Protein AF-0000000086522527 (afdb_homodimer)

pLDDT: mean 91.66, std 10.61, range [48.19, 98.75]

Secondary structure (DSSP, 8-state):
-EEEEEEES-S----SS-BTTTB--SEEEEEEEEE-GGGTHHHHHHHHHHHHHTT--TTSPPPGGG--HHHHHHHHHHHHHHHHHTTTTEEEEEEEEEGGGS-HHHHT-HHHHHHHHHHHHHHHHHTTSSEEEEEE-TTTS-GGGHHHHHHHHHHIIIIIS---PEEEE----STT-HHHHHHHHHHHHHHIIIII---HHHHHHGGGEEEEEE--/-EEEEEEES-S----SS-BTTTB--SEEEEEEEEE-GGGTHHHHHHHHHHHHHTT--TTSPPPGGG--HHHHHHHHHHHHHHHHHTTTTEEEEEEEEEGGGS-HHHHT-HHHHHHHHHHHHHHHHHTTSSEEEEEE-TTTS-GGGHHHHHHHHHHIIIIIS---PEEEE----STT-HHHHHHHHHHHHHHIIIII---HHHHHHGGGEEEEEE--

Solvent-accessible surface area (backbone atoms only — not comparable to full-atom values): 22700 Å² total; per-residue (Å²): 72,34,34,24,28,22,67,29,67,47,86,52,85,41,74,90,34,53,59,91,60,87,17,23,39,60,36,34,18,41,12,29,39,36,27,31,74,92,52,50,62,54,60,29,48,51,48,52,48,50,33,60,76,69,65,49,63,86,90,48,88,81,48,55,91,75,52,52,71,68,56,44,34,48,49,24,42,51,52,31,52,51,32,69,75,34,58,90,43,35,47,37,37,29,35,37,32,34,50,85,59,51,54,70,77,54,66,78,43,49,64,40,54,50,45,49,52,48,45,74,57,40,46,72,63,52,61,76,35,65,42,36,42,38,32,46,40,59,86,75,38,55,72,90,41,46,61,28,45,51,49,44,50,46,33,41,35,44,68,73,68,62,36,80,43,43,73,42,77,41,73,61,74,61,94,71,45,46,50,45,51,48,9,37,40,51,8,38,34,56,33,30,34,74,70,69,63,47,43,66,28,27,71,53,25,51,90,60,38,55,69,48,77,42,54,121,71,34,35,23,30,25,68,28,66,47,87,51,83,42,73,91,34,54,60,92,58,88,18,23,40,60,36,33,20,40,12,30,39,35,27,30,75,92,50,50,63,53,60,29,47,53,48,50,47,51,33,63,75,70,67,48,64,87,91,49,86,80,51,58,91,76,51,52,69,68,56,46,34,49,50,23,44,53,50,31,50,50,33,68,75,34,60,92,44,36,46,39,37,30,34,34,31,36,50,84,58,52,55,70,77,54,65,77,43,51,64,41,53,52,44,47,50,48,45,74,58,39,47,73,64,52,62,75,34,64,43,36,42,37,33,45,39,60,85,74,39,54,72,91,40,47,61,29,45,51,48,43,49,46,32,41,36,43,67,72,69,61,37,79,42,45,75,43,77,41,73,58,76,58,95,71,45,44,50,45,52,48,9,37,40,51,7,37,34,55,35,31,34,74,69,67,63,48,42,66,28,27,71,52,24,51,89,58,38,54,69,47,76,42,55,120

Radius of gyration: 25.82 Å; Cα contacts (8 Å, |Δi|>4): 781; chains: 2; bounding box: 53×78×56 Å

Structure (mmCIF, N/CA/C/O backbone):
data_AF-0000000086522527-model_v1
#
loop_
_entity.id
_entity.type
_entity.pdbx_description
1 polymer 'DUF3800 domain-containing protein'
#
loop_
_atom_site.group_PDB
_atom_site.id
_atom_site.type_symbol
_atom_site.label_atom_id
_atom_site.label_alt_id
_atom_site.label_comp_id
_atom_site.label_asym_id
_atom_site.label_entity_id
_atom_site.label_seq_id
_atom_site.pdbx_PDB_ins_code
_atom_site.Cartn_x
_atom_site.Cartn_y
_atom_site.Cartn_z
_atom_site.occupancy
_atom_site.B_iso_or_equiv
_atom_site.auth_seq_id
_atom_site.auth_comp_id
_atom_site.auth_asym_id
_atom_site.auth_atom_id
_atom_site.pdbx_PDB_model_num
ATOM 1 N N . MET A 1 1 ? -15.734 12.125 8.219 1 96.75 1 MET A N 1
ATOM 2 C CA . MET A 1 1 ? -14.578 12.898 8.664 1 96.75 1 MET A CA 1
ATOM 3 C C . MET A 1 1 ? -13.734 13.352 7.473 1 96.75 1 MET A C 1
ATOM 5 O O . MET A 1 1 ? -13.57 12.602 6.504 1 96.75 1 MET A O 1
ATOM 9 N N . ILE A 1 2 ? -13.289 14.594 7.508 1 96.75 2 ILE A N 1
ATOM 10 C CA . ILE A 1 2 ? -12.398 15.125 6.48 1 96.75 2 ILE A CA 1
ATOM 11 C C . ILE A 1 2 ? -10.992 15.289 7.055 1 96.75 2 ILE A C 1
ATOM 13 O O . ILE A 1 2 ? -10.82 15.789 8.172 1 96.75 2 ILE A O 1
ATOM 17 N N . ILE A 1 3 ? -10.008 14.867 6.285 1 96.88 3 ILE A N 1
ATOM 18 C CA . ILE A 1 3 ? -8.625 15 6.727 1 96.88 3 ILE A CA 1
ATOM 19 C C . ILE A 1 3 ? -7.824 15.766 5.676 1 96.88 3 ILE A C 1
ATOM 21 O O . ILE A 1 3 ? -7.727 15.336 4.523 1 96.88 3 ILE A O 1
ATOM 25 N N . TYR A 1 4 ? -7.297 16.875 6.113 1 94.88 4 TYR A N 1
ATOM 26 C CA . TYR A 1 4 ? -6.371 17.656 5.309 1 94.88 4 TYR A CA 1
ATOM 27 C C . TYR A 1 4 ? -4.926 17.391 5.715 1 94.88 4 TYR A C 1
ATOM 29 O O . TYR A 1 4 ? -4.613 17.312 6.906 1 94.88 4 TYR A O 1
ATOM 37 N N . LEU A 1 5 ? -4.094 17.203 4.738 1 93.88 5 LEU A N 1
ATOM 38 C CA . LEU A 1 5 ? -2.711 16.859 5.039 1 93.88 5 LEU A CA 1
ATOM 39 C C . LEU A 1 5 ? -1.738 17.75 4.289 1 93.88 5 LEU A C 1
ATOM 41 O O . LEU A 1 5 ? -1.948 18.062 3.111 1 93.88 5 LEU A O 1
ATOM 45 N N . ASP A 1 6 ? -0.679 18.125 4.953 1 91.94 6 ASP A N 1
ATOM 46 C CA . ASP A 1 6 ? 0.436 18.844 4.332 1 91.94 6 ASP A CA 1
ATOM 47 C C . ASP A 1 6 ? 1.768 18.422 4.949 1 91.94 6 ASP A C 1
ATOM 49 O O . ASP A 1 6 ? 1.793 17.75 5.988 1 91.94 6 ASP A O 1
ATOM 53 N N . GLU A 1 7 ? 2.783 18.781 4.246 1 92.5 7 GLU A N 1
ATOM 54 C CA . GLU A 1 7 ? 4.102 18.391 4.738 1 92.5 7 GLU A CA 1
ATOM 55 C C . GLU A 1 7 ? 5.039 19.594 4.816 1 92.5 7 GLU A C 1
ATOM 57 O O . GLU A 1 7 ? 4.836 20.594 4.129 1 92.5 7 GLU A O 1
ATOM 62 N N . SER A 1 8 ? 5.941 19.578 5.707 1 92.69 8 SER A N 1
ATOM 63 C CA . SER A 1 8 ? 7.055 20.516 5.828 1 92.69 8 SER A CA 1
ATOM 64 C C . SER A 1 8 ? 8.391 19.781 5.805 1 92.69 8 SER A C 1
ATOM 66 O O . SER A 1 8 ? 8.523 18.703 6.371 1 92.69 8 SER A O 1
ATOM 68 N N . GLY A 1 9 ? 9.352 20.406 5.211 1 90.94 9 GLY A N 1
ATOM 69 C CA . GLY A 1 9 ? 10.594 19.719 4.891 1 90.94 9 GLY A CA 1
ATOM 70 C C . GLY A 1 9 ? 10.609 19.125 3.494 1 90.94 9 GLY A C 1
ATOM 71 O O . GLY A 1 9 ? 9.758 19.453 2.664 1 90.94 9 GLY A O 1
ATOM 72 N N . ASP A 1 10 ? 11.664 18.438 3.186 1 84.81 10 ASP A N 1
ATOM 73 C CA . ASP A 1 10 ? 11.742 17.859 1.848 1 84.81 10 ASP A CA 1
ATOM 74 C C . ASP A 1 10 ? 12.164 16.406 1.906 1 84.81 10 ASP A C 1
ATOM 76 O O . ASP A 1 10 ? 12.531 15.898 2.971 1 84.81 10 ASP A O 1
ATOM 80 N N . LEU A 1 11 ? 11.984 15.773 0.799 1 80.5 11 LEU A N 1
ATOM 81 C CA . LEU A 1 11 ? 12.305 14.352 0.726 1 80.5 11 LEU A CA 1
ATOM 82 C C . LEU A 1 11 ? 13.664 14.125 0.079 1 80.5 11 LEU A C 1
ATOM 84 O O . LEU A 1 11 ? 13.914 13.078 -0.511 1 80.5 11 LEU A O 1
ATOM 88 N N . GLY A 1 12 ? 14.453 15.195 0.16 1 86.88 12 GLY A N 1
ATOM 89 C CA . GLY A 1 12 ? 15.82 15.055 -0.311 1 86.88 12 GLY A CA 1
ATOM 90 C C . GLY A 1 12 ? 16.766 14.547 0.757 1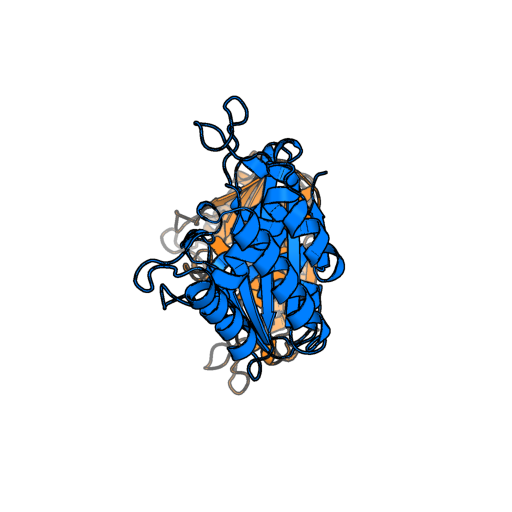 86.88 12 GLY A C 1
ATOM 91 O O . GLY A 1 12 ? 16.438 14.531 1.942 1 86.88 12 GLY A O 1
ATOM 92 N N . TRP A 1 13 ? 18.047 14.188 0.319 1 91.31 13 TRP A N 1
ATOM 93 C CA . TRP A 1 13 ? 18.969 13.539 1.251 1 91.31 13 TRP A CA 1
ATOM 94 C C . TRP A 1 13 ? 20.328 14.211 1.225 1 91.31 13 TRP A C 1
ATOM 96 O O . TRP A 1 13 ? 21.344 13.578 1.551 1 91.31 13 TRP A O 1
ATOM 106 N N . LYS A 1 14 ? 20.359 15.422 0.751 1 90.69 14 LYS A N 1
ATOM 107 C CA . LYS A 1 14 ? 21.625 16.172 0.751 1 90.69 14 LYS A CA 1
ATOM 108 C C . LYS A 1 14 ? 21.859 16.844 2.1 1 90.69 14 LYS A C 1
ATOM 110 O O . LYS A 1 14 ? 21.406 17.953 2.334 1 90.69 14 LYS A O 1
ATOM 115 N N . PHE A 1 15 ? 22.781 16.266 2.885 1 90.75 15 PHE A N 1
ATOM 116 C CA . PHE A 1 15 ? 22.969 16.766 4.242 1 90.75 15 PHE A CA 1
ATOM 117 C C . PHE A 1 15 ? 24.297 17.516 4.359 1 90.75 15 PHE A C 1
ATOM 119 O O . PHE A 1 15 ? 24.609 18.062 5.418 1 90.75 15 PHE A O 1
ATOM 126 N N . THR A 1 16 ? 24.984 17.578 3.316 1 87.75 16 THR A N 1
ATOM 127 C CA . THR A 1 16 ? 26.297 18.203 3.318 1 87.75 16 THR A CA 1
ATOM 128 C C . THR A 1 16 ? 26.188 19.719 3.184 1 87.75 16 THR A C 1
ATOM 130 O O . THR A 1 16 ? 27.172 20.438 3.322 1 87.75 16 THR A O 1
ATOM 133 N N . ALA A 1 17 ? 25.078 20.266 2.818 1 84.88 17 ALA A N 1
ATOM 134 C CA . ALA A 1 17 ? 24.797 21.688 2.711 1 84.88 17 ALA A CA 1
ATOM 135 C C . ALA A 1 17 ? 23.641 22.094 3.619 1 84.88 17 ALA A C 1
ATOM 137 O O . ALA A 1 17 ? 22.812 21.266 3.988 1 84.88 17 ALA A O 1
ATOM 138 N N . PRO A 1 18 ? 23.688 23.422 4.066 1 82.81 18 PRO A N 1
ATOM 139 C CA . PRO A 1 18 ? 22.609 23.859 4.969 1 82.81 18 PRO A CA 1
ATOM 140 C C . PRO A 1 18 ? 21.234 23.781 4.328 1 82.81 18 PRO A C 1
ATOM 142 O O . PRO A 1 18 ? 21.094 23.984 3.119 1 82.81 18 PRO A O 1
ATOM 145 N N . TYR A 1 19 ? 20.234 23.5 5.188 1 81.25 19 TYR A N 1
ATOM 146 C CA . TYR A 1 19 ? 18.828 23.516 4.773 1 81.25 19 TYR A CA 1
ATOM 147 C C . TYR A 1 19 ? 18.438 24.875 4.219 1 81.25 19 TYR A C 1
ATOM 149 O O . TYR A 1 19 ? 18.797 25.906 4.785 1 81.25 19 TYR A O 1
ATOM 157 N N . ARG A 1 20 ? 17.719 24.938 3.051 1 76.5 20 ARG A N 1
ATOM 158 C CA . ARG A 1 20 ? 17.25 26.141 2.379 1 76.5 20 ARG A CA 1
ATOM 159 C C . ARG A 1 20 ? 18.406 26.891 1.716 1 76.5 20 ARG A C 1
ATOM 161 O O . ARG A 1 20 ? 18.25 28.047 1.325 1 76.5 20 ARG A O 1
ATOM 168 N N . ASP A 1 21 ? 19.562 26.297 1.718 1 84.12 21 ASP A N 1
ATOM 169 C CA . ASP A 1 21 ? 20.75 26.812 1.054 1 84.12 21 ASP A CA 1
ATOM 170 C C . ASP A 1 21 ? 21.516 25.688 0.351 1 84.12 21 ASP A C 1
ATOM 172 O O . ASP A 1 21 ? 22.703 25.484 0.61 1 84.12 21 ASP A O 1
ATOM 176 N N . GLY A 1 22 ? 20.828 24.938 -0.434 1 82.25 22 GLY A N 1
ATOM 177 C CA . GLY A 1 22 ? 21.391 23.906 -1.27 1 82.25 22 GLY A CA 1
ATOM 178 C C . GLY A 1 22 ? 21.328 22.516 -0.638 1 82.25 22 GLY A C 1
ATOM 179 O O . GLY A 1 22 ? 21.641 21.516 -1.287 1 82.25 22 GLY A O 1
ATOM 180 N N . GLY A 1 23 ? 20.984 22.531 0.584 1 88.56 23 GLY A N 1
ATOM 181 C CA . GLY A 1 23 ? 20.891 21.25 1.272 1 88.56 23 GLY A CA 1
ATOM 182 C C . GLY A 1 23 ? 19.469 20.828 1.555 1 88.56 23 GLY A C 1
ATOM 183 O O . GLY A 1 23 ? 18.547 21.625 1.409 1 88.56 23 GLY A O 1
ATOM 184 N N . SER A 1 24 ? 19.344 19.547 1.986 1 91.81 24 SER A N 1
ATOM 185 C CA . SER A 1 24 ? 18.031 18.984 2.357 1 91.81 24 SER A CA 1
ATOM 186 C C . SER A 1 24 ? 17.734 19.234 3.832 1 91.81 24 SER A C 1
ATOM 188 O O . SER A 1 24 ? 18.641 19.453 4.629 1 91.81 24 SER A O 1
ATOM 190 N N . SER A 1 25 ? 16.422 19.391 4.082 1 93.69 25 SER A N 1
ATOM 191 C CA . SER A 1 25 ? 16.031 19.453 5.484 1 93.69 25 SER A CA 1
ATOM 192 C C . SER A 1 25 ? 16.5 18.234 6.254 1 93.69 25 SER A C 1
ATOM 194 O O . SER A 1 25 ? 16.688 17.156 5.672 1 93.69 25 SER A O 1
ATOM 196 N N . ARG A 1 26 ? 16.703 18.344 7.57 1 95.44 26 ARG A N 1
ATOM 197 C CA . ARG A 1 26 ? 17.109 17.234 8.422 1 95.44 26 ARG A CA 1
ATOM 198 C C . ARG A 1 26 ? 15.906 16.453 8.922 1 95.44 26 ARG A C 1
ATOM 200 O O . ARG A 1 26 ? 16.031 15.289 9.312 1 95.44 26 ARG A O 1
ATOM 207 N N . TYR A 1 27 ? 14.781 17.125 8.961 1 96.44 27 TYR A N 1
ATOM 208 C CA . TYR A 1 27 ? 13.523 16.516 9.383 1 96.44 27 TYR A CA 1
ATOM 209 C C . TYR A 1 27 ? 12.461 16.656 8.305 1 96.44 27 TYR A C 1
ATOM 211 O O . TYR A 1 27 ? 12.508 17.594 7.496 1 96.44 27 TYR A O 1
ATOM 219 N N . ILE A 1 28 ? 11.562 15.789 8.242 1 95.5 28 ILE A N 1
ATOM 220 C CA . ILE A 1 28 ? 10.328 15.93 7.477 1 95.5 28 ILE A CA 1
ATOM 221 C C . ILE A 1 28 ? 9.133 15.688 8.391 1 95.5 28 ILE A C 1
ATOM 223 O O . ILE A 1 28 ? 9.102 14.703 9.133 1 95.5 28 ILE A O 1
ATOM 227 N N . THR A 1 29 ? 8.203 16.609 8.344 1 96.56 29 THR A N 1
ATOM 228 C CA . THR A 1 29 ? 7.004 16.547 9.172 1 96.56 29 THR A CA 1
ATOM 229 C C . THR A 1 29 ? 5.75 16.5 8.305 1 96.56 29 THR A C 1
ATOM 231 O O . THR A 1 29 ? 5.602 17.281 7.371 1 96.56 29 THR A O 1
ATOM 234 N N . ILE A 1 30 ? 4.953 15.523 8.57 1 96.06 30 ILE A N 1
ATOM 235 C CA . ILE A 1 30 ? 3.607 15.484 8.008 1 96.06 30 ILE A CA 1
ATOM 236 C C . ILE A 1 30 ? 2.584 15.82 9.086 1 96.06 30 ILE A C 1
ATOM 238 O O . ILE A 1 30 ? 2.623 15.258 10.188 1 96.06 30 ILE A O 1
ATOM 242 N N . ALA A 1 31 ? 1.747 16.766 8.82 1 97.12 31 ALA A N 1
ATOM 243 C CA . ALA A 1 31 ? 0.7 17.141 9.766 1 97.12 31 ALA A CA 1
ATOM 244 C C . ALA A 1 31 ? -0.672 17.125 9.094 1 97.12 31 ALA A C 1
ATOM 246 O O . ALA A 1 31 ? -0.787 17.391 7.895 1 97.12 31 ALA A O 1
ATOM 247 N N . SER A 1 32 ? -1.646 16.828 9.891 1 97.19 32 SER A N 1
ATOM 248 C CA . SER A 1 32 ? -2.996 16.688 9.359 1 97.19 32 SER A CA 1
ATOM 249 C C . SER A 1 32 ? -4.023 17.344 10.266 1 97.19 32 SER A C 1
ATOM 251 O O . SER A 1 32 ? -3.908 17.281 11.492 1 97.19 32 SER A O 1
ATOM 253 N N . LEU A 1 33 ? -4.957 17.984 9.648 1 97.69 33 LEU A N 1
ATOM 254 C CA . LEU A 1 33 ? -6.18 18.484 10.281 1 97.69 33 LEU A CA 1
ATOM 255 C C . LEU A 1 33 ? -7.348 17.547 10 1 97.69 33 LEU A C 1
ATOM 257 O O . LEU A 1 33 ? -7.762 17.391 8.852 1 97.69 33 LEU A O 1
ATOM 261 N N . ALA A 1 34 ? -7.809 16.797 11.031 1 98.12 34 ALA A N 1
ATOM 262 C CA . ALA A 1 34 ? -9.031 16.016 10.938 1 98.12 34 ALA A CA 1
ATOM 263 C C . ALA A 1 34 ? -10.227 16.797 11.484 1 98.12 34 ALA A C 1
ATOM 265 O O . ALA A 1 34 ? -10.195 17.281 12.617 1 98.12 34 ALA A O 1
ATOM 266 N N . VAL A 1 35 ? -11.258 16.922 10.695 1 97.88 35 VAL A N 1
ATOM 267 C CA . VAL A 1 35 ? -12.375 17.766 11.117 1 97.88 35 VAL A CA 1
ATOM 268 C C . VAL A 1 35 ? -13.688 17.141 10.641 1 97.88 35 VAL A C 1
ATOM 270 O O . VAL A 1 35 ? -13.766 16.625 9.523 1 97.88 35 VAL A O 1
ATOM 273 N N . SER A 1 36 ? -14.648 17.172 11.484 1 97.56 36 SER A N 1
ATOM 274 C CA . SER A 1 36 ? -15.984 16.75 11.07 1 97.56 36 SER A CA 1
ATOM 275 C C . SER A 1 36 ? -16.531 17.656 9.969 1 97.56 36 SER A C 1
ATOM 277 O O . SER A 1 36 ? -16.297 18.875 9.984 1 97.56 36 SER A O 1
ATOM 279 N N . PRO A 1 37 ? -17.297 17.094 9.102 1 95.5 37 PRO A N 1
ATOM 280 C CA . PRO A 1 37 ? -17.812 17.891 7.988 1 95.5 37 PRO A CA 1
ATOM 281 C C . PRO A 1 37 ? -18.609 19.094 8.445 1 95.5 37 PRO A C 1
ATOM 283 O O . PRO A 1 37 ? -18.531 20.172 7.836 1 95.5 37 PRO A O 1
ATOM 286 N N . ASP A 1 38 ? -19.312 19 9.516 1 96.25 38 ASP A N 1
ATOM 287 C CA . ASP A 1 38 ? -20.188 20.078 9.969 1 96.25 38 ASP A CA 1
ATOM 288 C C . ASP A 1 38 ? -19.391 21.188 10.648 1 96.25 38 ASP A C 1
ATOM 290 O O . ASP A 1 38 ? -19.906 22.281 10.859 1 96.25 38 ASP A O 1
ATOM 294 N N . LYS A 1 39 ? -18.109 20.906 10.969 1 97.44 39 LYS A N 1
ATOM 295 C CA . LYS A 1 39 ? -17.297 21.891 11.672 1 97.44 39 LYS A CA 1
ATOM 296 C C . LYS A 1 39 ? -16.125 22.359 10.82 1 97.44 39 LYS A C 1
ATOM 298 O O . LYS A 1 39 ? -15.25 23.078 11.297 1 97.44 39 LYS A O 1
ATOM 303 N N . LYS A 1 40 ? -16.094 22 9.57 1 95.94 40 LYS A N 1
ATOM 304 C CA . LYS A 1 40 ? -14.961 22.312 8.703 1 95.94 40 LYS A CA 1
ATOM 305 C C . LYS A 1 40 ? -14.82 23.812 8.492 1 95.94 40 LYS A C 1
ATOM 307 O O . LYS A 1 40 ? -13.758 24.281 8.062 1 95.94 40 LYS A O 1
ATOM 312 N N . HIS A 1 41 ? -15.875 24.562 8.75 1 96.19 41 HIS A N 1
ATOM 313 C CA . HIS A 1 41 ? -15.836 26.016 8.586 1 96.19 41 HIS A CA 1
ATOM 314 C C . HIS A 1 41 ? -15.016 26.672 9.688 1 96.19 41 HIS A C 1
ATOM 316 O O . HIS A 1 41 ? -14.562 27.812 9.539 1 96.19 41 HIS A O 1
ATOM 322 N N . LEU A 1 42 ? -14.789 26.031 10.797 1 97.5 42 LEU A N 1
ATOM 323 C CA . LEU A 1 42 ? -14.148 26.641 11.961 1 97.5 42 LEU A CA 1
ATOM 324 C C . LEU A 1 42 ? -12.664 26.875 11.695 1 97.5 42 LEU A C 1
ATOM 326 O O . LEU A 1 42 ? -12.164 27.984 11.852 1 97.5 42 LEU A O 1
ATOM 330 N N . PRO A 1 43 ? -11.906 25.844 11.266 1 97.56 43 PRO A N 1
ATOM 331 C CA . PRO A 1 43 ? -10.516 26.141 10.914 1 97.56 43 PRO A CA 1
ATOM 332 C C . PRO A 1 43 ? -10.398 27.156 9.781 1 97.56 43 PRO A C 1
ATOM 334 O O . PRO A 1 43 ? -9.477 27.969 9.781 1 97.56 43 PRO A O 1
ATOM 337 N N . LYS A 1 44 ? -11.273 27.094 8.875 1 95.12 44 LYS A N 1
ATOM 338 C CA . LYS A 1 44 ? -11.297 28.078 7.797 1 95.12 44 LYS A CA 1
ATOM 339 C C . LYS A 1 44 ? -11.422 29.5 8.344 1 95.12 44 LYS A C 1
ATOM 341 O O . LYS A 1 44 ? -10.711 30.406 7.906 1 95.12 44 LYS A O 1
ATOM 346 N N . ARG A 1 45 ? -12.289 29.672 9.219 1 96.75 45 ARG A N 1
ATOM 347 C CA . ARG A 1 45 ? -12.523 30.984 9.828 1 96.75 45 ARG A CA 1
ATOM 348 C C . ARG A 1 45 ? -11.281 31.469 10.57 1 96.75 45 ARG A C 1
ATOM 350 O O . ARG A 1 45 ? -10.992 32.656 10.578 1 96.75 45 ARG A O 1
ATOM 357 N N . LEU A 1 46 ? -10.641 30.516 11.195 1 97.38 46 LEU A N 1
ATOM 358 C CA . LEU A 1 46 ? -9.422 30.906 11.898 1 97.38 46 LEU A CA 1
ATOM 359 C C . LEU A 1 46 ? -8.383 31.453 10.93 1 97.38 46 LEU A C 1
ATOM 361 O O . LEU A 1 46 ? -7.742 32.469 11.211 1 97.38 46 LEU A O 1
ATOM 365 N N . ILE A 1 47 ? -8.25 30.844 9.75 1 96.25 47 ILE A N 1
ATOM 366 C CA . ILE A 1 47 ? -7.312 31.328 8.742 1 96.25 47 ILE A CA 1
ATOM 367 C C . ILE A 1 47 ? -7.75 32.719 8.25 1 96.25 47 ILE A C 1
ATOM 369 O O . ILE A 1 47 ? -6.926 33.625 8.117 1 96.25 47 ILE A O 1
ATOM 373 N N . LYS A 1 48 ? -9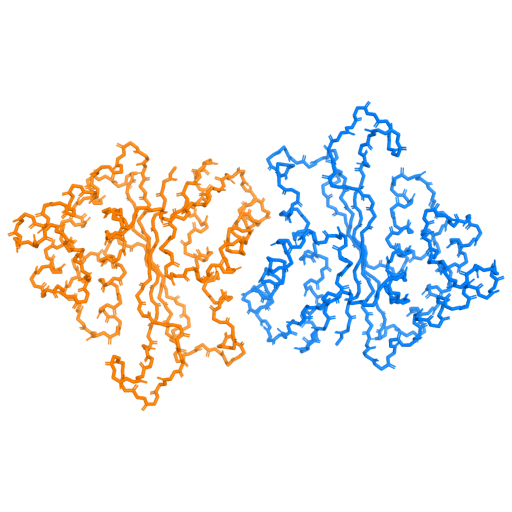.008 32.875 8.062 1 95.38 48 LYS A N 1
ATOM 374 C CA . LYS A 1 48 ? -9.516 34.188 7.641 1 95.38 48 LYS A CA 1
ATOM 375 C C . LYS A 1 48 ? -9.219 35.25 8.688 1 95.38 48 LYS A C 1
ATOM 377 O O . LYS A 1 48 ? -8.875 36.375 8.352 1 95.38 48 LYS A O 1
ATOM 382 N N . LYS A 1 49 ? -9.367 34.906 9.914 1 96.56 49 LYS A N 1
ATOM 383 C CA . LYS A 1 49 ? -9.055 35.812 11 1 96.56 49 LYS A CA 1
ATOM 384 C C . LYS A 1 49 ? -7.59 36.219 10.977 1 96.56 49 LYS A C 1
ATOM 386 O O . LYS A 1 49 ? -7.254 37.375 11.266 1 96.56 49 LYS A O 1
ATOM 391 N N . LEU A 1 50 ? -6.742 35.281 10.688 1 95.81 50 LEU A N 1
ATOM 392 C CA . LEU A 1 50 ? -5.316 35.562 10.57 1 95.81 50 LEU A CA 1
ATOM 393 C C . LEU A 1 50 ? -5.055 36.594 9.477 1 95.81 50 LEU A C 1
ATOM 395 O O . LEU A 1 50 ? -4.293 37.531 9.68 1 95.81 50 LEU A O 1
ATOM 399 N N . TYR A 1 51 ? -5.684 36.406 8.312 1 95.38 51 TYR A N 1
ATOM 400 C CA . TYR A 1 51 ? -5.539 37.344 7.203 1 95.38 51 TYR A CA 1
ATOM 401 C C . TYR A 1 51 ? -5.973 38.75 7.613 1 95.38 51 TYR A C 1
ATOM 403 O O . TYR A 1 51 ? -5.297 39.719 7.305 1 95.38 51 TYR A O 1
ATOM 411 N N . LYS A 1 52 ? -7.062 38.844 8.305 1 96.38 52 LYS A N 1
ATOM 412 C CA . LYS A 1 52 ? -7.602 40.125 8.727 1 96.38 52 LYS A CA 1
ATOM 413 C C . LYS A 1 52 ? -6.73 40.75 9.805 1 96.38 52 LYS A C 1
ATOM 415 O O . LYS A 1 52 ? -6.34 41.938 9.688 1 96.38 52 LYS A O 1
ATOM 420 N N . LYS A 1 53 ? -6.422 40 10.773 1 96.62 53 LYS A N 1
ATOM 421 C CA . LYS A 1 53 ? -5.684 40.5 11.922 1 96.62 53 LYS A CA 1
ATOM 422 C C . LYS A 1 53 ? -4.336 41.094 11.5 1 96.62 53 LYS A C 1
ATOM 424 O O . LYS A 1 53 ? -3.928 42.156 11.977 1 96.62 53 LYS A O 1
ATOM 429 N N . PHE A 1 54 ? -3.648 40.406 10.625 1 96.69 54 PHE A N 1
ATOM 430 C CA . PHE A 1 54 ? -2.277 40.781 10.305 1 96.69 54 PHE A CA 1
ATOM 431 C C . PHE A 1 54 ? -2.211 41.469 8.945 1 96.69 54 PHE A C 1
ATOM 433 O O . PHE A 1 54 ? -1.123 41.688 8.406 1 96.69 54 PHE A O 1
ATOM 440 N N . ASN A 1 55 ? -3.35 41.75 8.328 1 94.56 55 ASN A N 1
ATOM 441 C CA . ASN A 1 55 ? -3.477 42.5 7.074 1 94.56 55 ASN A CA 1
ATOM 442 C C . ASN A 1 55 ? -2.691 41.812 5.949 1 94.56 55 ASN A C 1
ATOM 444 O O . ASN A 1 55 ? -1.903 42.469 5.262 1 94.56 55 ASN A O 1
ATOM 448 N N . TRP A 1 56 ? -2.902 40.469 5.898 1 93.06 56 TRP A N 1
ATOM 449 C CA . TRP A 1 56 ? -2.289 39.719 4.797 1 93.06 56 TRP A CA 1
ATOM 450 C C . TRP A 1 56 ? -2.998 40.031 3.48 1 93.06 56 TRP A C 1
ATOM 452 O O . TRP A 1 56 ? -4.219 40.188 3.449 1 93.06 56 TRP A O 1
ATOM 462 N N . PRO A 1 57 ? -2.23 40.125 2.365 1 90.56 57 PRO A N 1
ATOM 463 C CA . PRO A 1 57 ? -2.91 40.25 1.073 1 90.56 57 PRO A CA 1
ATOM 464 C C . PRO A 1 57 ? -3.811 39.062 0.771 1 90.56 57 PRO A C 1
ATOM 466 O O . PRO A 1 57 ? -3.385 37.906 0.917 1 90.56 57 PRO A O 1
ATOM 469 N N . ILE A 1 58 ? -4.977 39.312 0.316 1 84.44 58 ILE A N 1
ATOM 470 C CA . ILE A 1 58 ? -5.977 38.281 0.137 1 84.44 58 ILE A CA 1
ATOM 471 C C . ILE A 1 58 ? -5.691 37.5 -1.149 1 84.44 58 ILE A C 1
ATOM 473 O O . ILE A 1 58 ? -6.094 36.344 -1.287 1 84.44 58 ILE A O 1
ATOM 477 N N . ASP A 1 59 ? -4.977 38.062 -2.057 1 85.31 59 ASP A N 1
ATOM 478 C CA . ASP A 1 59 ? -4.758 37.469 -3.377 1 85.31 59 ASP A CA 1
ATOM 479 C C . ASP A 1 59 ? -3.539 36.562 -3.375 1 85.31 59 ASP A C 1
ATOM 481 O O . ASP A 1 59 ? -3.281 35.875 -4.355 1 85.31 59 ASP A O 1
ATOM 485 N N . ILE A 1 60 ? -2.852 36.625 -2.248 1 85.31 60 ILE A N 1
ATOM 486 C CA . ILE A 1 60 ? -1.651 35.812 -2.15 1 85.31 60 ILE A CA 1
ATOM 487 C C . ILE A 1 60 ? -1.769 34.844 -0.955 1 85.31 60 ILE A C 1
ATOM 489 O O . ILE A 1 60 ? -2.021 35.312 0.169 1 85.31 60 ILE A O 1
ATOM 493 N N . GLU A 1 61 ? -1.66 33.625 -1.209 1 85.88 61 GLU A N 1
ATOM 494 C CA . GLU A 1 61 ? -1.688 32.656 -0.113 1 85.88 61 GLU A CA 1
ATOM 495 C C . GLU A 1 61 ? -0.489 32.844 0.813 1 85.88 61 GLU A C 1
ATOM 497 O O . GLU A 1 61 ? 0.653 32.875 0.353 1 85.88 61 GLU A O 1
ATOM 502 N N . LYS A 1 62 ? -0.725 32.938 2.033 1 89.88 62 LYS A N 1
ATOM 503 C CA . LYS A 1 62 ? 0.337 33.094 3.023 1 89.88 62 LYS A CA 1
ATOM 504 C C . LYS A 1 62 ? 0.91 31.734 3.422 1 89.88 62 LYS A C 1
ATOM 506 O O . LYS A 1 62 ? 0.191 30.891 3.943 1 89.88 62 LYS A O 1
ATOM 511 N N . LYS A 1 63 ? 2.176 31.609 3.213 1 89.19 63 LYS A N 1
ATOM 512 C CA . LYS A 1 63 ? 2.867 30.391 3.602 1 89.19 63 LYS A CA 1
ATOM 513 C C . LYS A 1 63 ? 3.496 30.531 4.984 1 89.19 63 LYS A C 1
ATOM 515 O O . LYS A 1 63 ? 3.932 31.609 5.367 1 89.19 63 LYS A O 1
ATOM 520 N N . TRP A 1 64 ? 3.557 29.438 5.598 1 91.62 64 TRP A N 1
ATOM 521 C CA . TRP A 1 64 ? 4.168 29.391 6.922 1 91.62 64 TRP A CA 1
ATOM 522 C C . TRP A 1 64 ? 5.555 30.016 6.902 1 91.62 64 TRP A C 1
ATOM 524 O O . TRP A 1 64 ? 5.91 30.797 7.801 1 91.62 64 TRP A O 1
ATOM 534 N N . SER A 1 65 ? 6.336 29.703 5.863 1 89 65 SER A N 1
ATOM 535 C CA . SER A 1 65 ? 7.715 30.156 5.762 1 89 65 SER A CA 1
ATOM 536 C C . SER A 1 65 ? 7.793 31.688 5.742 1 89 65 SER A C 1
ATOM 538 O O . SER A 1 65 ? 8.82 32.25 6.105 1 89 65 SER A O 1
ATOM 540 N N . ASN A 1 66 ? 6.73 32.344 5.406 1 92.12 66 ASN A N 1
ATOM 541 C CA . ASN A 1 66 ? 6.707 33.781 5.266 1 92.12 66 ASN A CA 1
ATOM 542 C C . ASN A 1 66 ? 6.059 34.469 6.473 1 92.12 66 ASN A C 1
ATOM 544 O O . ASN A 1 66 ? 5.867 35.656 6.484 1 92.12 66 ASN A O 1
ATOM 548 N N . MET A 1 67 ? 5.715 33.719 7.449 1 95.19 67 MET A N 1
ATOM 549 C CA . MET A 1 67 ? 5.078 34.25 8.648 1 95.19 67 MET A CA 1
ATOM 550 C C . MET A 1 67 ? 6.121 34.75 9.648 1 95.19 67 MET A C 1
ATOM 552 O O . MET A 1 67 ? 7.188 34.156 9.781 1 95.19 67 MET A O 1
ATOM 556 N N . THR A 1 68 ? 5.805 35.781 10.344 1 95.75 68 THR A N 1
ATOM 557 C CA . THR A 1 68 ? 6.633 36.219 11.469 1 95.75 68 THR A CA 1
ATOM 558 C C . THR A 1 68 ? 6.379 35.375 12.703 1 95.75 68 THR A C 1
ATOM 560 O O . THR A 1 68 ? 5.387 34.625 12.766 1 95.75 68 THR A O 1
ATOM 563 N N . ILE A 1 69 ? 7.238 35.469 13.68 1 95.56 69 ILE A N 1
ATOM 564 C CA . ILE A 1 69 ? 7.109 34.656 14.898 1 95.56 69 ILE A CA 1
ATOM 565 C C . ILE A 1 69 ? 5.801 35.031 15.602 1 95.56 69 ILE A C 1
ATOM 567 O O . ILE A 1 69 ? 5.113 34.125 16.125 1 95.56 69 ILE A O 1
ATOM 571 N N . ASP A 1 70 ? 5.484 36.281 15.625 1 96.5 70 ASP A N 1
ATOM 572 C CA . ASP A 1 70 ? 4.25 36.719 16.266 1 96.5 70 ASP A CA 1
ATOM 573 C C . ASP A 1 70 ? 3.027 36.125 15.602 1 96.5 70 ASP A C 1
ATOM 575 O O . ASP A 1 70 ? 2.094 35.688 16.281 1 96.5 70 ASP A O 1
ATOM 579 N N . GLU A 1 71 ? 3.057 36.094 14.352 1 97.5 71 GLU A N 1
ATOM 580 C CA . GLU A 1 71 ? 1.973 35.469 13.586 1 97.5 71 GLU A CA 1
ATOM 581 C C . GLU A 1 71 ? 1.859 33.969 13.875 1 97.5 71 GLU A C 1
ATOM 583 O O . GLU A 1 71 ? 0.758 33.469 14.078 1 97.5 71 GLU A O 1
ATOM 588 N N . ARG A 1 72 ? 2.988 33.344 13.922 1 97.94 72 ARG A N 1
ATOM 589 C CA . ARG A 1 72 ? 3.051 31.891 14.172 1 97.94 72 ARG A CA 1
ATOM 590 C C . ARG A 1 72 ? 2.518 31.562 15.562 1 97.94 72 ARG A C 1
ATOM 592 O O . ARG A 1 72 ? 1.73 30.625 15.719 1 97.94 72 ARG A O 1
ATOM 599 N N . VAL A 1 73 ? 2.934 32.312 16.547 1 98.06 73 VAL A N 1
ATOM 600 C CA . VAL A 1 73 ? 2.512 32.094 17.922 1 98.06 73 VAL A CA 1
ATOM 601 C C . VAL A 1 73 ? 1.014 32.344 18.062 1 98.06 73 VAL A C 1
ATOM 603 O O . VAL A 1 73 ? 0.306 31.609 18.75 1 98.06 73 VAL A O 1
ATOM 606 N N . TRP A 1 74 ? 0.603 33.375 17.422 1 98.31 74 TRP A N 1
ATOM 607 C CA . TRP A 1 74 ? -0.821 33.688 17.453 1 98.31 74 TRP A CA 1
ATOM 608 C C . TRP A 1 74 ? -1.646 32.562 16.859 1 98.31 74 TRP A C 1
ATOM 610 O O . TRP A 1 74 ? -2.635 32.125 17.453 1 98.31 74 TRP A O 1
ATOM 620 N N . PHE A 1 75 ? -1.253 32.062 15.719 1 98.38 75 PHE A N 1
ATOM 621 C CA . PHE A 1 75 ? -1.924 30.938 15.094 1 98.38 75 PHE A CA 1
ATOM 622 C C . PHE A 1 75 ? -1.976 29.75 16.047 1 98.38 75 PHE A C 1
ATOM 624 O O . PHE A 1 75 ? -3.039 29.156 16.266 1 98.38 75 PHE A O 1
ATOM 631 N N . ALA A 1 76 ? -0.858 29.391 16.609 1 98.62 76 ALA A N 1
ATOM 632 C CA . ALA A 1 76 ? -0.755 28.219 17.484 1 98.62 76 ALA A CA 1
ATOM 633 C C . ALA A 1 76 ? -1.702 28.344 18.672 1 98.62 76 ALA A C 1
ATOM 635 O O . ALA A 1 76 ? -2.389 27.375 19.016 1 98.62 76 ALA A O 1
ATOM 636 N N . SER A 1 77 ? -1.716 29.531 19.219 1 98.56 77 SER A N 1
ATOM 637 C CA . SER A 1 77 ? -2.578 29.766 20.359 1 98.56 77 SER A CA 1
ATOM 638 C C . SER A 1 77 ? -4.051 29.625 19.984 1 98.56 77 SER A C 1
ATOM 640 O O . SER A 1 77 ? -4.82 29 20.719 1 98.56 77 SER A O 1
ATOM 642 N N . GLN A 1 78 ? -4.418 30.203 18.891 1 98.62 78 GLN A N 1
ATOM 643 C CA . GLN A 1 78 ? -5.809 30.141 18.438 1 98.62 78 GLN A CA 1
ATOM 644 C C . GLN A 1 78 ? -6.191 28.719 18.062 1 98.62 78 GLN A C 1
ATOM 646 O O . GLN A 1 78 ? -7.316 28.281 18.328 1 98.62 78 GLN A O 1
ATOM 651 N N . ALA A 1 79 ? -5.266 28.047 17.406 1 98.69 79 ALA A N 1
ATOM 652 C CA . ALA A 1 79 ? -5.508 26.656 17.031 1 98.69 79 ALA A CA 1
ATOM 653 C C . ALA A 1 79 ? -5.719 25.781 18.266 1 98.69 79 ALA A C 1
ATOM 655 O O . ALA A 1 79 ? -6.59 24.906 18.281 1 98.69 79 ALA A O 1
ATOM 656 N N . ALA A 1 80 ? -4.922 26 19.281 1 98.69 80 ALA A N 1
ATOM 657 C CA . ALA A 1 80 ? -5.07 25.25 20.531 1 98.69 80 ALA A CA 1
ATOM 658 C C . ALA A 1 80 ? -6.453 25.484 21.141 1 98.69 80 ALA A C 1
ATOM 660 O O . ALA A 1 80 ? -7.117 24.531 21.547 1 98.69 80 ALA A O 1
ATOM 661 N N . THR A 1 81 ? -6.852 26.703 21.188 1 98.56 81 THR A N 1
ATOM 662 C CA . THR A 1 81 ? -8.156 27.062 21.734 1 98.56 81 THR A CA 1
ATOM 663 C C . THR A 1 81 ? -9.273 26.391 20.938 1 98.56 81 THR A C 1
ATOM 665 O O . THR A 1 81 ? -10.227 25.859 21.516 1 98.56 81 THR A O 1
ATOM 668 N N . LEU A 1 82 ? -9.117 26.469 19.609 1 98.56 82 LEU A N 1
ATOM 669 C CA . LEU A 1 82 ? -10.109 25.875 18.734 1 98.56 82 LEU A CA 1
ATOM 670 C C . LEU A 1 82 ? -10.258 24.391 19.016 1 98.56 82 LEU A C 1
ATOM 672 O O . LEU A 1 82 ? -11.375 23.891 19.141 1 98.56 82 LEU A O 1
ATOM 676 N N . ARG A 1 83 ? -9.172 23.688 19.109 1 98.25 83 ARG A N 1
ATOM 677 C CA . ARG A 1 83 ? -9.18 22.25 19.375 1 98.25 83 ARG A CA 1
ATOM 678 C C . ARG A 1 83 ? -9.781 21.953 20.734 1 98.25 83 ARG A C 1
ATOM 680 O O . ARG A 1 83 ? -10.547 21 20.891 1 98.25 83 ARG A O 1
ATOM 687 N N . ASN A 1 84 ? -9.5 22.719 21.766 1 98.19 84 ASN A N 1
ATOM 688 C CA . ASN A 1 84 ? -10.047 22.531 23.109 1 98.19 84 ASN A CA 1
ATOM 689 C C . ASN A 1 84 ? -11.562 22.688 23.125 1 98.19 84 ASN A C 1
ATOM 691 O O . ASN A 1 84 ? -12.266 21.938 23.797 1 98.19 84 ASN A O 1
ATOM 695 N N . ARG A 1 85 ? -12.016 23.594 22.359 1 98.19 85 ARG A N 1
ATOM 696 C CA . ARG A 1 85 ? -13.445 23.891 22.344 1 98.19 85 ARG A CA 1
ATOM 697 C C . ARG A 1 85 ? -14.211 22.828 21.562 1 98.19 85 ARG A C 1
ATOM 699 O O . ARG A 1 85 ? -15.367 22.531 21.875 1 98.19 85 ARG A O 1
ATOM 706 N N . TYR A 1 86 ? -13.539 22.281 20.562 1 98.19 86 TYR A N 1
ATOM 707 C CA . TYR A 1 86 ? -14.211 21.328 19.688 1 98.19 86 TYR A CA 1
ATOM 708 C C . TYR A 1 86 ? -13.438 20.016 19.609 1 98.19 86 TYR A C 1
ATOM 710 O O . TYR A 1 86 ? -13.148 19.516 18.516 1 98.19 86 TYR A O 1
ATOM 718 N N . SER A 1 87 ? -13.18 19.406 20.781 1 96.12 87 SER A N 1
ATOM 719 C CA . SER A 1 87 ? -12.281 18.266 20.922 1 96.12 87 SER A CA 1
ATOM 720 C C . SER A 1 87 ? -12.852 17.016 20.25 1 96.12 87 SER A C 1
ATOM 722 O O . SER A 1 87 ? -12.102 16.141 19.828 1 96.12 87 SER A O 1
ATOM 724 N N . ASP A 1 88 ? -14.148 16.953 20.047 1 95.5 88 ASP A N 1
ATOM 725 C CA . ASP A 1 88 ? -14.773 15.797 19.438 1 95.5 88 ASP A CA 1
ATOM 726 C C . ASP A 1 88 ? -14.766 15.906 17.922 1 95.5 88 ASP A C 1
ATOM 728 O O . ASP A 1 88 ? -14.883 14.898 17.219 1 95.5 88 ASP A O 1
ATOM 732 N N . ASP A 1 89 ? -14.57 17.156 17.422 1 97.75 89 ASP A N 1
ATOM 733 C CA . ASP A 1 89 ? -14.766 17.391 16 1 97.75 89 ASP A CA 1
ATOM 734 C C . ASP A 1 89 ? -13.438 17.703 15.312 1 97.75 89 ASP A C 1
ATOM 736 O O . ASP A 1 89 ? -13.32 17.578 14.086 1 97.75 89 ASP A O 1
ATOM 740 N N . ILE A 1 90 ? -12.5 18.203 16.062 1 98.38 90 ILE A N 1
ATOM 741 C CA . ILE A 1 90 ? -11.242 18.656 15.484 1 98.38 90 ILE A CA 1
ATOM 742 C C . ILE A 1 90 ? -10.07 17.938 16.141 1 98.38 90 ILE A C 1
ATOM 744 O O . ILE A 1 90 ? -9.984 17.875 17.375 1 98.38 90 ILE A O 1
ATOM 748 N N . ARG A 1 91 ? -9.227 17.391 15.328 1 98.25 91 ARG A N 1
ATOM 749 C CA . ARG A 1 91 ? -8 16.734 15.797 1 98.25 91 ARG A CA 1
ATOM 750 C C . ARG A 1 91 ? -6.805 17.172 14.953 1 98.25 91 ARG A C 1
ATOM 752 O O . ARG A 1 91 ? -6.91 17.312 13.734 1 98.25 91 ARG A O 1
ATOM 759 N N . TYR A 1 92 ? -5.723 17.422 15.648 1 98.75 92 TYR A N 1
ATOM 760 C CA . TYR A 1 92 ? -4.434 17.672 15.016 1 98.75 92 TYR A CA 1
ATOM 761 C C . TYR A 1 92 ? -3.5 16.484 15.172 1 98.75 92 TYR A C 1
ATOM 763 O O . TYR A 1 92 ? -3.268 16 16.281 1 98.75 92 TYR A O 1
ATOM 771 N N . ILE A 1 93 ? -2.967 16 14.07 1 98.62 93 ILE A N 1
ATOM 772 C CA . ILE A 1 93 ? -2.102 14.828 14.07 1 98.62 93 ILE A CA 1
ATOM 773 C C . ILE A 1 93 ? -0.826 15.125 13.289 1 98.62 93 ILE A C 1
ATOM 775 O O . ILE A 1 93 ? -0.873 15.758 12.227 1 98.62 93 ILE A O 1
ATOM 779 N N . SER A 1 94 ? 0.277 14.68 13.789 1 98.31 94 SER A N 1
ATOM 780 C CA . SER A 1 94 ? 1.518 14.883 13.047 1 98.31 94 SER A CA 1
ATOM 781 C C . SER A 1 94 ? 2.482 13.719 13.25 1 98.31 94 SER A C 1
ATOM 783 O O . SER A 1 94 ? 2.332 12.945 14.195 1 98.31 94 SER A O 1
ATOM 785 N N . ILE A 1 95 ? 3.379 13.57 12.336 1 98.25 95 ILE A N 1
ATOM 786 C CA . ILE A 1 95 ? 4.5 12.648 12.445 1 98.25 95 ILE A CA 1
ATOM 787 C C . ILE A 1 95 ? 5.758 13.289 11.859 1 98.25 95 ILE A C 1
ATOM 789 O O . ILE A 1 95 ? 5.699 13.961 10.828 1 98.25 95 ILE A O 1
ATOM 793 N N . THR A 1 96 ? 6.867 13.109 12.555 1 97.94 96 THR A N 1
ATOM 794 C CA . THR A 1 96 ? 8.133 13.703 12.133 1 97.94 96 THR A CA 1
ATOM 795 C C . THR A 1 96 ? 9.219 12.633 12.047 1 97.94 96 THR A C 1
ATOM 797 O O . THR A 1 96 ? 9.328 11.773 12.922 1 97.94 96 THR A O 1
ATOM 800 N N . VAL A 1 97 ? 9.953 12.695 10.992 1 97.38 97 VAL A N 1
ATOM 801 C CA . VAL A 1 97 ? 11.07 11.789 10.773 1 97.38 97 VAL A CA 1
ATOM 802 C C . VAL A 1 97 ? 12.391 12.555 10.875 1 97.38 97 VAL A C 1
ATOM 804 O O . VAL A 1 97 ? 12.523 13.641 10.32 1 97.38 97 VAL A O 1
ATOM 807 N N . LYS A 1 98 ? 13.328 12.016 11.664 1 97.62 98 LYS A N 1
ATOM 808 C CA . LYS A 1 98 ? 14.711 12.469 11.555 1 97.62 98 LYS A CA 1
ATOM 809 C C . LYS A 1 98 ? 15.422 11.789 10.391 1 97.62 98 LYS A C 1
ATOM 811 O O . LYS A 1 98 ? 15.867 10.641 10.523 1 97.62 98 LYS A O 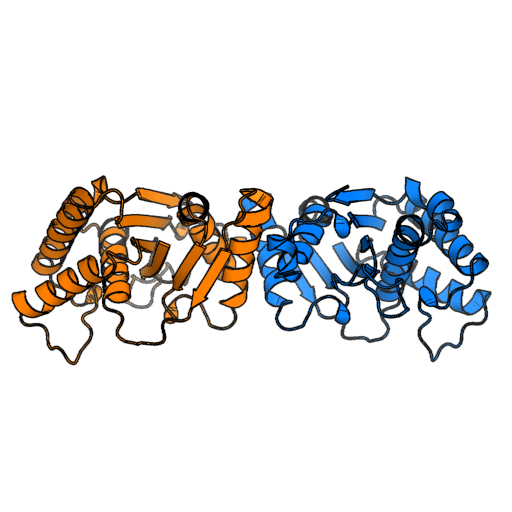1
ATOM 816 N N . LYS A 1 99 ? 15.672 12.516 9.359 1 96 99 LYS A N 1
ATOM 817 C CA . LYS A 1 99 ? 16.031 11.938 8.07 1 96 99 LYS A CA 1
ATOM 818 C C . LYS A 1 99 ? 17.438 11.328 8.117 1 96 99 LYS A C 1
ATOM 820 O O . LYS A 1 99 ? 17.719 10.352 7.418 1 96 99 LYS A O 1
ATOM 825 N N . GLU A 1 100 ? 18.297 11.891 8.875 1 95 100 GLU A N 1
ATOM 826 C CA . GLU A 1 100 ? 19.672 11.406 8.953 1 95 100 GLU A CA 1
ATOM 827 C C . GLU A 1 100 ? 19.719 9.969 9.469 1 95 100 GLU A C 1
ATOM 829 O O . GLU A 1 100 ? 20.672 9.242 9.203 1 95 100 GLU A O 1
ATOM 834 N N . ASN A 1 101 ? 18.672 9.547 10.211 1 96.38 101 ASN A N 1
ATOM 835 C CA . ASN A 1 101 ? 18.641 8.219 10.812 1 96.38 101 ASN A CA 1
ATOM 836 C C . ASN A 1 101 ? 17.922 7.215 9.914 1 96.38 101 ASN A C 1
ATOM 838 O O . ASN A 1 101 ? 17.844 6.031 10.242 1 96.38 101 ASN A O 1
ATOM 842 N N . VAL A 1 102 ? 17.406 7.633 8.844 1 95.62 102 VAL A N 1
ATOM 843 C CA . VAL A 1 102 ? 16.719 6.75 7.91 1 95.62 102 VAL A CA 1
ATOM 844 C C . VAL A 1 102 ? 17.734 5.879 7.176 1 95.62 102 VAL A C 1
ATOM 846 O O . VAL A 1 102 ? 18.719 6.379 6.648 1 95.62 102 VAL A O 1
ATOM 849 N N . GLU A 1 103 ? 17.5 4.598 7.141 1 94.5 103 GLU A N 1
ATOM 850 C CA . GLU A 1 103 ? 18.422 3.639 6.535 1 94.5 103 GLU A CA 1
ATOM 851 C C . GLU A 1 103 ? 18.578 3.9 5.043 1 94.5 103 GLU A C 1
ATOM 853 O O . GLU A 1 103 ? 17.641 4.355 4.379 1 94.5 103 GLU A O 1
ATOM 858 N N . PRO A 1 104 ? 19.688 3.553 4.469 1 93.88 104 PRO A N 1
ATOM 859 C CA . PRO A 1 104 ? 20.016 3.873 3.08 1 93.88 104 PRO A CA 1
ATOM 860 C C . PRO A 1 104 ? 19.031 3.281 2.088 1 93.88 104 PRO A C 1
ATOM 862 O O . PRO A 1 104 ? 18.656 3.938 1.108 1 93.88 104 PRO A O 1
ATOM 865 N N . HIS A 1 105 ? 18.609 2.082 2.322 1 92.62 105 HIS A N 1
ATOM 866 C CA . HIS A 1 105 ? 17.703 1.453 1.354 1 92.62 105 HIS A CA 1
ATOM 867 C C . HIS A 1 105 ? 16.375 2.18 1.285 1 92.62 105 HIS A C 1
ATOM 869 O O . HIS A 1 105 ? 15.742 2.234 0.225 1 92.62 105 HIS A O 1
ATOM 875 N N . ILE A 1 106 ? 15.93 2.756 2.369 1 93.81 106 ILE A N 1
ATOM 876 C CA . ILE A 1 106 ? 14.68 3.502 2.42 1 93.81 106 ILE A CA 1
ATOM 877 C C . ILE A 1 106 ? 14.844 4.84 1.699 1 93.81 106 ILE A C 1
ATOM 879 O O . ILE A 1 106 ? 13.914 5.32 1.053 1 93.81 106 ILE A O 1
ATOM 883 N N . ARG A 1 107 ? 16.016 5.406 1.731 1 92.44 107 ARG A N 1
ATOM 884 C CA . ARG A 1 107 ? 16.297 6.695 1.109 1 92.44 107 ARG A CA 1
ATOM 885 C C . ARG A 1 107 ? 16.188 6.605 -0.408 1 92.44 107 ARG A C 1
ATOM 887 O O . ARG A 1 107 ? 15.945 7.613 -1.076 1 92.44 107 ARG A O 1
ATOM 894 N N . SER A 1 108 ? 16.359 5.441 -0.938 1 89 108 SER A N 1
ATOM 895 C CA . SER A 1 108 ? 16.344 5.23 -2.383 1 89 108 SER A CA 1
ATOM 896 C C . SER A 1 108 ? 14.945 5.422 -2.951 1 89 108 SER A C 1
ATOM 898 O O . SER A 1 108 ? 14.781 5.633 -4.156 1 89 108 SER A O 1
ATOM 900 N N . ASP A 1 109 ? 13.891 5.359 -2.145 1 87.5 109 ASP A N 1
ATOM 901 C CA . ASP A 1 109 ? 12.508 5.574 -2.559 1 87.5 109 ASP A CA 1
ATOM 902 C C . ASP A 1 109 ? 11.711 6.262 -1.454 1 87.5 109 ASP A C 1
ATOM 904 O O . ASP A 1 109 ? 11.062 5.594 -0.641 1 87.5 109 ASP A O 1
ATOM 908 N N . ALA A 1 110 ? 11.68 7.527 -1.478 1 85.94 110 ALA A N 1
ATOM 909 C CA . ALA A 1 110 ? 11.094 8.352 -0.423 1 85.94 110 ALA A CA 1
ATOM 910 C C . ALA A 1 110 ? 9.578 8.188 -0.371 1 85.94 110 ALA A C 1
ATOM 912 O O . ALA A 1 110 ? 8.953 8.484 0.649 1 85.94 110 ALA A O 1
ATOM 913 N N . ASN A 1 111 ? 9 7.664 -1.424 1 84.69 111 ASN A N 1
ATOM 914 C CA . ASN A 1 111 ? 7.547 7.496 -1.474 1 84.69 111 ASN A CA 1
ATOM 915 C C . ASN A 1 111 ? 7.074 6.43 -0.492 1 84.69 111 ASN A C 1
ATOM 917 O O . ASN A 1 111 ? 5.996 6.555 0.095 1 84.69 111 ASN A O 1
ATOM 921 N N . MET A 1 112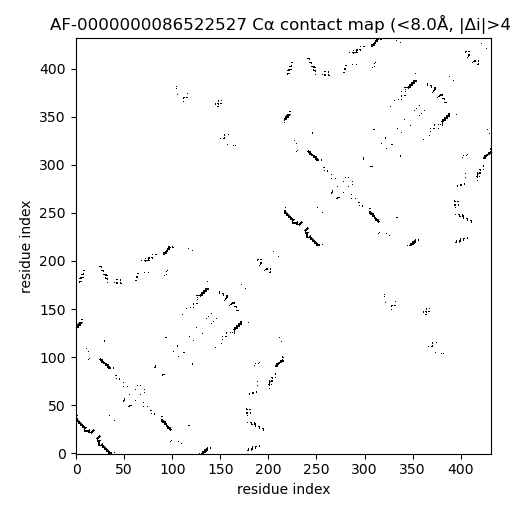 ? 7.871 5.434 -0.334 1 91.19 112 MET A N 1
ATOM 922 C CA . MET A 1 112 ? 7.512 4.375 0.604 1 91.19 112 MET A CA 1
ATOM 923 C C . MET A 1 112 ? 7.527 4.891 2.039 1 91.19 112 MET A C 1
ATOM 925 O O . MET A 1 112 ? 6.66 4.539 2.84 1 91.19 112 MET A O 1
ATOM 929 N N . LEU A 1 113 ? 8.57 5.684 2.281 1 92.56 113 LEU A N 1
ATOM 930 C CA . LEU A 1 113 ? 8.648 6.289 3.605 1 92.56 113 LEU A CA 1
ATOM 931 C C . LEU A 1 113 ? 7.438 7.188 3.857 1 92.56 113 LEU A C 1
ATOM 933 O O . LEU A 1 113 ? 6.832 7.133 4.934 1 92.56 113 LEU A O 1
ATOM 937 N N . TYR A 1 114 ? 7.09 7.902 2.881 1 91.25 114 TYR A N 1
ATOM 938 C CA . TYR A 1 114 ? 5.957 8.82 2.977 1 91.25 114 TYR A CA 1
ATOM 939 C C . TYR A 1 114 ? 4.664 8.055 3.248 1 91.25 114 TYR A C 1
ATOM 941 O O . TYR A 1 114 ? 3.908 8.414 4.156 1 91.25 114 TYR A O 1
ATOM 949 N N . ASN A 1 115 ? 4.418 6.988 2.52 1 91.75 115 ASN A N 1
ATOM 950 C CA . ASN A 1 115 ? 3.24 6.156 2.734 1 91.75 115 ASN A CA 1
ATOM 951 C C . ASN A 1 115 ? 3.203 5.59 4.148 1 91.75 115 ASN A C 1
ATOM 953 O O . ASN A 1 115 ? 2.16 5.617 4.809 1 91.75 115 ASN A O 1
ATOM 957 N N . TYR A 1 116 ? 4.324 5.148 4.52 1 94.5 116 TYR A N 1
ATOM 958 C CA . TYR A 1 116 ? 4.41 4.535 5.84 1 94.5 116 TYR A CA 1
ATOM 959 C C . TYR A 1 116 ? 4.141 5.562 6.934 1 94.5 116 TYR A C 1
ATOM 961 O O . TYR A 1 116 ? 3.418 5.285 7.895 1 94.5 116 TYR A O 1
ATOM 969 N N . MET A 1 117 ? 4.742 6.746 6.797 1 95.75 117 MET A N 1
ATOM 970 C CA . MET A 1 117 ? 4.512 7.824 7.75 1 95.75 117 MET A CA 1
ATOM 971 C C . MET A 1 117 ? 3.023 8.125 7.887 1 95.75 117 MET A C 1
ATOM 973 O O . MET A 1 117 ? 2.506 8.227 9 1 95.75 117 MET A O 1
ATOM 977 N N . ILE A 1 118 ? 2.344 8.234 6.773 1 95.56 118 ILE A N 1
ATOM 978 C CA . ILE A 1 118 ? 0.928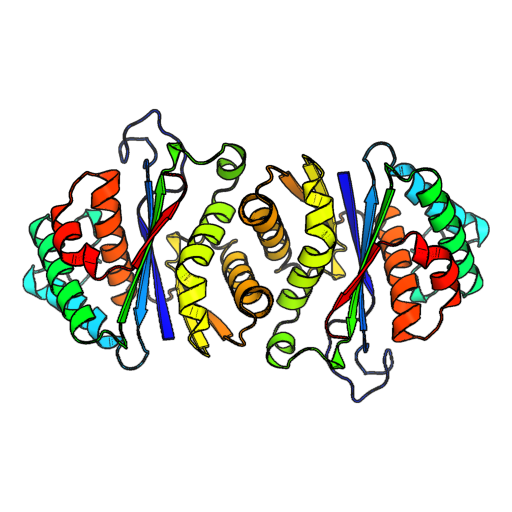 8.586 6.777 1 95.56 118 ILE A CA 1
ATOM 979 C C . ILE A 1 118 ? 0.116 7.449 7.398 1 95.56 118 ILE A C 1
ATOM 981 O O . ILE A 1 118 ? -0.773 7.695 8.219 1 95.56 118 ILE A O 1
ATOM 985 N N . GLY A 1 119 ? 0.454 6.246 7.051 1 96.38 119 GLY A N 1
ATOM 986 C CA . GLY A 1 119 ? -0.217 5.117 7.676 1 96.38 119 GLY A CA 1
ATOM 987 C C . GLY A 1 119 ? -0.071 5.098 9.188 1 96.38 119 GLY A C 1
ATOM 988 O O . GLY A 1 119 ? -1.062 4.973 9.906 1 96.38 119 GLY A O 1
ATOM 989 N N . LEU A 1 120 ? 1.124 5.242 9.602 1 97.06 120 LEU A N 1
ATOM 990 C CA . LEU A 1 120 ? 1.425 5.215 11.031 1 97.06 120 LEU A CA 1
ATOM 991 C C . LEU A 1 120 ? 0.701 6.34 11.766 1 97.06 120 LEU A C 1
ATOM 993 O O . LEU A 1 120 ? 0.262 6.168 12.898 1 97.06 120 LEU A O 1
ATOM 997 N N . SER A 1 121 ? 0.51 7.43 11.094 1 97.25 121 SER A N 1
ATOM 998 C CA . SER A 1 121 ? -0.042 8.617 11.742 1 97.25 121 SER A CA 1
ATOM 999 C C . SER A 1 121 ? -1.566 8.609 11.695 1 97.25 121 SER A C 1
ATOM 1001 O O . SER A 1 121 ? -2.221 9.039 12.656 1 97.25 121 SER A O 1
ATOM 1003 N N . LEU A 1 122 ? -2.164 8.062 10.641 1 98 122 LEU A N 1
ATOM 1004 C CA . LEU A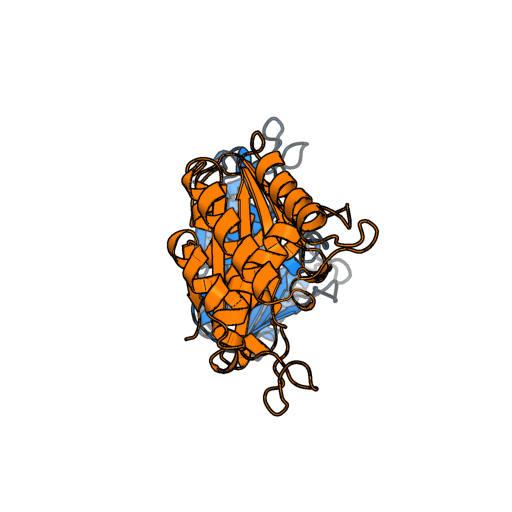 1 122 ? -3.555 8.43 10.398 1 98 122 LEU A CA 1
ATOM 1005 C C . LEU A 1 122 ? -4.465 7.211 10.477 1 98 122 LEU A C 1
ATOM 1007 O O . LEU A 1 122 ? -5.684 7.348 10.617 1 98 122 LEU A O 1
ATOM 1011 N N . LEU A 1 123 ? -3.957 6.031 10.367 1 98.25 123 LEU A N 1
ATOM 1012 C CA . LEU A 1 123 ? -4.809 4.855 10.234 1 98.25 123 LEU A CA 1
ATOM 1013 C C . LEU A 1 123 ? -5.699 4.684 11.461 1 98.25 123 LEU A C 1
ATOM 1015 O O . LEU A 1 123 ? -6.875 4.332 11.336 1 98.25 123 LEU A O 1
ATOM 1019 N N . ASN A 1 124 ? -5.145 4.879 12.625 1 97.81 124 ASN A N 1
ATOM 1020 C CA . ASN A 1 124 ? -5.941 4.75 13.844 1 97.81 124 ASN A CA 1
ATOM 1021 C C . ASN A 1 124 ? -7.094 5.754 13.867 1 97.81 124 ASN A C 1
ATOM 1023 O O . ASN A 1 124 ? -8.211 5.414 14.266 1 97.81 124 ASN A O 1
ATOM 1027 N N . GLU A 1 125 ? -6.785 6.926 13.461 1 97.81 125 GLU A N 1
ATOM 1028 C CA . GLU A 1 125 ? -7.832 7.941 13.406 1 97.81 125 GLU A CA 1
ATOM 1029 C C . GLU A 1 125 ? -8.875 7.605 12.344 1 97.81 125 GLU A C 1
ATOM 1031 O O . GLU A 1 125 ? -10.078 7.695 12.594 1 97.81 125 GLU A O 1
ATOM 1036 N N . MET A 1 126 ? -8.445 7.227 11.203 1 98.31 126 MET A N 1
ATOM 1037 C CA . MET A 1 126 ? -9.344 6.891 10.102 1 98.31 126 MET A CA 1
ATOM 1038 C C . MET A 1 126 ? -10.273 5.746 10.484 1 98.31 126 MET A C 1
ATOM 1040 O O . MET A 1 126 ? -11.453 5.762 10.141 1 98.31 126 MET A O 1
ATOM 1044 N N . ALA A 1 127 ? -9.789 4.805 11.234 1 98.38 127 ALA A N 1
ATOM 1045 C CA . ALA A 1 127 ? -10.508 3.578 11.57 1 98.38 127 ALA A CA 1
ATOM 1046 C C . ALA A 1 127 ? -11.711 3.875 12.461 1 98.38 127 ALA A C 1
ATOM 1048 O O . ALA A 1 127 ? -12.594 3.031 12.625 1 98.38 127 ALA A O 1
ATOM 1049 N N . LYS A 1 128 ? -11.758 5.035 13.023 1 97.62 128 LYS A N 1
ATOM 1050 C CA . LYS A 1 128 ? -12.836 5.406 13.938 1 97.62 128 LYS A CA 1
ATOM 1051 C C . LYS A 1 128 ? -14.07 5.859 13.172 1 97.62 128 LYS A C 1
ATOM 1053 O O . LYS A 1 128 ? -15.133 6.078 13.766 1 97.62 128 LYS A O 1
ATOM 1058 N N . HIS A 1 129 ? -13.953 5.984 11.922 1 97.88 129 HIS A N 1
ATOM 1059 C CA . HIS A 1 129 ? -15.039 6.574 11.141 1 97.88 129 HIS A CA 1
ATOM 1060 C C . HIS A 1 129 ? -15.461 5.652 10 1 97.88 129 HIS A C 1
ATOM 1062 O O . HIS A 1 129 ? -14.648 4.879 9.492 1 97.88 129 HIS A O 1
ATOM 1068 N N . ASP A 1 130 ? -16.672 5.812 9.586 1 97.19 130 ASP A N 1
ATOM 1069 C CA . ASP A 1 130 ? -17.203 4.988 8.508 1 97.19 130 ASP A CA 1
ATOM 1070 C C . ASP A 1 130 ? -16.688 5.465 7.148 1 97.19 130 ASP A C 1
ATOM 1072 O O . ASP A 1 130 ? -16.484 4.664 6.234 1 97.19 130 ASP A O 1
ATOM 1076 N N . ALA A 1 131 ? -16.547 6.75 7.082 1 97.38 131 ALA A N 1
ATOM 1077 C CA . ALA A 1 131 ? -16.125 7.363 5.824 1 97.38 131 ALA A CA 1
ATOM 1078 C C . ALA A 1 131 ? -15.141 8.5 6.07 1 97.38 131 ALA A C 1
ATOM 1080 O O . ALA A 1 131 ? -15.305 9.281 7.008 1 97.38 131 ALA A O 1
ATOM 1081 N N . ILE A 1 132 ? -14.109 8.516 5.238 1 97.5 132 ILE A N 1
ATOM 1082 C CA . ILE A 1 132 ? -13.086 9.555 5.324 1 97.5 132 ILE A CA 1
ATOM 1083 C C . ILE A 1 132 ? -12.914 10.227 3.963 1 97.5 132 ILE A C 1
ATOM 1085 O O . ILE A 1 132 ? -12.781 9.547 2.941 1 97.5 132 ILE A O 1
ATOM 1089 N N . THR A 1 133 ? -13.047 11.484 3.936 1 95.94 133 THR A N 1
ATOM 1090 C CA . THR A 1 133 ? -12.555 12.266 2.811 1 95.94 133 THR A CA 1
ATOM 1091 C C . THR A 1 133 ? -11.133 12.758 3.078 1 95.94 133 THR A C 1
ATOM 1093 O O . THR A 1 133 ? -10.906 13.555 3.99 1 95.94 133 THR A O 1
ATOM 1096 N N . PHE A 1 134 ? -10.219 12.297 2.305 1 94.56 134 PHE A N 1
ATOM 1097 C CA . PHE A 1 134 ? -8.797 12.57 2.486 1 94.56 134 PHE A CA 1
ATOM 1098 C C . PHE A 1 134 ? -8.289 13.547 1.437 1 94.56 134 PHE A C 1
ATOM 1100 O O . PHE A 1 134 ? -8.383 13.289 0.235 1 94.56 134 PHE A O 1
ATOM 1107 N N . ILE A 1 135 ? -7.727 14.656 1.868 1 91.69 135 ILE A N 1
ATOM 1108 C CA . ILE A 1 135 ? -7.309 15.734 0.978 1 91.69 135 ILE A CA 1
ATOM 1109 C C . ILE A 1 135 ? -5.844 16.078 1.228 1 91.69 135 ILE A C 1
ATOM 1111 O O . ILE A 1 135 ? -5.531 16.984 1.997 1 91.69 135 ILE A O 1
ATOM 1115 N N . PRO A 1 136 ? -4.977 15.336 0.566 1 87.25 136 PRO A N 1
ATOM 1116 C CA . PRO A 1 136 ? -3.551 15.648 0.691 1 87.25 136 PRO A CA 1
ATOM 1117 C C . PRO A 1 136 ? -3.129 16.844 -0.163 1 87.25 136 PRO A C 1
ATOM 1119 O O . PRO A 1 136 ? -3.738 17.109 -1.203 1 87.25 136 PRO A O 1
ATOM 1122 N N . ASP A 1 137 ? -2.143 17.547 0.27 1 77.56 137 ASP A N 1
ATOM 1123 C CA . ASP A 1 137 ? -1.595 18.594 -0.583 1 77.56 137 ASP A CA 1
ATOM 1124 C C . ASP A 1 137 ? -0.962 18 -1.842 1 77.56 137 ASP A C 1
ATOM 1126 O O . ASP A 1 137 ? -0.215 17.031 -1.768 1 77.56 137 ASP A O 1
ATOM 1130 N N . PRO A 1 138 ? -1.317 18.562 -2.918 1 62.53 138 PRO A N 1
ATOM 1131 C CA . PRO A 1 138 ? -0.875 18.031 -4.211 1 62.53 138 PRO A CA 1
ATOM 1132 C C . PRO A 1 138 ? 0.644 17.906 -4.309 1 62.53 138 PRO A C 1
ATOM 1134 O O . PRO A 1 138 ? 1.148 17.016 -5.004 1 62.53 138 PRO A O 1
ATOM 1137 N N . ARG A 1 139 ? 1.381 18.859 -3.715 1 59.16 139 ARG A N 1
ATOM 1138 C CA . ARG A 1 139 ? 2.832 18.875 -3.869 1 59.16 139 ARG A CA 1
ATOM 1139 C C . ARG A 1 139 ? 3.461 17.656 -3.184 1 59.16 139 ARG A C 1
ATOM 1141 O O . ARG A 1 139 ? 4.586 17.281 -3.504 1 59.16 139 ARG A O 1
ATOM 1148 N N . SER A 1 140 ? 2.756 17.219 -2.213 1 56.06 140 SER A N 1
ATOM 1149 C CA . SER A 1 140 ? 3.26 16.125 -1.387 1 56.06 140 SER A CA 1
ATOM 1150 C C . SER A 1 140 ? 3.229 14.805 -2.141 1 56.06 140 SER A C 1
ATOM 1152 O O . SER A 1 140 ? 4.07 13.93 -1.916 1 56.06 140 SER A O 1
ATOM 1154 N N . ILE A 1 141 ? 2.115 14.68 -2.854 1 55.06 141 ILE A N 1
ATOM 1155 C CA . ILE A 1 141 ? 1.931 13.398 -3.514 1 55.06 141 ILE A CA 1
ATOM 1156 C C . ILE A 1 141 ? 2.379 13.492 -4.969 1 55.06 141 ILE A C 1
ATOM 1158 O O . ILE A 1 141 ? 1.808 14.258 -5.754 1 55.06 141 ILE A O 1
ATOM 1162 N N . LYS A 1 142 ? 3.662 13.211 -5.078 1 53.69 142 LYS A N 1
ATOM 1163 C CA . LYS A 1 142 ? 3.93 13.109 -6.512 1 53.69 142 LYS A CA 1
ATOM 1164 C C . LYS A 1 142 ? 2.836 12.312 -7.219 1 53.69 142 LYS A C 1
ATOM 1166 O O . LYS A 1 142 ? 2.406 11.266 -6.73 1 53.69 142 LYS A O 1
ATOM 1171 N N . VAL A 1 143 ? 2.1 12.961 -8.141 1 48.94 143 VAL A N 1
ATOM 1172 C CA . VAL A 1 143 ? 0.933 12.562 -8.922 1 48.94 143 VAL A CA 1
ATOM 1173 C C . VAL A 1 143 ? 0.961 11.055 -9.164 1 48.94 143 VAL A C 1
ATOM 1175 O O . VAL A 1 143 ? -0.057 10.375 -9.008 1 48.94 143 VAL A O 1
ATOM 1178 N N . GLU A 1 144 ? 2.061 10.531 -9.531 1 53.06 144 GLU A N 1
ATOM 1179 C CA . GLU A 1 144 ? 2.104 9.125 -9.922 1 53.06 144 GLU A CA 1
ATOM 1180 C C . GLU A 1 144 ? 1.868 8.211 -8.719 1 53.06 144 GLU A C 1
ATOM 1182 O O . GLU A 1 144 ? 1.413 7.074 -8.875 1 53.06 144 GLU A O 1
ATOM 1187 N N . SER A 1 145 ? 1.873 8.938 -7.52 1 57.19 145 SER A N 1
ATOM 1188 C CA . SER A 1 145 ? 1.859 8.133 -6.305 1 57.19 145 SER A CA 1
ATOM 1189 C C . SER A 1 145 ? 0.553 8.312 -5.539 1 57.19 145 SER A C 1
ATOM 1191 O O . SER A 1 145 ? 0.312 7.625 -4.543 1 57.19 145 SER A O 1
ATOM 1193 N N . GLY A 1 146 ? -0.305 9.117 -6.094 1 62.16 146 GLY A N 1
ATOM 1194 C CA . GLY A 1 146 ? -1.556 9.359 -5.395 1 62.16 146 GLY A CA 1
ATOM 1195 C C . GLY A 1 146 ? -2.416 8.117 -5.258 1 62.16 146 GLY A C 1
ATOM 1196 O O . GLY A 1 146 ? -2.961 7.848 -4.188 1 62.16 146 GLY A O 1
ATOM 1197 N N . SER A 1 147 ? -2.377 7.391 -6.281 1 76.31 147 SER A N 1
ATOM 1198 C CA . SER A 1 147 ? -3.174 6.168 -6.262 1 76.31 147 SER A CA 1
ATOM 1199 C C . SER A 1 147 ? -2.551 5.117 -5.348 1 76.31 147 SER A C 1
ATOM 1201 O O . SER A 1 147 ? -3.264 4.395 -4.648 1 76.31 147 SER A O 1
ATOM 1203 N N . SER A 1 148 ? -1.259 5.273 -5.234 1 86.75 148 SER A N 1
ATOM 1204 C CA . SER A 1 148 ? -0.55 4.301 -4.406 1 86.75 148 SER A CA 1
ATOM 1205 C C . SER A 1 148 ? -0.832 4.527 -2.924 1 86.75 148 SER A C 1
ATOM 1207 O O . SER A 1 148 ? -1.036 3.57 -2.174 1 86.75 148 SER A O 1
ATOM 1209 N N . LEU A 1 149 ? -0.895 5.777 -2.584 1 90.31 149 LEU A N 1
ATOM 1210 C CA . LEU A 1 149 ? -1.161 6.102 -1.188 1 90.31 149 LEU A CA 1
ATOM 1211 C C . LEU A 1 149 ? -2.582 5.707 -0.8 1 90.31 149 LEU A C 1
ATOM 1213 O O . LEU A 1 149 ? -2.797 5.082 0.241 1 90.31 149 LEU A O 1
ATOM 1217 N N . HIS A 1 150 ? -3.484 6.109 -1.664 1 91.88 150 HIS A N 1
ATOM 1218 C CA . HIS A 1 150 ? -4.883 5.766 -1.431 1 91.88 150 HIS A CA 1
ATOM 1219 C C . HIS A 1 150 ? -5.062 4.262 -1.257 1 91.88 150 HIS A C 1
ATOM 1221 O O . HIS A 1 150 ? -5.68 3.812 -0.289 1 91.88 150 HIS A O 1
ATOM 1227 N N . ASP A 1 151 ? -4.508 3.553 -2.188 1 91.88 151 ASP A N 1
ATOM 1228 C CA . ASP A 1 151 ? -4.664 2.102 -2.178 1 91.88 151 ASP A CA 1
ATOM 1229 C C . ASP A 1 151 ? -4.008 1.486 -0.944 1 91.88 151 ASP A C 1
ATOM 1231 O O . ASP A 1 151 ? -4.551 0.556 -0.345 1 91.88 151 ASP A O 1
ATOM 1235 N N . TYR A 1 152 ? -2.887 2.014 -0.607 1 92.69 152 TYR A N 1
ATOM 1236 C CA . TYR A 1 152 ? -2.178 1.546 0.579 1 92.69 152 TYR A CA 1
ATOM 1237 C C . TYR A 1 152 ? -3.029 1.732 1.83 1 92.69 152 TYR A C 1
ATOM 1239 O O . TYR A 1 152 ? -3.256 0.781 2.582 1 92.69 152 TYR A O 1
ATOM 1247 N N . LEU A 1 153 ? -3.572 2.838 2.012 1 96 153 LEU A N 1
ATOM 1248 C CA . LEU A 1 153 ? -4.34 3.166 3.209 1 96 153 LEU A CA 1
ATOM 1249 C C . LEU A 1 153 ? -5.633 2.363 3.262 1 96 153 LEU A C 1
ATOM 1251 O O . LEU A 1 153 ? -5.988 1.812 4.305 1 96 153 LEU A O 1
ATOM 1255 N N . GLN A 1 154 ? -6.301 2.307 2.129 1 96.62 154 GLN A N 1
ATOM 1256 C CA . GLN A 1 154 ? -7.559 1.57 2.094 1 96.62 154 GLN A CA 1
ATOM 1257 C C . GLN A 1 154 ? -7.344 0.092 2.402 1 96.62 154 GLN A C 1
ATOM 1259 O O . GLN A 1 154 ? -8.141 -0.522 3.111 1 96.62 154 GLN A O 1
ATOM 1264 N N . THR A 1 155 ? -6.27 -0.491 1.854 1 95.69 155 THR A N 1
ATOM 1265 C CA . THR A 1 155 ? -5.93 -1.881 2.135 1 95.69 155 THR A CA 1
ATOM 1266 C C . THR A 1 155 ? -5.668 -2.082 3.625 1 95.69 155 THR A C 1
ATOM 1268 O O . THR A 1 155 ? -6.176 -3.031 4.227 1 95.69 155 THR A O 1
ATOM 1271 N N . GLN A 1 156 ? -4.941 -1.191 4.219 1 97 156 GLN A N 1
ATOM 1272 C CA . GLN A 1 156 ? -4.637 -1.277 5.645 1 97 156 GLN A CA 1
ATOM 1273 C C . GLN A 1 156 ? -5.906 -1.172 6.4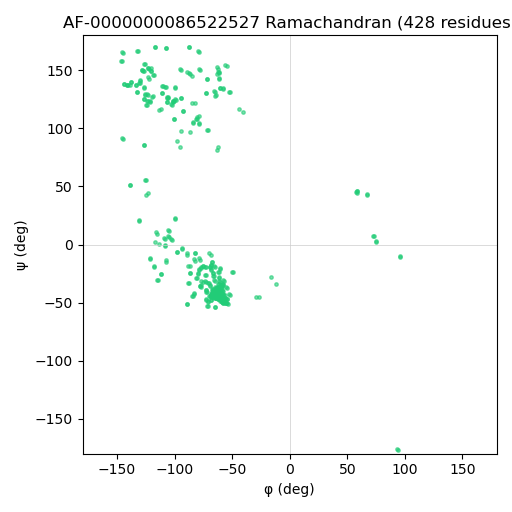84 1 97 156 GLN A C 1
ATOM 1275 O O . GLN A 1 156 ? -6.07 -1.905 7.461 1 97 156 GLN A O 1
ATOM 1280 N N . LEU A 1 157 ? -6.797 -0.33 6.109 1 97.88 157 LEU A N 1
ATOM 1281 C CA . LEU A 1 157 ? -8.031 -0.13 6.863 1 97.88 157 LEU A CA 1
ATOM 1282 C C . LEU A 1 157 ? -8.891 -1.387 6.84 1 97.88 157 LEU A C 1
ATOM 1284 O O . LEU A 1 157 ? -9.336 -1.858 7.887 1 97.88 157 LEU A O 1
ATOM 1288 N N . TRP A 1 158 ? -9.023 -1.948 5.684 1 97.12 158 TRP A N 1
ATOM 1289 C CA . TRP A 1 158 ? -9.961 -3.053 5.516 1 97.12 158 TRP A CA 1
ATOM 1290 C C . TRP A 1 158 ? -9.383 -4.352 6.066 1 97.12 158 TRP A C 1
ATOM 1292 O O . TRP A 1 158 ? -10.094 -5.156 6.664 1 97.12 158 TRP A O 1
ATOM 1302 N N . PHE A 1 159 ? -8.031 -4.555 5.918 1 95.62 159 PHE A N 1
ATOM 1303 C CA . PHE A 1 159 ? -7.539 -5.91 6.129 1 95.62 159 PHE A CA 1
ATOM 1304 C C . PHE A 1 159 ? -6.625 -5.973 7.348 1 95.62 159 PHE A C 1
ATOM 1306 O O . PHE A 1 159 ? -6.52 -7.012 8 1 95.62 159 PHE A O 1
ATOM 1313 N N . GLU A 1 160 ? -5.926 -4.945 7.668 1 94.5 160 GLU A N 1
ATOM 1314 C CA . GLU A 1 160 ? -5.102 -4.93 8.875 1 94.5 160 GLU A CA 1
ATOM 1315 C C . GLU A 1 160 ? -5.887 -4.418 10.078 1 94.5 160 GLU A C 1
ATOM 1317 O O . GLU A 1 160 ? -5.922 -5.066 11.125 1 94.5 160 GLU A O 1
ATOM 1322 N N . LYS A 1 161 ? -6.523 -3.264 9.891 1 97.06 161 LYS A N 1
ATOM 1323 C CA . LYS A 1 161 ? -7.34 -2.703 10.961 1 97.06 161 LYS A CA 1
ATOM 1324 C C . LYS A 1 161 ? -8.68 -3.424 11.07 1 97.06 161 LYS A C 1
ATOM 1326 O O . LYS A 1 161 ? -9.367 -3.328 12.086 1 97.06 161 LYS A O 1
ATOM 1331 N N . GLN A 1 162 ? -9.078 -4.129 9.953 1 96.12 162 GLN A N 1
ATOM 1332 C CA . GLN A 1 162 ? -10.305 -4.918 9.891 1 96.12 162 GLN A CA 1
ATOM 1333 C C . GLN A 1 162 ? -11.531 -4.055 10.172 1 96.12 162 GLN A C 1
ATOM 1335 O O . GLN A 1 162 ? -12.383 -4.426 10.984 1 96.12 162 GLN A O 1
ATOM 1340 N N . VAL A 1 163 ? -11.555 -2.875 9.562 1 97.56 163 VAL A N 1
ATOM 1341 C CA . VAL A 1 163 ? -12.711 -1.986 9.641 1 97.56 163 VAL A CA 1
ATOM 1342 C C . VAL A 1 163 ? -13.305 -1.787 8.25 1 97.56 163 VAL A C 1
ATOM 1344 O O . VAL A 1 163 ? -12.68 -2.133 7.246 1 97.56 163 VAL A O 1
ATOM 1347 N N . THR A 1 164 ? -14.453 -1.192 8.164 1 97.12 164 THR A N 1
ATOM 1348 C CA . THR A 1 164 ? -15.172 -1.063 6.898 1 97.12 164 THR A CA 1
ATOM 1349 C C . THR A 1 164 ? -15.07 0.363 6.363 1 97.12 164 THR A C 1
ATOM 1351 O O . THR A 1 164 ? -15.789 0.733 5.43 1 97.12 164 THR A O 1
ATOM 1354 N N . THR A 1 165 ? -14.172 1.144 6.984 1 98 165 THR A N 1
ATOM 1355 C CA . THR A 1 165 ? -14.008 2.547 6.621 1 98 165 THR A CA 1
ATOM 1356 C C . THR A 1 165 ? -13.797 2.697 5.117 1 98 165 THR A C 1
ATOM 1358 O O . THR A 1 165 ? -12.984 1.979 4.527 1 98 165 THR A O 1
ATOM 1361 N N . ILE A 1 166 ? -14.547 3.609 4.512 1 96.88 166 ILE A N 1
ATOM 1362 C CA . ILE A 1 166 ? -14.375 3.922 3.1 1 96.88 166 ILE A CA 1
ATOM 1363 C C . ILE A 1 166 ? -13.578 5.215 2.951 1 96.88 166 ILE A C 1
ATOM 1365 O O . ILE A 1 166 ? -13.977 6.258 3.479 1 96.88 166 ILE A O 1
ATOM 1369 N N . LEU A 1 167 ? -12.484 5.129 2.238 1 96.56 167 LEU A N 1
ATOM 1370 C CA . LEU A 1 167 ? -11.594 6.262 2.014 1 96.56 167 LEU A CA 1
ATOM 1371 C C . LEU A 1 167 ? -11.812 6.863 0.631 1 96.56 167 LEU A C 1
ATOM 1373 O O . LEU A 1 167 ? -11.82 6.148 -0.372 1 96.56 167 LEU A O 1
ATOM 1377 N N . THR A 1 168 ? -12.117 8.102 0.59 1 94.44 168 THR A N 1
ATOM 1378 C CA . THR A 1 168 ? -12.172 8.867 -0.652 1 94.44 168 THR A CA 1
ATOM 1379 C C . THR A 1 168 ? -11.062 9.906 -0.699 1 94.44 168 THR A C 1
ATOM 1381 O O . THR A 1 168 ? -11.008 10.805 0.146 1 94.44 168 THR A O 1
ATOM 1384 N N . THR A 1 169 ? -10.172 9.75 -1.661 1 90.94 169 THR A N 1
ATOM 1385 C CA . THR A 1 169 ? -9.062 10.688 -1.794 1 90.94 169 THR A CA 1
ATOM 1386 C C . THR A 1 169 ? -9.352 11.711 -2.887 1 90.94 169 THR A C 1
ATOM 1388 O O . THR A 1 169 ? -9.672 11.344 -4.02 1 90.94 169 THR A O 1
ATOM 1391 N N . GLN A 1 170 ? -9.289 12.891 -2.58 1 85.75 170 GLN A N 1
ATOM 1392 C CA . GLN A 1 170 ? -9.539 13.992 -3.506 1 85.75 170 GLN A CA 1
ATOM 1393 C C . GLN A 1 170 ? -8.344 14.945 -3.561 1 85.75 170 GLN A C 1
ATOM 1395 O O . GLN A 1 170 ? -7.82 15.344 -2.521 1 85.75 170 GLN A O 1
ATOM 1400 N N . PRO A 1 171 ? -7.887 15.07 -4.922 1 74.69 171 PRO A N 1
ATOM 1401 C CA . PRO A 1 171 ? -6.852 16.109 -4.984 1 74.69 171 PRO A CA 1
ATOM 1402 C C . PRO A 1 171 ? -7.371 17.484 -4.562 1 74.69 171 PRO A C 1
ATOM 1404 O O . PRO A 1 171 ? -8.555 17.781 -4.727 1 74.69 171 PRO A O 1
ATOM 1407 N N . CYS A 1 172 ? -6.578 18.125 -3.955 1 64.69 172 CYS A N 1
ATOM 1408 C CA . CYS A 1 172 ? -6.969 19.469 -3.57 1 64.69 172 CYS A CA 1
ATOM 1409 C C . CYS A 1 172 ? -7.227 20.344 -4.797 1 64.69 172 CYS A C 1
ATOM 1411 O O . CYS A 1 172 ? -6.379 20.422 -5.688 1 64.69 172 CYS A O 1
ATOM 1413 N N . ASN A 1 173 ? -8.438 20.266 -5.453 1 56.34 173 ASN A N 1
ATOM 1414 C CA . ASN A 1 173 ? -8.703 21.125 -6.605 1 56.34 173 ASN A CA 1
ATOM 1415 C C . ASN A 1 173 ? -8.469 22.594 -6.27 1 56.34 173 ASN A C 1
ATOM 1417 O O . ASN A 1 173 ? -8.227 23.406 -7.164 1 56.34 173 ASN A O 1
ATOM 1421 N N . SER A 1 174 ? -9.016 23.047 -5.27 1 50.31 174 SER A N 1
ATOM 1422 C CA . SER A 1 174 ? -9 24.5 -5.145 1 50.31 174 SER A CA 1
ATOM 1423 C C . SER A 1 174 ? -7.723 24.984 -4.461 1 50.31 174 SER A C 1
ATOM 1425 O O . SER A 1 174 ? -7.309 24.422 -3.443 1 50.31 174 SER A O 1
ATOM 1427 N N . ALA A 1 175 ? -6.695 25.406 -5.32 1 48.19 175 ALA A N 1
ATOM 1428 C CA . ALA A 1 175 ? -5.516 26.141 -4.879 1 48.19 175 ALA A CA 1
ATOM 1429 C C . ALA A 1 175 ? -5.68 26.641 -3.447 1 48.19 175 ALA A C 1
ATOM 1431 O O . ALA A 1 175 ? -4.691 26.844 -2.736 1 48.19 175 ALA A O 1
ATOM 1432 N N . THR A 1 176 ? -6.891 26.969 -3.162 1 55.22 176 THR A N 1
ATOM 1433 C CA . THR A 1 176 ? -6.98 27.906 -2.045 1 55.22 176 THR A CA 1
ATOM 1434 C C . THR A 1 176 ? -7.859 27.344 -0.933 1 55.22 176 THR A C 1
ATOM 1436 O O . THR A 1 176 ? -8.711 28.047 -0.391 1 55.22 176 THR A O 1
ATOM 1439 N N . SER A 1 177 ? -7.668 25.938 -0.547 1 81.56 177 SER A N 1
ATOM 1440 C CA . SER A 1 177 ? -8.477 25.547 0.604 1 81.56 177 SER A CA 1
ATOM 1441 C C . SER A 1 177 ? -7.848 26.031 1.908 1 81.56 177 SER A C 1
ATOM 1443 O O . SER A 1 177 ? -6.68 25.75 2.182 1 81.56 177 SER A O 1
ATOM 1445 N N . LEU A 1 178 ? -8.516 26.969 2.488 1 90.62 178 LEU A N 1
ATOM 1446 C CA . LEU A 1 178 ? -8.094 27.547 3.762 1 90.62 178 LEU A CA 1
ATOM 1447 C C . LEU A 1 178 ? -7.793 26.453 4.777 1 90.62 178 LEU A C 1
ATOM 1449 O O . LEU A 1 178 ? -6.926 26.609 5.637 1 90.62 178 LEU A O 1
ATOM 1453 N N . ASN A 1 179 ? -8.367 25.281 4.598 1 93.62 179 ASN A N 1
ATOM 1454 C CA . ASN A 1 179 ? -8.094 24.188 5.508 1 93.62 179 ASN A CA 1
ATOM 1455 C C . ASN A 1 179 ? -6.777 23.484 5.164 1 93.62 179 ASN A C 1
ATOM 1457 O O . ASN A 1 179 ? -6.098 22.969 6.051 1 93.62 179 ASN A O 1
ATOM 1461 N N . VAL A 1 180 ? -6.43 23.516 3.92 1 91.25 180 VAL A N 1
ATOM 1462 C CA . VAL A 1 180 ? -5.105 23.031 3.531 1 91.25 180 VAL A CA 1
ATOM 1463 C C . VAL A 1 180 ? -4.035 23.984 4.082 1 91.25 180 VAL A C 1
ATOM 1465 O O . VAL A 1 180 ? -3 23.531 4.578 1 91.25 180 VAL A O 1
ATOM 1468 N N . GLN A 1 181 ? -4.32 25.266 3.951 1 92.69 181 GLN A N 1
ATOM 1469 C CA . GLN A 1 181 ? -3.416 26.25 4.523 1 92.69 181 GLN A CA 1
ATOM 1470 C C . GLN A 1 181 ? -3.256 26.047 6.027 1 92.69 181 GLN A C 1
ATOM 1472 O O . GLN A 1 181 ? -2.162 26.219 6.57 1 92.69 181 GLN A O 1
ATOM 1477 N N . PHE A 1 182 ? -4.3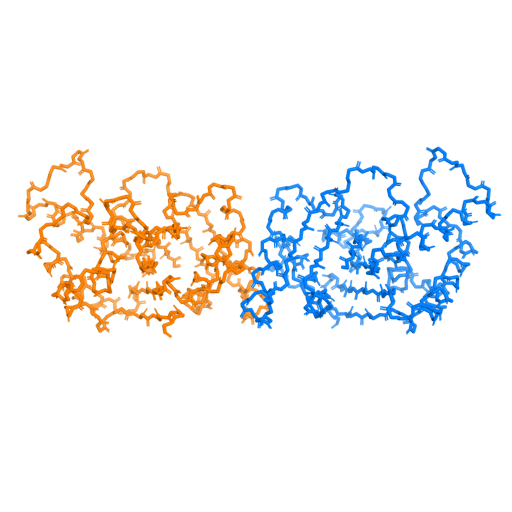75 25.703 6.668 1 96.19 182 PHE A N 1
ATOM 1478 C CA . PHE A 1 182 ? -4.324 25.391 8.094 1 96.19 182 PHE A CA 1
ATOM 1479 C C . PHE A 1 182 ? -3.344 24.25 8.352 1 96.19 182 PHE A C 1
ATOM 1481 O O . PHE A 1 182 ? -2.504 24.328 9.25 1 96.19 182 PHE A O 1
ATOM 1488 N N . SER A 1 183 ? -3.424 23.188 7.566 1 94.75 183 SER A N 1
ATOM 1489 C CA . SER A 1 183 ? -2.533 22.047 7.711 1 94.75 183 SER A CA 1
ATOM 1490 C C . SER A 1 183 ? -1.084 22.438 7.434 1 94.75 183 SER A C 1
ATOM 1492 O O . SER A 1 183 ? -0.165 21.891 8.055 1 94.75 183 SER A O 1
ATOM 1494 N N . ASP A 1 184 ? -0.926 23.312 6.453 1 93.12 184 ASP A N 1
ATOM 1495 C CA . ASP A 1 184 ? 0.406 23.844 6.184 1 93.12 184 ASP A CA 1
ATOM 1496 C C . ASP A 1 184 ? 0.995 24.516 7.426 1 93.12 184 ASP A C 1
ATOM 1498 O O . ASP A 1 184 ? 2.148 24.266 7.781 1 93.12 184 ASP A O 1
ATOM 1502 N N . MET A 1 185 ? 0.254 25.281 8.031 1 96.62 185 MET A N 1
ATOM 1503 C CA . MET A 1 185 ? 0.708 26 9.227 1 96.62 185 MET A CA 1
ATOM 1504 C C . MET A 1 185 ? 0.945 25.031 10.375 1 96.62 185 MET A C 1
ATOM 1506 O O . MET A 1 185 ? 1.899 25.188 11.141 1 96.62 185 MET A O 1
ATOM 1510 N N . LEU A 1 186 ? 0.088 24.016 10.5 1 97.31 186 LEU A N 1
ATOM 1511 C CA . LEU A 1 186 ? 0.286 22.969 11.5 1 97.31 186 LEU A CA 1
ATOM 1512 C C . LEU A 1 186 ? 1.633 22.281 11.312 1 97.31 186 LEU A C 1
ATOM 1514 O O . LEU A 1 186 ? 2.389 22.109 12.273 1 97.31 186 LEU A O 1
ATOM 1518 N N . SER A 1 187 ? 1.895 21.875 10.094 1 96.56 187 SER A N 1
ATOM 1519 C CA . SER A 1 187 ? 3.164 21.203 9.812 1 96.56 187 SER A CA 1
ATOM 1520 C C . SER A 1 187 ? 4.344 22.141 10.094 1 96.56 187 SER A C 1
ATOM 1522 O O . SER A 1 187 ? 5.398 21.688 10.547 1 96.56 187 SER A O 1
ATOM 1524 N N . GLY A 1 188 ? 4.113 23.406 9.836 1 96.62 188 GLY A N 1
ATOM 1525 C CA . GLY A 1 188 ? 5.141 24.391 10.117 1 96.62 188 GLY A CA 1
ATOM 1526 C C . GLY A 1 188 ? 5.461 24.5 11.594 1 96.62 188 GLY A C 1
ATOM 1527 O O . GLY A 1 188 ? 6.629 24.625 11.977 1 96.62 188 GLY A O 1
ATOM 1528 N N . VAL A 1 189 ? 4.469 24.516 12.398 1 97.81 189 VAL A N 1
ATOM 1529 C CA . VAL A 1 189 ? 4.645 24.594 13.844 1 97.81 189 VAL A CA 1
ATOM 1530 C C . VAL A 1 189 ? 5.52 23.453 14.328 1 97.81 189 VAL A C 1
ATOM 1532 O O . VAL A 1 189 ? 6.48 23.672 15.07 1 97.81 189 VAL A O 1
ATOM 1535 N N . VAL A 1 190 ? 5.246 22.297 13.875 1 97.94 190 VAL A N 1
ATOM 1536 C CA . VAL A 1 190 ? 5.953 21.109 14.336 1 97.94 190 VAL A CA 1
ATOM 1537 C C . VAL A 1 190 ? 7.375 21.094 13.773 1 97.94 190 VAL A C 1
ATOM 1539 O O . VAL A 1 190 ? 8.344 20.906 14.508 1 97.94 190 VAL A O 1
ATOM 1542 N N . GLN A 1 191 ? 7.457 21.344 12.5 1 96.31 191 GLN A N 1
ATOM 1543 C CA . GLN A 1 191 ? 8.758 21.359 11.828 1 96.31 191 GLN A CA 1
ATOM 1544 C C . GLN A 1 191 ? 9.688 22.391 12.445 1 96.31 191 GLN A C 1
ATOM 1546 O O . GLN A 1 191 ? 10.883 22.156 12.586 1 96.31 191 GLN A O 1
ATOM 1551 N N . GLY A 1 192 ? 9.117 23.578 12.727 1 95.56 192 GLY A N 1
ATOM 1552 C CA . GLY A 1 192 ? 9.906 24.641 13.32 1 95.56 192 GLY A CA 1
ATOM 1553 C C . GLY A 1 192 ? 10.555 24.25 14.633 1 95.56 192 GLY A C 1
ATOM 1554 O O . GLY A 1 192 ? 11.664 24.688 14.945 1 95.56 192 GLY A O 1
ATOM 1555 N N . HIS A 1 193 ? 9.945 23.422 15.359 1 96.38 193 HIS A N 1
ATOM 1556 C CA . HIS A 1 193 ? 10.484 22.922 16.625 1 96.38 193 HIS A CA 1
ATOM 1557 C C . HIS A 1 193 ? 11.68 22.016 16.391 1 96.38 193 HIS A C 1
ATOM 1559 O O . HIS A 1 193 ? 12.719 22.172 17.047 1 96.38 193 HIS A O 1
ATOM 1565 N N . PHE A 1 194 ? 11.617 21.109 15.445 1 95.25 194 PHE A N 1
ATOM 1566 C CA . PHE A 1 194 ? 12.656 20.109 15.234 1 95.25 194 PHE A CA 1
ATOM 1567 C C . PHE A 1 194 ? 13.773 20.672 14.367 1 95.25 194 PHE A C 1
ATOM 1569 O O . PHE A 1 194 ? 14.953 20.5 14.695 1 95.25 194 PHE A O 1
ATOM 1576 N N . GLU A 1 195 ? 13.367 21.375 13.297 1 93.94 195 GLU A N 1
ATOM 1577 C CA . GLU A 1 195 ? 14.32 21.797 12.273 1 93.94 195 GLU A CA 1
ATOM 1578 C C . GLU A 1 195 ? 15.023 23.094 12.68 1 93.94 195 GLU A C 1
ATOM 1580 O O . GLU A 1 195 ? 16.234 23.234 12.484 1 93.94 195 GLU A O 1
ATOM 1585 N N . ASP A 1 196 ? 14.234 24.031 13.242 1 90.5 196 ASP A N 1
ATOM 1586 C CA . ASP A 1 196 ? 14.742 25.391 13.453 1 90.5 196 ASP A CA 1
ATOM 1587 C C . ASP A 1 196 ? 15.008 25.641 14.938 1 90.5 196 ASP A C 1
ATOM 1589 O O . ASP A 1 196 ? 15.68 26.625 15.289 1 90.5 196 ASP A O 1
ATOM 1593 N N . GLY A 1 197 ? 14.508 24.812 15.812 1 88.38 197 GLY A N 1
ATOM 1594 C CA . GLY A 1 197 ? 14.648 25.047 17.234 1 88.38 197 GLY A CA 1
ATOM 1595 C C . GLY A 1 197 ? 13.734 26.141 17.766 1 88.38 197 GLY A C 1
ATOM 1596 O O . GLY A 1 197 ? 13.883 26.594 18.891 1 88.38 197 GLY A O 1
ATOM 1597 N N . ASN A 1 198 ? 12.914 26.656 16.859 1 86.5 198 ASN A N 1
ATOM 1598 C CA . ASN A 1 198 ? 11.922 27.641 17.266 1 86.5 198 ASN A CA 1
ATOM 1599 C C . ASN A 1 198 ? 10.719 26.984 17.922 1 86.5 198 ASN A C 1
ATOM 1601 O O . ASN A 1 198 ? 9.734 26.672 17.25 1 86.5 198 ASN A O 1
ATOM 1605 N N . SER A 1 199 ? 10.609 27.047 19.234 1 92.56 199 SER A N 1
ATOM 1606 C CA . SER A 1 199 ? 9.633 26.234 19.953 1 92.56 199 SER A CA 1
ATOM 1607 C C . SER A 1 199 ? 8.5 27.094 20.516 1 92.56 199 SER A C 1
ATOM 1609 O O . SER A 1 199 ? 7.605 26.594 21.188 1 92.56 199 SER A O 1
ATOM 1611 N N . SER A 1 200 ? 8.547 28.281 20.172 1 96.31 200 SER A N 1
ATOM 1612 C CA . SER A 1 200 ? 7.535 29.172 20.75 1 96.31 200 SER A CA 1
ATOM 1613 C C . SER A 1 200 ? 6.133 28.781 20.281 1 96.31 200 SER A C 1
ATOM 1615 O O . SER A 1 200 ? 5.246 28.531 21.094 1 96.31 200 SER A O 1
ATOM 1617 N N . PRO A 1 201 ? 5.945 28.688 18.938 1 97.62 201 PRO A N 1
ATOM 1618 C CA . PRO A 1 201 ? 4.617 28.234 18.531 1 97.62 201 PRO A CA 1
ATOM 1619 C C . PRO A 1 201 ? 4.309 26.812 19 1 97.62 201 PRO A C 1
ATOM 1621 O O . PRO A 1 201 ? 3.178 26.516 19.391 1 97.62 201 PRO A O 1
ATOM 1624 N N . TRP A 1 202 ? 5.27 25.953 19 1 97.31 202 TRP A N 1
ATOM 1625 C CA . TRP A 1 202 ? 5.137 24.562 19.422 1 97.31 202 TRP A CA 1
ATOM 1626 C C . TRP A 1 202 ? 4.68 24.484 20.875 1 97.31 202 TRP A C 1
ATOM 1628 O O . TRP A 1 202 ? 3.793 23.703 21.203 1 97.31 202 TRP A O 1
ATOM 1638 N N . SER A 1 203 ? 5.211 25.266 21.719 1 97.44 203 SER A N 1
ATOM 1639 C CA . SER A 1 203 ? 4.875 25.266 23.141 1 97.44 203 SER A CA 1
ATOM 1640 C C . SER A 1 203 ? 3.402 25.594 23.359 1 97.44 203 SER A C 1
ATOM 1642 O O . SER A 1 203 ? 2.795 25.125 24.328 1 97.44 203 SER A O 1
ATOM 1644 N N . LYS A 1 204 ? 2.814 26.375 22.438 1 97.81 204 LYS A N 1
ATOM 1645 C CA . LYS A 1 204 ? 1.417 26.781 22.562 1 97.81 204 LYS A CA 1
ATOM 1646 C C . LYS A 1 204 ? 0.478 25.672 22.109 1 97.81 204 LYS A C 1
ATOM 1648 O O . LYS A 1 204 ? -0.656 25.578 22.578 1 97.81 204 LYS A O 1
ATOM 1653 N N . LEU A 1 205 ? 0.994 24.781 21.234 1 98.06 205 LEU A N 1
ATOM 1654 C CA . LEU A 1 205 ? 0.067 23.906 20.516 1 98.06 205 LEU A CA 1
ATOM 1655 C C . LEU A 1 205 ? 0.389 22.438 20.781 1 98.06 205 LEU A C 1
ATOM 1657 O O . LEU A 1 205 ? -0.434 21.562 20.516 1 98.06 205 LEU A O 1
ATOM 1661 N N . ARG A 1 206 ? 1.505 22.125 21.344 1 96.94 206 ARG A N 1
ATOM 1662 C CA . ARG A 1 206 ? 2.047 20.781 21.438 1 96.94 206 ARG A CA 1
ATOM 1663 C C . ARG A 1 206 ? 1.075 19.844 22.156 1 96.94 206 ARG A C 1
ATOM 1665 O O . ARG A 1 206 ? 0.931 18.688 21.781 1 96.94 206 ARG A O 1
ATOM 1672 N N . THR A 1 207 ? 0.334 20.297 23.141 1 97.25 207 THR A N 1
ATOM 1673 C CA . THR A 1 207 ? -0.537 19.453 23.953 1 97.25 207 THR A CA 1
ATOM 1674 C C . THR A 1 207 ? -1.795 19.078 23.172 1 97.25 207 THR A C 1
ATOM 1676 O O . THR A 1 207 ? -2.477 18.109 23.516 1 97.25 207 THR A O 1
ATOM 1679 N N . GLN A 1 208 ? -2.092 19.828 22.125 1 98.06 208 GLN A N 1
ATOM 1680 C CA . GLN A 1 208 ? -3.299 19.578 21.344 1 98.06 208 GLN A CA 1
ATOM 1681 C C . GLN A 1 208 ? -2.986 18.75 20.094 1 98.06 208 GLN A C 1
ATOM 1683 O O . GLN A 1 208 ? -3.898 18.344 19.375 1 98.06 208 GLN A O 1
ATOM 1688 N N . ILE A 1 209 ? -1.72 18.516 19.844 1 98.06 209 ILE A N 1
ATOM 1689 C CA . ILE A 1 209 ? -1.324 17.734 18.672 1 98.06 209 ILE A CA 1
ATOM 1690 C C . ILE A 1 209 ? -0.965 16.312 19.078 1 98.06 209 ILE A C 1
ATOM 1692 O O . ILE A 1 209 ? -0.13 16.109 19.969 1 98.06 209 ILE A O 1
ATOM 1696 N N . SER A 1 210 ? -1.65 15.352 18.547 1 97.75 210 SER A N 1
ATOM 1697 C CA . SER A 1 210 ? -1.166 13.984 18.641 1 97.75 210 SER A CA 1
ATOM 1698 C C . SER A 1 210 ? 0.055 13.766 17.75 1 97.75 210 SER A C 1
ATOM 1700 O O . SER A 1 210 ? -0.076 13.57 16.531 1 97.75 210 SER A O 1
ATOM 1702 N N . TYR A 1 211 ? 1.213 13.82 18.328 1 95.31 211 TYR A N 1
ATOM 1703 C CA . TYR A 1 211 ? 2.449 13.852 17.562 1 95.31 211 TYR A CA 1
ATOM 1704 C C . TYR A 1 211 ? 3.227 12.547 17.719 1 95.31 211 TYR A C 1
ATOM 1706 O O . TYR A 1 211 ? 3.27 11.977 18.812 1 95.31 211 TYR A O 1
ATOM 1714 N N . LYS A 1 212 ? 3.781 11.984 16.625 1 97.5 212 LYS A N 1
ATOM 1715 C CA . LYS A 1 212 ? 4.656 10.812 16.609 1 97.5 212 LYS A CA 1
ATOM 1716 C C . LYS A 1 212 ? 6.012 11.148 16 1 97.5 212 LYS A C 1
ATOM 1718 O O . LYS A 1 212 ? 6.129 12.094 15.219 1 97.5 212 LYS A O 1
ATOM 1723 N N . THR A 1 213 ? 6.988 10.469 16.469 1 97.69 213 THR A N 1
ATOM 1724 C CA . THR A 1 213 ? 8.312 10.57 15.852 1 97.69 213 THR A CA 1
ATOM 1725 C C . THR A 1 213 ? 8.75 9.227 15.297 1 97.69 213 THR A C 1
ATOM 1727 O O . THR A 1 213 ? 8.359 8.172 15.805 1 97.69 213 THR A O 1
ATOM 1730 N N . LEU A 1 214 ? 9.461 9.25 14.219 1 96.19 214 LEU A N 1
ATOM 1731 C CA . LEU A 1 214 ? 9.977 8.07 13.539 1 96.19 214 LEU A CA 1
ATOM 1732 C C . LEU A 1 214 ? 11.453 8.234 13.188 1 96.19 214 LEU A C 1
ATOM 1734 O O . LEU A 1 214 ? 11.852 9.266 12.648 1 96.19 214 LEU A O 1
ATOM 1738 N N . PHE A 1 215 ? 12.344 7.195 13.523 1 96 215 PHE A N 1
ATOM 1739 C CA . PHE A 1 215 ? 13.773 7.164 13.258 1 96 215 PHE A CA 1
ATOM 1740 C C . PHE A 1 215 ? 14.5 8.227 14.078 1 96 215 PHE A C 1
ATOM 1742 O O . PHE A 1 215 ? 15.32 8.977 13.539 1 96 215 PHE A O 1
ATOM 1749 N N . PHE A 1 216 ? 14.164 8.383 15.281 1 94.88 216 PHE A N 1
ATOM 1750 C CA . PHE A 1 216 ? 14.852 9.312 16.172 1 94.88 216 PHE A CA 1
ATOM 1751 C C . PHE A 1 216 ? 15.945 8.609 16.953 1 94.88 216 PHE A C 1
ATOM 1753 O O . PHE A 1 216 ? 15.867 7.402 17.203 1 94.88 216 PHE A O 1
ATOM 1760 N N . MET B 1 1 ? 16.094 -13.547 -6.246 1 96.81 1 MET B N 1
ATOM 1761 C CA . MET B 1 1 ? 14.945 -14.422 -6.48 1 96.81 1 MET B CA 1
ATOM 1762 C C . MET B 1 1 ? 13.977 -13.797 -7.477 1 96.81 1 MET B C 1
ATOM 1764 O O . MET B 1 1 ? 13.758 -12.586 -7.461 1 96.81 1 MET B O 1
ATOM 1768 N N . ILE B 1 2 ? 13.469 -14.609 -8.398 1 96.69 2 ILE B N 1
ATOM 1769 C CA . ILE B 1 2 ? 12.461 -14.164 -9.352 1 96.69 2 ILE B CA 1
ATOM 1770 C C . ILE B 1 2 ? 11.109 -14.781 -9.008 1 96.69 2 ILE B C 1
ATOM 1772 O O . ILE B 1 2 ? 11.023 -15.969 -8.703 1 96.69 2 ILE B O 1
ATOM 1776 N N . ILE B 1 3 ? 10.086 -13.961 -9.047 1 96.88 3 ILE B N 1
ATOM 1777 C CA . ILE B 1 3 ? 8.742 -14.453 -8.758 1 96.88 3 ILE B CA 1
ATOM 1778 C C . ILE B 1 3 ? 7.809 -14.133 -9.922 1 96.88 3 ILE B C 1
ATOM 1780 O O . ILE B 1 3 ? 7.625 -12.969 -10.273 1 96.88 3 ILE B O 1
ATOM 1784 N N . TYR B 1 4 ? 7.27 -15.18 -10.477 1 94.81 4 TYR B N 1
ATOM 1785 C CA . TYR B 1 4 ? 6.234 -15.07 -11.5 1 94.81 4 TYR B CA 1
ATOM 1786 C C . TYR B 1 4 ? 4.848 -15.289 -10.906 1 94.81 4 TYR B C 1
ATOM 1788 O O . TYR B 1 4 ? 4.656 -16.188 -10.086 1 94.81 4 TYR B O 1
ATOM 1796 N N . LEU B 1 5 ? 3.939 -14.461 -11.281 1 93.81 5 LEU B N 1
ATOM 1797 C CA . LEU B 1 5 ? 2.611 -14.547 -10.688 1 93.81 5 LEU B CA 1
ATOM 1798 C C . LEU B 1 5 ? 1.532 -14.555 -11.766 1 93.81 5 LEU B C 1
ATOM 1800 O O . LEU B 1 5 ? 1.615 -13.805 -12.734 1 93.81 5 LEU B O 1
ATOM 1804 N N . ASP B 1 6 ? 0.51 -15.344 -11.555 1 91.94 6 ASP B N 1
ATOM 1805 C CA . ASP B 1 6 ? -0.691 -15.344 -12.383 1 91.94 6 ASP B CA 1
ATOM 1806 C C . ASP B 1 6 ? -1.937 -15.633 -11.547 1 91.94 6 ASP B C 1
ATOM 1808 O O . ASP B 1 6 ? -1.832 -16.047 -10.391 1 91.94 6 ASP B O 1
ATOM 1812 N N . GLU B 1 7 ? -3.023 -15.352 -12.164 1 92.56 7 GLU B N 1
ATOM 1813 C CA . GLU B 1 7 ? -4.27 -15.562 -11.43 1 92.56 7 GLU B CA 1
ATOM 1814 C C . GLU B 1 7 ? -5.25 -16.406 -12.242 1 92.56 7 GLU B C 1
ATOM 1816 O O . GLU B 1 7 ? -5.16 -16.469 -13.469 1 92.56 7 GLU B O 1
ATOM 1821 N N . SER B 1 8 ? -6.059 -17.141 -11.602 1 92.69 8 SER B N 1
ATOM 1822 C CA . SER B 1 8 ? -7.199 -17.875 -12.156 1 92.69 8 SER B CA 1
ATOM 1823 C C . SER B 1 8 ? -8.5 -17.469 -11.469 1 92.69 8 SER B C 1
ATOM 1825 O O . SER B 1 8 ? -8.523 -17.25 -10.258 1 92.69 8 SER B O 1
ATOM 1827 N N . GLY B 1 9 ? -9.531 -17.406 -12.234 1 90.94 9 GLY B N 1
ATOM 1828 C CA . GLY B 1 9 ? -10.766 -16.797 -11.773 1 90.94 9 GLY B CA 1
ATOM 1829 C C . GLY B 1 9 ? -10.883 -15.336 -12.148 1 90.94 9 GLY B C 1
ATOM 1830 O O . GLY B 1 9 ? -10.125 -14.844 -12.984 1 90.94 9 GLY B O 1
ATOM 1831 N N . ASP B 1 10 ? -11.938 -14.719 -11.703 1 84.69 10 ASP B N 1
ATOM 1832 C CA . ASP B 1 10 ? -12.125 -13.312 -12.047 1 84.69 10 ASP B CA 1
ATOM 1833 C C . ASP B 1 10 ? -12.469 -12.484 -10.812 1 84.69 10 ASP B C 1
ATOM 1835 O O . ASP B 1 10 ? -12.703 -13.031 -9.734 1 84.69 10 ASP B O 1
ATOM 1839 N N . LEU B 1 11 ? -12.367 -11.227 -11.008 1 80.25 11 LEU B N 1
ATOM 1840 C CA . LEU B 1 11 ? -12.625 -10.312 -9.906 1 80.25 11 LEU B CA 1
ATOM 1841 C C . LEU B 1 11 ? -14.031 -9.734 -9.992 1 80.25 11 LEU B C 1
ATOM 1843 O O . LEU B 1 11 ? -14.289 -8.633 -9.492 1 80.25 11 LEU B O 1
ATOM 1847 N N . GLY B 1 12 ? -14.859 -10.484 -10.711 1 86.81 12 GLY B N 1
ATOM 1848 C CA . GLY B 1 12 ? -16.25 -10.094 -10.758 1 86.81 12 GLY B CA 1
ATOM 1849 C C . GLY B 1 12 ? -17.078 -10.672 -9.609 1 86.81 12 GLY B C 1
ATOM 1850 O O . GLY B 1 12 ? -16.625 -11.578 -8.914 1 86.81 12 GLY B O 1
ATOM 1851 N N . TRP B 1 13 ? -18.359 -10.164 -9.469 1 91.31 13 TRP B N 1
ATOM 1852 C CA . TRP B 1 13 ? -19.156 -10.539 -8.305 1 91.31 13 TRP B CA 1
ATOM 1853 C C . TRP B 1 13 ? -20.562 -10.992 -8.727 1 91.31 13 TRP B C 1
ATOM 1855 O O . TRP B 1 13 ? -21.5 -10.906 -7.941 1 91.31 13 TRP B O 1
ATOM 1865 N N . LYS B 1 14 ? -20.688 -11.375 -9.953 1 90.75 14 LYS B N 1
ATOM 1866 C CA . LYS B 1 14 ? -21.969 -11.891 -10.43 1 90.75 14 LYS B CA 1
ATOM 1867 C C . LYS B 1 14 ? -22.109 -13.375 -10.109 1 90.75 14 LYS B C 1
ATOM 1869 O O . LYS B 1 14 ? -21.703 -14.227 -10.898 1 90.75 14 LYS B O 1
ATOM 1874 N N . PHE B 1 15 ? -22.922 -13.695 -9.109 1 90.75 15 PHE B N 1
ATOM 1875 C CA . PHE B 1 15 ? -23.016 -15.078 -8.648 1 90.75 15 PHE B CA 1
ATOM 1876 C C . PHE B 1 15 ? -24.344 -15.695 -9.055 1 90.75 15 PHE B C 1
ATOM 1878 O O . PHE B 1 15 ? -24.578 -16.875 -8.812 1 90.75 15 PHE B O 1
ATOM 1885 N N . THR B 1 16 ? -25.125 -14.93 -9.672 1 87.88 16 THR B N 1
ATOM 1886 C CA . THR B 1 16 ? -26.469 -15.383 -10.039 1 87.88 16 THR B CA 1
ATOM 1887 C C . THR B 1 16 ? -26.422 -16.188 -11.336 1 87.88 16 THR B C 1
ATOM 1889 O O . THR B 1 16 ? -27.438 -16.781 -11.734 1 87.88 16 THR B O 1
ATOM 1892 N N . ALA B 1 17 ? -25.375 -16.203 -12.078 1 85.06 17 ALA B N 1
ATOM 1893 C CA . ALA B 1 17 ? -25.172 -16.969 -13.297 1 85.06 17 ALA B CA 1
ATOM 1894 C C . ALA B 1 17 ? -23.953 -17.891 -13.18 1 85.06 17 ALA B C 1
ATOM 1896 O O . ALA B 1 17 ? -23.062 -17.625 -12.375 1 85.06 17 ALA B O 1
ATOM 1897 N N . PRO B 1 18 ? -24.016 -19.062 -13.953 1 82.88 18 PRO B N 1
ATOM 1898 C CA . PRO B 1 18 ? -22.891 -19.984 -13.852 1 82.88 18 PRO B CA 1
ATOM 1899 C C . PRO B 1 18 ? -21.562 -19.359 -14.305 1 82.88 18 PRO B C 1
ATOM 1901 O O . PRO B 1 18 ? -21.547 -18.531 -15.219 1 82.88 18 PRO B O 1
ATOM 1904 N N . TYR B 1 19 ? -20.5 -19.828 -13.664 1 81.06 19 TYR B N 1
ATOM 1905 C CA . TYR B 1 19 ? -19.141 -19.453 -14.055 1 81.06 19 TYR B CA 1
ATOM 1906 C C . TYR B 1 19 ? -18.875 -19.828 -15.5 1 81.06 19 TYR B C 1
ATOM 1908 O O . TYR B 1 19 ? -19.219 -20.922 -15.938 1 81.06 19 TYR B O 1
ATOM 1916 N N . ARG B 1 20 ? -18.266 -18.922 -16.328 1 76.69 20 ARG B N 1
ATOM 1917 C CA . ARG B 1 20 ? -17.922 -19.109 -17.734 1 76.69 20 ARG B CA 1
ATOM 1918 C C . ARG B 1 20 ? -19.172 -19.094 -18.609 1 76.69 20 ARG B C 1
ATOM 1920 O O . ARG B 1 20 ? -19.109 -19.5 -19.781 1 76.69 20 ARG B O 1
ATOM 1927 N N . ASP B 1 21 ? -20.297 -18.781 -18.047 1 84.06 21 ASP B N 1
ATOM 1928 C CA . ASP B 1 21 ? -21.562 -18.625 -18.734 1 84.06 21 ASP B CA 1
ATOM 1929 C C . ASP B 1 21 ? -22.344 -17.422 -18.203 1 84.06 21 ASP B C 1
ATOM 1931 O O . ASP B 1 21 ? -23.484 -17.547 -17.766 1 84.06 21 ASP B O 1
ATOM 1935 N N . GLY B 1 22 ? -21.688 -16.312 -18.156 1 82.12 22 GLY B N 1
ATOM 1936 C CA . GLY B 1 22 ? -22.281 -15.039 -17.797 1 82.12 22 GLY B CA 1
ATOM 1937 C C . GLY B 1 22 ? -22.094 -14.68 -16.328 1 82.12 22 GLY B C 1
ATOM 1938 O O . GLY B 1 22 ? -22.406 -13.562 -15.914 1 82.12 22 GLY B O 1
ATOM 1939 N N . GLY B 1 23 ? -21.641 -15.641 -15.617 1 88.5 23 GLY B N 1
ATOM 1940 C CA . GLY B 1 23 ? -21.438 -15.391 -14.203 1 88.5 23 GLY B CA 1
ATOM 1941 C C . GLY B 1 23 ? -19.969 -15.281 -13.828 1 88.5 23 GLY B C 1
ATOM 1942 O O . GLY B 1 23 ? -19.094 -15.609 -14.625 1 88.5 23 GLY B O 1
ATOM 1943 N N . SER B 1 24 ? -19.734 -14.812 -12.57 1 91.81 24 SER B N 1
ATOM 1944 C CA . SER B 1 24 ? -18.391 -14.703 -12.023 1 91.81 24 SER B CA 1
ATOM 1945 C C . SER B 1 24 ? -17.953 -16 -11.352 1 91.81 24 SER B C 1
ATOM 1947 O O . SER B 1 24 ? -18.797 -16.812 -10.961 1 91.81 24 SER B O 1
ATOM 1949 N N . SER B 1 25 ? -16.625 -16.25 -11.445 1 93.69 25 SER B N 1
ATOM 1950 C CA . SER B 1 25 ? -16.094 -17.375 -10.68 1 93.69 25 SER B CA 1
ATOM 1951 C C . SER B 1 25 ? -16.453 -17.25 -9.203 1 93.69 25 SER B C 1
ATOM 1953 O O . SER B 1 25 ? -16.641 -16.141 -8.695 1 93.69 25 SER B O 1
ATOM 1955 N N . ARG B 1 26 ? -16.531 -18.359 -8.477 1 95.44 26 ARG B N 1
ATOM 1956 C CA . ARG B 1 26 ? -16.797 -18.375 -7.043 1 95.44 26 ARG B CA 1
ATOM 1957 C C . ARG B 1 26 ? -15.516 -18.234 -6.238 1 95.44 26 ARG B C 1
ATOM 1959 O O . ARG B 1 26 ? -15.547 -17.828 -5.07 1 95.44 26 ARG B O 1
ATOM 1966 N N . TYR B 1 27 ? -14.422 -18.625 -6.852 1 96.44 27 TYR B N 1
ATOM 1967 C CA . TYR B 1 27 ? -13.102 -18.516 -6.234 1 96.44 27 TYR B CA 1
ATOM 1968 C C . TYR B 1 27 ? -12.156 -17.703 -7.113 1 96.44 27 TYR B C 1
ATOM 1970 O O . TYR B 1 27 ? -12.32 -17.656 -8.336 1 96.44 27 TYR B O 1
ATOM 1978 N N . ILE B 1 28 ? -11.234 -17.078 -6.543 1 95.56 28 ILE B N 1
ATOM 1979 C CA . ILE B 1 28 ? -10.086 -16.516 -7.238 1 95.56 28 ILE B CA 1
ATOM 1980 C C . ILE B 1 28 ? -8.789 -17.016 -6.605 1 95.56 28 ILE B C 1
ATOM 1982 O O . ILE B 1 28 ? -8.641 -17 -5.383 1 95.56 28 ILE B O 1
ATOM 1986 N N . THR B 1 29 ? -7.926 -17.516 -7.441 1 96.56 29 THR B N 1
ATOM 1987 C CA . THR B 1 29 ? -6.652 -18.062 -7 1 96.56 29 THR B CA 1
ATOM 1988 C C . THR B 1 29 ? -5.484 -17.297 -7.605 1 96.56 29 THR B C 1
ATOM 1990 O O . THR B 1 29 ? -5.465 -17.031 -8.812 1 96.56 29 THR B O 1
ATOM 1993 N N . ILE B 1 30 ? -4.617 -16.875 -6.758 1 96.06 30 ILE B N 1
ATOM 1994 C CA . ILE B 1 30 ? -3.332 -16.344 -7.199 1 96.06 30 ILE B CA 1
ATOM 1995 C C . ILE B 1 30 ? -2.225 -17.344 -6.906 1 96.06 30 ILE B C 1
ATOM 1997 O O . ILE B 1 30 ? -2.131 -17.875 -5.793 1 96.06 30 ILE B O 1
ATOM 2001 N N . ALA B 1 31 ? -1.456 -17.672 -7.887 1 97.12 31 ALA B N 1
ATOM 2002 C CA . ALA B 1 31 ? -0.343 -18.609 -7.715 1 97.12 31 ALA B CA 1
ATOM 2003 C C . ALA B 1 31 ? 0.958 -18 -8.242 1 97.12 31 ALA B C 1
ATOM 2005 O O . ALA B 1 31 ? 0.946 -17.203 -9.188 1 97.12 31 ALA B O 1
ATOM 2006 N N . SER B 1 32 ? 2.012 -18.406 -7.613 1 97.19 32 SER B N 1
ATOM 2007 C CA . SER B 1 32 ? 3.309 -17.828 -7.953 1 97.19 32 SER B CA 1
ATOM 2008 C C . SER B 1 32 ? 4.391 -18.906 -8.023 1 97.19 32 SER B C 1
ATOM 2010 O O . SER B 1 32 ? 4.398 -19.828 -7.215 1 97.19 32 SER B O 1
ATOM 2012 N N . LEU B 1 33 ? 5.234 -18.766 -8.984 1 97.75 33 LEU B N 1
ATOM 2013 C CA . LEU B 1 33 ? 6.488 -19.5 -9.109 1 97.75 33 LEU B CA 1
ATOM 2014 C C . LEU B 1 33 ? 7.664 -18.656 -8.648 1 97.75 33 LEU B C 1
ATOM 2016 O O . LEU B 1 33 ? 7.973 -17.625 -9.258 1 97.75 33 LEU B O 1
ATOM 2020 N N . ALA B 1 34 ? 8.25 -18.984 -7.48 1 98.12 34 ALA B N 1
ATOM 2021 C CA . ALA B 1 34 ? 9.5 -18.375 -7.031 1 98.12 34 ALA B CA 1
ATOM 2022 C C . ALA B 1 34 ? 10.703 -19.234 -7.422 1 98.12 34 ALA B C 1
ATOM 2024 O O . ALA B 1 34 ? 10.75 -20.422 -7.109 1 98.12 34 ALA B O 1
ATOM 2025 N N . VAL B 1 35 ? 11.648 -18.641 -8.102 1 97.88 35 VAL B N 1
ATOM 2026 C CA . VAL B 1 35 ? 12.766 -19.438 -8.609 1 97.88 35 VAL B CA 1
ATOM 2027 C C . VAL B 1 35 ? 14.055 -18.625 -8.539 1 97.88 35 VAL B C 1
ATOM 2029 O O . VAL B 1 35 ? 14.055 -17.422 -8.82 1 97.88 35 VAL B O 1
ATOM 2032 N N . SER B 1 36 ? 15.086 -19.266 -8.125 1 97.56 36 SER B N 1
ATOM 2033 C CA . SER B 1 36 ? 16.391 -18.609 -8.18 1 97.56 36 SER B CA 1
ATOM 2034 C C . SER B 1 36 ? 16.781 -18.281 -9.617 1 97.56 36 SER B C 1
ATOM 2036 O O . SER B 1 36 ? 16.5 -19.047 -10.539 1 97.56 36 SER B O 1
ATOM 2038 N N . PRO B 1 37 ? 17.5 -17.219 -9.773 1 95.44 37 PRO B N 1
ATOM 2039 C CA . PRO B 1 37 ? 17.859 -16.797 -11.133 1 95.44 37 PRO B CA 1
ATOM 2040 C C . PRO B 1 37 ? 18.641 -17.859 -11.891 1 95.44 37 PRO B C 1
ATOM 2042 O O . PRO B 1 37 ? 18.438 -18.047 -13.094 1 95.44 37 PRO B O 1
ATOM 2045 N N . ASP B 1 38 ? 19.453 -18.609 -11.227 1 96.25 38 ASP B N 1
ATOM 2046 C CA . ASP B 1 38 ? 20.312 -19.578 -11.891 1 96.25 38 ASP B CA 1
ATOM 2047 C C . ASP B 1 38 ? 19.531 -20.844 -12.266 1 96.25 38 ASP B C 1
ATOM 2049 O O . ASP B 1 38 ? 20.016 -21.672 -13.039 1 96.25 38 ASP B O 1
ATOM 2053 N N . LYS B 1 39 ? 18.312 -20.969 -11.734 1 97.44 39 LYS B N 1
ATOM 2054 C CA . LYS B 1 39 ? 17.531 -22.172 -12.008 1 97.44 39 LYS B CA 1
ATOM 2055 C C . LYS B 1 39 ? 16.25 -21.844 -12.781 1 97.44 39 LYS B C 1
ATOM 2057 O O . LYS B 1 39 ? 15.398 -22.703 -12.984 1 97.44 39 LYS B O 1
ATOM 2062 N N . LYS B 1 40 ? 16.125 -20.656 -13.258 1 95.88 40 LYS B N 1
ATOM 2063 C CA . LYS B 1 40 ? 14.891 -20.203 -13.914 1 95.88 40 LYS B CA 1
ATOM 2064 C C . LYS B 1 40 ? 14.656 -20.969 -15.219 1 95.88 40 LYS B C 1
ATOM 2066 O O . LYS B 1 40 ? 13.547 -20.969 -15.75 1 95.88 40 LYS B O 1
ATOM 2071 N N . HIS B 1 41 ? 15.695 -21.594 -15.75 1 96.12 41 HIS B N 1
ATOM 2072 C CA . HIS B 1 41 ? 15.57 -22.359 -16.984 1 96.12 41 HIS B CA 1
ATOM 2073 C C . HIS B 1 41 ? 14.828 -23.672 -16.766 1 96.12 41 HIS B C 1
ATOM 2075 O O . HIS B 1 41 ? 14.312 -24.266 -17.703 1 96.12 41 HIS B O 1
ATOM 2081 N N . LEU B 1 42 ? 14.742 -24.156 -15.555 1 97.5 42 LEU B N 1
ATOM 2082 C CA . LEU B 1 42 ? 14.18 -25.469 -15.266 1 97.5 42 LEU B CA 1
ATOM 2083 C C . LEU B 1 42 ? 12.664 -25.469 -15.469 1 97.5 42 LEU B C 1
ATOM 2085 O O . LEU B 1 42 ? 12.141 -26.297 -16.203 1 97.5 42 LEU B O 1
ATOM 2089 N N . PRO B 1 43 ? 11.914 -24.547 -14.852 1 97.5 43 PRO B N 1
ATOM 2090 C CA . PRO B 1 43 ? 10.484 -24.5 -15.164 1 97.5 43 PRO B CA 1
ATOM 2091 C C . PRO B 1 43 ? 10.211 -24.25 -16.641 1 97.5 43 PRO B C 1
ATOM 2093 O O . PRO B 1 43 ? 9.258 -24.797 -17.203 1 97.5 43 PRO B O 1
ATOM 2096 N N . LYS B 1 44 ? 11.016 -23.453 -17.25 1 95.12 44 LYS B N 1
ATOM 2097 C CA . LYS B 1 44 ? 10.891 -23.203 -18.672 1 95.12 44 LYS B CA 1
ATOM 2098 C C . LYS B 1 44 ? 11 -24.5 -19.469 1 95.12 44 LYS B C 1
ATOM 2100 O O . LYS B 1 44 ? 10.211 -24.75 -20.375 1 95.12 44 LYS B O 1
ATOM 2105 N N . ARG B 1 45 ? 11.945 -25.266 -19.156 1 96.69 45 ARG B N 1
ATOM 2106 C CA . ARG B 1 45 ? 12.172 -26.531 -19.828 1 96.69 45 ARG B CA 1
ATOM 2107 C C . ARG B 1 45 ? 10.992 -27.469 -19.641 1 96.69 45 ARG B C 1
ATOM 2109 O O . ARG B 1 45 ? 10.641 -28.234 -20.547 1 96.69 45 ARG B O 1
ATOM 2116 N N . LEU B 1 46 ? 10.445 -27.406 -18.469 1 97.38 46 LEU B N 1
ATOM 2117 C CA . LEU B 1 46 ? 9.281 -28.25 -18.219 1 97.38 46 LEU B CA 1
ATOM 2118 C C . LEU B 1 46 ? 8.133 -27.875 -19.141 1 97.38 46 LEU B C 1
ATOM 2120 O O . LEU B 1 46 ? 7.477 -28.75 -19.703 1 97.38 46 LEU B O 1
ATOM 2124 N N . ILE B 1 47 ? 7.906 -26.578 -19.359 1 96.25 47 ILE B N 1
ATOM 2125 C CA . ILE B 1 47 ? 6.855 -26.125 -20.266 1 96.25 47 ILE B CA 1
ATOM 2126 C C . ILE B 1 47 ? 7.18 -26.578 -21.703 1 96.25 47 ILE B C 1
ATOM 2128 O O . ILE B 1 47 ? 6.305 -27.062 -22.406 1 96.25 47 ILE B O 1
ATOM 2132 N N . LYS B 1 48 ? 8.406 -26.469 -22.078 1 95.38 48 LYS B N 1
ATOM 2133 C CA . LYS B 1 48 ? 8.812 -26.922 -23.406 1 95.38 48 LYS B CA 1
ATOM 2134 C C . LYS B 1 48 ? 8.57 -28.422 -23.578 1 95.38 48 LYS B C 1
ATOM 2136 O O . LYS B 1 48 ? 8.141 -28.859 -24.656 1 95.38 48 LYS B O 1
ATOM 2141 N N . LYS B 1 49 ? 8.844 -29.156 -22.562 1 96.56 49 LYS B N 1
ATOM 2142 C CA . LYS B 1 49 ? 8.594 -30.594 -22.594 1 96.56 49 LYS B CA 1
ATOM 2143 C C . LYS B 1 49 ? 7.113 -30.906 -22.797 1 96.56 49 LYS B C 1
ATOM 2145 O O . LYS B 1 49 ? 6.758 -31.844 -23.484 1 96.56 49 LYS B O 1
ATOM 2150 N N . LEU B 1 50 ? 6.285 -30.109 -22.141 1 95.81 50 LEU B N 1
ATOM 2151 C CA . LEU B 1 50 ? 4.84 -30.266 -22.297 1 95.81 50 LEU B CA 1
ATOM 2152 C C . LEU B 1 50 ? 4.43 -30.047 -23.75 1 95.81 50 LEU B C 1
ATOM 2154 O O . LEU B 1 50 ? 3.648 -30.812 -24.312 1 95.81 50 LEU B O 1
ATOM 2158 N N . TYR B 1 51 ? 4.961 -28.969 -24.359 1 95.38 51 TYR B N 1
ATOM 2159 C CA . TYR B 1 51 ? 4.668 -28.688 -25.766 1 95.38 51 TYR B CA 1
ATOM 2160 C C . TYR B 1 51 ? 5.07 -29.844 -26.656 1 95.38 51 TYR B C 1
ATOM 2162 O O . TYR B 1 51 ? 4.32 -30.25 -27.547 1 95.38 51 TYR B O 1
ATOM 2170 N N . LYS B 1 52 ? 6.219 -30.422 -26.422 1 96.38 52 LYS B N 1
ATOM 2171 C CA . LYS B 1 52 ? 6.734 -31.516 -27.234 1 96.38 52 LYS B CA 1
ATOM 2172 C C . LYS B 1 52 ? 5.941 -32.781 -27 1 96.38 52 LYS B C 1
ATOM 2174 O O . LYS B 1 52 ? 5.484 -33.438 -27.938 1 96.38 52 LYS B O 1
ATOM 2179 N N . LYS B 1 53 ? 5.75 -33.094 -25.766 1 96.62 53 LYS B N 1
ATOM 2180 C CA . LYS B 1 53 ? 5.098 -34.344 -25.391 1 96.62 53 LYS B CA 1
ATOM 2181 C C . LYS B 1 53 ? 3.689 -34.438 -25.984 1 96.62 53 LYS B C 1
ATOM 2183 O O . LYS B 1 53 ? 3.279 -35.469 -26.484 1 96.62 53 LYS B O 1
ATOM 2188 N N . PHE B 1 54 ? 2.959 -33.344 -25.922 1 96.62 54 PHE B N 1
ATOM 2189 C CA . PHE B 1 54 ? 1.548 -33.406 -26.297 1 96.62 54 PHE B CA 1
ATOM 2190 C C . PHE B 1 54 ? 1.317 -32.75 -27.656 1 96.62 54 PHE B C 1
ATOM 2192 O O . PHE B 1 54 ? 0.174 -32.5 -28.047 1 96.62 54 PHE B O 1
ATOM 2199 N N . ASN B 1 55 ? 2.375 -32.375 -28.359 1 94.56 55 ASN B N 1
ATOM 2200 C CA . ASN B 1 55 ? 2.348 -31.844 -29.719 1 94.56 55 ASN B CA 1
ATOM 2201 C C . ASN B 1 55 ? 1.494 -30.578 -29.797 1 94.56 55 ASN B C 1
ATOM 2203 O O . ASN B 1 55 ? 0.617 -30.469 -30.656 1 94.56 55 ASN B O 1
ATOM 2207 N N . TRP B 1 56 ? 1.769 -29.703 -28.766 1 93.06 56 TRP B N 1
ATOM 2208 C CA . TRP B 1 56 ? 1.092 -28.406 -28.797 1 93.06 56 TRP B CA 1
ATOM 2209 C C . TRP B 1 56 ? 1.661 -27.516 -29.906 1 93.06 56 TRP B C 1
ATOM 2211 O O . TRP B 1 56 ? 2.865 -27.547 -30.172 1 93.06 56 TRP B O 1
ATOM 2221 N N . PRO B 1 57 ? 0.791 -26.734 -30.594 1 90.5 57 PRO B N 1
ATOM 2222 C CA . PRO B 1 57 ? 1.341 -25.766 -31.547 1 90.5 57 PRO B CA 1
ATOM 2223 C C . PRO B 1 57 ? 2.262 -24.75 -30.875 1 90.5 57 PRO B C 1
ATOM 2225 O O . PRO B 1 57 ? 1.911 -24.172 -29.828 1 90.5 57 PRO B O 1
ATOM 2228 N N . ILE B 1 58 ? 3.365 -24.5 -31.469 1 84.31 58 ILE B N 1
ATOM 2229 C CA . ILE B 1 58 ? 4.395 -23.672 -30.859 1 84.31 58 ILE B CA 1
ATOM 2230 C C . ILE B 1 58 ? 4.02 -22.203 -31 1 84.31 58 ILE B C 1
ATOM 2232 O O . ILE B 1 58 ? 4.461 -21.359 -30.219 1 84.31 58 ILE B O 1
ATOM 2236 N N . ASP B 1 59 ? 3.184 -21.859 -31.922 1 85.31 59 ASP B N 1
ATOM 2237 C CA . ASP B 1 59 ? 2.865 -20.469 -32.25 1 85.31 59 ASP B CA 1
ATOM 2238 C C . ASP B 1 59 ? 1.694 -19.969 -31.406 1 85.31 59 ASP B C 1
ATOM 2240 O O . ASP B 1 59 ? 1.37 -18.781 -31.438 1 85.31 59 ASP B O 1
ATOM 2244 N N . ILE B 1 60 ? 1.111 -20.938 -30.719 1 85.12 60 ILE B N 1
ATOM 2245 C CA . ILE B 1 60 ? -0.032 -20.562 -29.891 1 85.12 60 ILE B CA 1
ATOM 2246 C C . ILE B 1 60 ? 0.245 -20.922 -28.438 1 85.12 60 ILE B C 1
ATOM 2248 O O . ILE B 1 60 ? 0.579 -22.062 -28.125 1 85.12 60 ILE B O 1
ATOM 2252 N N . GLU B 1 61 ? 0.174 -19.969 -27.594 1 85.88 61 GLU B N 1
ATOM 2253 C CA . GLU B 1 61 ? 0.358 -20.234 -26.172 1 85.88 61 GLU B CA 1
ATOM 2254 C C . GLU B 1 61 ? -0.757 -21.125 -25.641 1 85.88 61 GLU B C 1
ATOM 2256 O O . GLU B 1 61 ? -1.939 -20.844 -25.844 1 85.88 61 GLU B O 1
ATOM 2261 N N . LYS B 1 62 ? -0.415 -22.156 -25.016 1 89.88 62 LYS B N 1
ATOM 2262 C CA . LYS B 1 62 ? -1.383 -23.078 -24.422 1 89.88 62 LYS B CA 1
ATOM 2263 C C . LYS B 1 62 ? -1.844 -22.578 -23.062 1 89.88 62 LYS B C 1
ATOM 2265 O O . LYS B 1 62 ? -1.033 -22.438 -22.141 1 89.88 62 LYS B O 1
ATOM 2270 N N . LYS B 1 63 ? -3.125 -22.391 -22.953 1 89.06 63 LYS B N 1
ATOM 2271 C CA . LYS B 1 63 ? -3.709 -21.984 -21.672 1 89.06 63 LYS B CA 1
ATOM 2272 C C . LYS B 1 63 ? -4.215 -23.188 -20.891 1 89.06 63 LYS B C 1
ATOM 2274 O O . LYS B 1 63 ? -4.668 -24.172 -21.469 1 89.06 63 LYS B O 1
ATOM 2279 N N . TRP B 1 64 ? -4.164 -23 -19.656 1 91.5 64 TRP B N 1
ATOM 2280 C CA . TRP B 1 64 ? -4.652 -24.047 -18.75 1 91.5 64 TRP B CA 1
ATOM 2281 C C . TRP B 1 64 ? -6.062 -24.484 -19.141 1 91.5 64 TRP B C 1
ATOM 2283 O O . TRP B 1 64 ? -6.363 -25.672 -19.156 1 91.5 64 TRP B O 1
ATOM 2293 N N . SER B 1 65 ? -6.918 -23.5 -19.453 1 88.75 65 SER B N 1
ATOM 2294 C CA . SER B 1 65 ? -8.32 -23.766 -19.75 1 88.75 65 SER B CA 1
ATOM 2295 C C . SER B 1 65 ? -8.469 -24.688 -20.953 1 88.75 65 SER B C 1
ATOM 2297 O O . SER B 1 65 ? -9.484 -25.375 -21.094 1 88.75 65 SER B O 1
ATOM 2299 N N . ASN B 1 66 ? -7.473 -24.781 -21.766 1 92.06 66 ASN B N 1
ATOM 2300 C CA . ASN B 1 66 ? -7.531 -25.562 -23 1 92.06 66 ASN B CA 1
ATOM 2301 C C . ASN B 1 66 ? -6.801 -26.891 -22.844 1 92.06 66 ASN B C 1
ATOM 2303 O O . ASN B 1 66 ? -6.672 -27.656 -23.812 1 92.06 66 ASN B O 1
ATOM 2307 N N . MET B 1 67 ? -6.336 -27.203 -21.703 1 95.19 67 MET B N 1
ATOM 2308 C CA . MET B 1 67 ? -5.613 -28.453 -21.469 1 95.19 67 MET B CA 1
ATOM 2309 C C . MET B 1 67 ? -6.578 -29.578 -21.141 1 95.19 67 MET B C 1
ATOM 2311 O O . MET B 1 67 ? -7.602 -29.359 -20.484 1 95.19 67 MET B O 1
ATOM 2315 N N . THR B 1 68 ? -6.242 -30.75 -21.547 1 95.75 68 THR B N 1
ATOM 2316 C CA . THR B 1 68 ? -6.977 -31.938 -21.141 1 95.75 68 THR B CA 1
ATOM 2317 C C . THR B 1 68 ? -6.566 -32.375 -19.734 1 95.75 68 THR B C 1
ATOM 2319 O O . THR B 1 68 ? -5.543 -31.922 -19.219 1 95.75 68 THR B O 1
ATOM 2322 N N . ILE B 1 69 ? -7.328 -33.25 -19.141 1 95.5 69 ILE B N 1
ATOM 2323 C CA . ILE B 1 69 ? -7.047 -33.719 -17.781 1 95.5 69 ILE B CA 1
ATOM 2324 C C . ILE B 1 69 ? -5.695 -34.438 -17.75 1 95.5 69 ILE B C 1
ATOM 2326 O O . ILE B 1 69 ? -4.922 -34.281 -16.812 1 95.5 69 ILE B O 1
ATOM 2330 N N . ASP B 1 70 ? -5.434 -35.219 -18.766 1 96.5 70 ASP B N 1
ATOM 2331 C CA . ASP B 1 70 ? -4.164 -35.938 -18.844 1 96.5 70 ASP B CA 1
ATOM 2332 C C . ASP B 1 70 ? -2.984 -34.969 -18.875 1 96.5 70 ASP B C 1
ATOM 2334 O O . ASP B 1 70 ? -1.971 -35.188 -18.219 1 96.5 70 ASP B O 1
ATOM 2338 N N . GLU B 1 71 ? -3.131 -33.969 -19.609 1 97.5 71 GLU B N 1
ATOM 2339 C CA . GLU B 1 71 ? -2.102 -32.938 -19.703 1 97.5 71 GLU B CA 1
ATOM 2340 C C . GLU B 1 71 ? -1.891 -32.25 -18.359 1 97.5 71 GLU B C 1
ATOM 2342 O O . GLU B 1 71 ? -0.752 -32.031 -17.938 1 97.5 71 GLU B O 1
ATOM 2347 N N . ARG B 1 72 ? -2.979 -31.938 -17.719 1 97.88 72 ARG B N 1
ATOM 2348 C CA . ARG B 1 72 ? -2.949 -31.25 -16.422 1 97.88 72 ARG B CA 1
ATOM 2349 C C . ARG B 1 72 ? -2.271 -32.125 -15.367 1 97.88 72 ARG B C 1
ATOM 2351 O O . ARG B 1 72 ? -1.431 -31.625 -14.609 1 97.88 72 ARG B O 1
ATOM 2358 N N . VAL B 1 73 ? -2.621 -33.375 -15.32 1 98.06 73 VAL B N 1
ATOM 2359 C CA . VAL B 1 73 ? -2.059 -34.281 -14.344 1 98.06 73 VAL B CA 1
ATOM 2360 C C . VAL B 1 73 ? -0.567 -34.5 -14.609 1 98.06 73 VAL B C 1
ATOM 2362 O O . VAL B 1 73 ? 0.237 -34.531 -13.68 1 98.06 73 VAL B O 1
ATOM 2365 N N . TRP B 1 74 ? -0.267 -34.594 -15.844 1 98.25 74 TRP B N 1
ATOM 2366 C CA . TRP B 1 74 ? 1.139 -34.75 -16.203 1 98.25 74 TRP B CA 1
ATOM 2367 C C . TRP B 1 74 ? 1.952 -33.531 -15.758 1 98.25 74 TRP B C 1
ATOM 2369 O O . TRP B 1 74 ? 3.012 -33.688 -15.148 1 98.25 74 TRP B O 1
ATOM 2379 N N . PHE B 1 75 ? 1.467 -32.375 -16.031 1 98.38 75 PHE B N 1
ATOM 2380 C CA . PHE B 1 75 ? 2.125 -31.141 -15.586 1 98.38 75 PHE B CA 1
ATOM 2381 C C . PHE B 1 75 ? 2.322 -31.156 -14.078 1 98.38 75 PHE B C 1
ATOM 2383 O O . PHE B 1 75 ? 3.426 -30.906 -13.586 1 98.38 75 PHE B O 1
ATOM 2390 N N . ALA B 1 76 ? 1.295 -31.438 -13.344 1 98.62 76 ALA B N 1
ATOM 2391 C CA . ALA B 1 76 ? 1.33 -31.406 -11.883 1 98.62 76 ALA B CA 1
ATOM 2392 C C . ALA B 1 76 ? 2.381 -32.375 -11.344 1 98.62 76 ALA B C 1
ATOM 2394 O O . ALA B 1 76 ? 3.143 -32.031 -10.438 1 98.62 76 ALA B O 1
ATOM 2395 N N . SER B 1 77 ? 2.389 -33.531 -11.953 1 98.56 77 SER B N 1
ATOM 2396 C CA . SER B 1 77 ? 3.346 -34.562 -11.523 1 98.56 77 SER B CA 1
ATOM 2397 C C . SER B 1 77 ? 4.781 -34.094 -11.781 1 98.56 77 SER B C 1
ATOM 2399 O O . SER B 1 77 ? 5.645 -34.25 -10.914 1 98.56 77 SER B O 1
ATOM 2401 N N . GLN B 1 78 ? 5.012 -33.562 -12.938 1 98.56 78 GLN B N 1
ATOM 2402 C CA . GLN B 1 78 ? 6.352 -33.125 -13.289 1 98.56 78 GLN B CA 1
ATOM 2403 C C . GLN B 1 78 ? 6.766 -31.922 -12.43 1 98.56 78 GLN B C 1
ATOM 2405 O O . GLN B 1 78 ? 7.926 -31.812 -12.031 1 98.56 78 GLN B O 1
ATOM 2410 N N . ALA B 1 79 ? 5.816 -31.031 -12.203 1 98.69 79 ALA B N 1
ATOM 2411 C CA . ALA B 1 79 ? 6.086 -29.875 -11.359 1 98.69 79 ALA B CA 1
ATOM 2412 C C . ALA B 1 79 ? 6.453 -30.297 -9.938 1 98.69 79 ALA B C 1
ATOM 2414 O O . ALA B 1 79 ? 7.355 -29.719 -9.328 1 98.69 79 ALA B O 1
ATOM 2415 N N . ALA B 1 80 ? 5.746 -31.266 -9.422 1 98.69 80 ALA B N 1
ATOM 2416 C CA . ALA B 1 80 ? 6.047 -31.797 -8.094 1 98.69 80 ALA B CA 1
ATOM 2417 C C . ALA B 1 80 ? 7.469 -32.344 -8.031 1 98.69 80 ALA B C 1
ATOM 2419 O O . ALA B 1 80 ? 8.219 -32.062 -7.09 1 98.69 80 ALA B O 1
ATOM 2420 N N . THR B 1 81 ? 7.809 -33.125 -9.008 1 98.5 81 THR B N 1
ATOM 2421 C CA . THR B 1 81 ? 9.141 -33.688 -9.078 1 98.5 81 THR B CA 1
ATOM 2422 C C . THR B 1 81 ? 10.211 -32.625 -9.148 1 98.5 81 THR B C 1
ATOM 2424 O O . THR B 1 81 ? 11.234 -32.688 -8.461 1 98.5 81 THR B O 1
ATOM 2427 N N . LEU B 1 82 ? 9.922 -31.641 -10 1 98.56 82 LEU B N 1
ATOM 2428 C CA . LEU B 1 82 ? 10.852 -30.531 -10.164 1 98.56 82 LEU B CA 1
ATOM 2429 C C . LEU B 1 82 ? 11.102 -29.828 -8.828 1 98.56 82 LEU B C 1
ATOM 2431 O O . LEU B 1 82 ? 12.25 -29.578 -8.461 1 98.56 82 LEU B O 1
ATOM 2435 N N . ARG B 1 83 ? 10.062 -29.531 -8.109 1 98.25 83 ARG B N 1
ATOM 2436 C CA . ARG B 1 83 ? 10.164 -28.844 -6.824 1 98.25 83 ARG B CA 1
ATOM 2437 C C . ARG B 1 83 ? 10.914 -29.703 -5.812 1 98.25 83 ARG B C 1
ATOM 2439 O O . ARG B 1 83 ? 11.734 -29.203 -5.043 1 98.25 83 ARG B O 1
ATOM 2446 N N . ASN B 1 84 ? 10.695 -31 -5.766 1 98.12 84 ASN B N 1
ATOM 2447 C CA . ASN B 1 84 ? 11.375 -31.906 -4.852 1 98.12 84 ASN B CA 1
ATOM 2448 C C . ASN B 1 84 ? 12.875 -31.953 -5.117 1 98.12 84 ASN B C 1
ATOM 2450 O O . ASN B 1 84 ? 13.68 -31.984 -4.184 1 98.12 84 ASN B O 1
ATOM 2454 N N . ARG B 1 85 ? 13.211 -31.891 -6.328 1 98.12 85 ARG B N 1
ATOM 2455 C CA . ARG B 1 85 ? 14.609 -31.984 -6.723 1 98.12 85 ARG B CA 1
ATOM 2456 C C . ARG B 1 85 ? 15.352 -30.688 -6.43 1 98.12 85 ARG B C 1
ATOM 2458 O O . ARG B 1 85 ? 16.547 -30.703 -6.105 1 98.12 85 ARG B O 1
ATOM 2465 N N . TYR B 1 86 ? 14.617 -29.594 -6.543 1 98.19 86 TYR B N 1
ATOM 2466 C CA . TYR B 1 86 ? 15.242 -28.281 -6.383 1 98.19 86 TYR B CA 1
ATOM 2467 C C . TYR B 1 86 ? 14.531 -27.469 -5.316 1 98.19 86 TYR B C 1
ATOM 2469 O O . TYR B 1 86 ? 14.172 -26.312 -5.551 1 98.19 86 TYR B O 1
ATOM 2477 N N . SER B 1 87 ? 14.422 -28.031 -4.098 1 96.12 87 SER B N 1
ATOM 2478 C CA . SER B 1 87 ? 13.594 -27.484 -3.021 1 96.12 87 SER B CA 1
ATOM 2479 C C . SER B 1 87 ? 14.148 -26.172 -2.502 1 96.12 87 SER B C 1
ATOM 2481 O O . SER B 1 87 ? 13.406 -25.328 -1.991 1 96.12 87 SER B O 1
ATOM 2483 N N . ASP B 1 88 ? 15.414 -25.891 -2.711 1 95.5 88 ASP B N 1
ATOM 2484 C CA . ASP B 1 88 ? 16.031 -24.672 -2.223 1 95.5 88 ASP B CA 1
ATOM 2485 C C . ASP B 1 88 ? 15.875 -23.531 -3.236 1 95.5 88 ASP B C 1
ATOM 2487 O O . ASP B 1 88 ? 15.984 -22.359 -2.883 1 95.5 88 ASP B O 1
ATOM 2491 N N . ASP B 1 89 ? 15.57 -23.922 -4.508 1 97.75 89 ASP B N 1
ATOM 2492 C CA . ASP B 1 89 ? 15.617 -22.953 -5.586 1 97.75 89 ASP B CA 1
ATOM 2493 C C . ASP B 1 89 ? 14.219 -22.656 -6.121 1 97.75 89 ASP B C 1
ATOM 2495 O O . ASP B 1 89 ? 13.992 -21.609 -6.75 1 97.75 89 ASP B O 1
ATOM 2499 N N . ILE B 1 90 ? 13.328 -23.594 -5.957 1 98.38 90 ILE B N 1
ATOM 2500 C CA . ILE B 1 90 ? 12 -23.469 -6.559 1 98.38 90 ILE B CA 1
ATOM 2501 C C . ILE B 1 90 ? 10.93 -23.594 -5.477 1 98.38 90 ILE B C 1
ATOM 2503 O O . ILE B 1 90 ? 10.961 -24.531 -4.668 1 98.38 90 ILE B O 1
ATOM 2507 N N . ARG B 1 91 ? 10.047 -22.672 -5.453 1 98.25 91 ARG B N 1
ATOM 2508 C CA . ARG B 1 91 ? 8.898 -22.688 -4.551 1 98.25 91 ARG B CA 1
ATOM 2509 C C . ARG B 1 91 ? 7.609 -22.359 -5.289 1 98.25 91 ARG B C 1
ATOM 2511 O O . ARG B 1 91 ? 7.59 -21.484 -6.152 1 98.25 91 ARG B O 1
ATOM 2518 N N . TYR B 1 92 ? 6.586 -23.109 -4.961 1 98.75 92 TYR B N 1
ATOM 2519 C CA . TYR B 1 92 ? 5.23 -22.828 -5.43 1 98.75 92 TYR B CA 1
ATOM 2520 C C . TYR B 1 92 ? 4.371 -22.266 -4.305 1 98.75 92 TYR B C 1
ATOM 2522 O O . TYR B 1 92 ? 4.27 -22.859 -3.23 1 98.75 92 TYR B O 1
ATOM 2530 N N . ILE B 1 93 ? 3.76 -21.125 -4.543 1 98.69 93 ILE B N 1
ATOM 2531 C CA . ILE B 1 93 ? 2.955 -20.453 -3.533 1 98.69 93 ILE B CA 1
ATOM 2532 C C . ILE B 1 93 ? 1.599 -20.062 -4.121 1 98.69 93 ILE B C 1
ATOM 2534 O O . ILE B 1 93 ? 1.514 -19.625 -5.27 1 98.69 93 ILE B O 1
ATOM 2538 N N . SER B 1 94 ? 0.577 -20.234 -3.371 1 98.25 94 SER B N 1
ATOM 2539 C CA . SER B 1 94 ? -0.736 -19.844 -3.863 1 98.25 94 SER B CA 1
ATOM 2540 C C . SER B 1 94 ? -1.621 -19.328 -2.729 1 98.25 94 SER B C 1
ATOM 2542 O O . SER B 1 94 ? -1.343 -19.594 -1.557 1 98.25 94 SER B O 1
ATOM 2544 N N . ILE B 1 95 ? -2.598 -18.562 -3.084 1 98.25 95 ILE B N 1
ATOM 2545 C CA . ILE B 1 95 ? -3.658 -18.125 -2.182 1 98.25 95 ILE B CA 1
ATOM 2546 C C . ILE B 1 95 ? -4.996 -18.125 -2.918 1 98.25 95 ILE B C 1
ATOM 2548 O O . ILE B 1 95 ? -5.066 -17.719 -4.082 1 98.25 95 ILE B O 1
ATOM 2552 N N . THR B 1 96 ? -6.016 -18.609 -2.254 1 97.94 96 THR B N 1
ATOM 2553 C CA . THR B 1 96 ? -7.344 -18.703 -2.852 1 97.94 96 THR B CA 1
ATOM 2554 C C . THR B 1 96 ? -8.383 -18.031 -1.961 1 97.94 96 THR B C 1
ATOM 2556 O O . THR B 1 96 ? -8.367 -18.203 -0.74 1 97.94 96 THR B O 1
ATOM 2559 N N . VAL B 1 97 ? -9.219 -17.266 -2.594 1 97.38 97 VAL B N 1
ATOM 2560 C CA . VAL B 1 97 ? -10.305 -16.594 -1.899 1 97.38 97 VAL B CA 1
ATOM 2561 C C . VAL B 1 97 ? -11.641 -17.203 -2.312 1 97.38 97 VAL B C 1
ATOM 2563 O O . VAL B 1 97 ? -11.883 -17.438 -3.5 1 97.38 97 VAL B O 1
ATOM 2566 N N . LYS B 1 98 ? -12.469 -17.547 -1.322 1 97.62 98 LYS B N 1
ATOM 2567 C CA . LYS B 1 98 ? -13.875 -17.797 -1.609 1 97.62 98 LYS B CA 1
ATOM 2568 C C . LYS B 1 98 ? -14.672 -16.5 -1.706 1 97.62 98 LYS B C 1
ATOM 2570 O O . LYS B 1 98 ? -15.047 -15.922 -0.686 1 97.62 98 LYS B O 1
ATOM 2575 N N . LYS B 1 99 ? -15.055 -16.156 -2.887 1 96 99 LYS B N 1
ATOM 2576 C CA . LYS B 1 99 ? -15.516 -14.797 -3.186 1 96 99 LYS B CA 1
ATOM 2577 C C . LYS B 1 99 ? -16.875 -14.523 -2.537 1 96 99 LYS B C 1
ATOM 2579 O O . LYS B 1 99 ? -17.172 -13.391 -2.164 1 96 99 LYS B O 1
ATOM 2584 N N . GLU B 1 100 ? -17.672 -15.5 -2.436 1 95 100 GLU B N 1
ATOM 2585 C CA . GLU B 1 100 ? -19.016 -15.328 -1.876 1 95 100 GLU B CA 1
ATOM 2586 C C . GLU B 1 100 ? -18.953 -14.859 -0.427 1 95 100 GLU B C 1
ATOM 2588 O O . GLU B 1 100 ? -19.891 -14.25 0.077 1 95 100 GLU B O 1
ATOM 2593 N N . ASN B 1 101 ? -17.828 -15.141 0.258 1 96.38 101 ASN B N 1
ATOM 2594 C CA . ASN B 1 101 ? -17.672 -14.797 1.668 1 96.38 101 ASN B CA 1
ATOM 2595 C C . ASN B 1 101 ? -17 -13.438 1.846 1 96.38 101 ASN B C 1
ATOM 2597 O O . ASN B 1 101 ? -16.828 -12.961 2.971 1 96.38 101 ASN B O 1
ATOM 2601 N N . VAL B 1 102 ? -16.609 -12.836 0.811 1 95.62 102 VAL B N 1
ATOM 2602 C CA . VAL B 1 102 ? -15.961 -11.523 0.874 1 95.62 102 VAL B CA 1
ATOM 2603 C C . VAL B 1 102 ? -17 -10.453 1.215 1 95.62 102 VAL B C 1
ATOM 2605 O O . VAL B 1 102 ? -18.062 -10.391 0.593 1 95.62 102 VAL B O 1
ATOM 2608 N N . GLU B 1 103 ? -16.719 -9.625 2.186 1 94.44 103 GLU B N 1
ATOM 2609 C CA . GLU B 1 103 ? -17.641 -8.602 2.664 1 94.44 103 GLU B CA 1
ATOM 2610 C C . GLU B 1 103 ? -17.953 -7.59 1.564 1 94.44 103 GLU B C 1
ATOM 2612 O O . GLU B 1 103 ? -17.109 -7.293 0.718 1 94.44 103 GLU B O 1
ATOM 2617 N N . PRO B 1 104 ? -19.109 -6.992 1.596 1 93.81 104 PRO B N 1
ATOM 2618 C CA . PRO B 1 104 ? -19.578 -6.105 0.53 1 93.81 104 PRO B CA 1
ATOM 2619 C C . PRO B 1 104 ? -18.656 -4.914 0.299 1 93.81 104 PRO B C 1
ATOM 2621 O O . PRO B 1 104 ? -18.406 -4.527 -0.848 1 93.81 104 PRO B O 1
ATOM 2624 N N . HIS B 1 105 ? -18.156 -4.344 1.348 1 92.5 105 HIS B N 1
ATOM 2625 C CA . HIS B 1 105 ? -17.344 -3.15 1.172 1 92.5 105 HIS B CA 1
ATOM 2626 C C . HIS B 1 105 ? -16.047 -3.477 0.43 1 92.5 105 HIS B C 1
ATOM 2628 O O . HIS B 1 105 ? -15.523 -2.639 -0.309 1 92.5 105 HIS B O 1
ATOM 2634 N N . ILE B 1 106 ? -15.531 -4.668 0.584 1 93.69 106 ILE B N 1
ATOM 2635 C CA . ILE B 1 106 ? -14.32 -5.102 -0.092 1 93.69 106 ILE B CA 1
ATOM 2636 C C . ILE B 1 106 ? -14.609 -5.359 -1.568 1 93.69 106 ILE B C 1
ATOM 2638 O O . ILE B 1 106 ? -13.766 -5.102 -2.43 1 93.69 106 ILE B O 1
ATOM 2642 N N . ARG B 1 107 ? -15.805 -5.781 -1.875 1 92.44 107 ARG B N 1
ATOM 2643 C CA . ARG B 1 107 ? -16.203 -6.094 -3.244 1 92.44 107 ARG B CA 1
ATOM 2644 C C . ARG B 1 107 ? -16.234 -4.84 -4.109 1 92.44 107 ARG B C 1
ATOM 2646 O O . ARG B 1 107 ? -16.094 -4.918 -5.332 1 92.44 107 ARG B O 1
ATOM 2653 N N . SER B 1 108 ? -16.406 -3.711 -3.492 1 89.12 108 SER B N 1
ATOM 2654 C CA . SER B 1 108 ? -16.516 -2.441 -4.203 1 89.12 108 SER B CA 1
ATOM 2655 C C . SER B 1 108 ? -15.18 -2.049 -4.84 1 89.12 108 SER B C 1
ATOM 2657 O O . SER B 1 108 ? -15.141 -1.222 -5.754 1 89.12 108 SER B O 1
ATOM 2659 N N . ASP B 1 109 ? -14.062 -2.605 -4.402 1 87.69 109 ASP B N 1
ATOM 2660 C CA . ASP B 1 109 ? -12.734 -2.35 -4.957 1 87.69 109 ASP B CA 1
ATOM 2661 C C . ASP B 1 109 ? -11.867 -3.605 -4.906 1 87.69 109 ASP B C 1
ATOM 2663 O O . ASP B 1 109 ? -11.117 -3.812 -3.947 1 87.69 109 ASP B O 1
ATOM 2667 N N . ALA B 1 110 ? -11.898 -4.352 -5.918 1 86 110 ALA B N 1
ATOM 2668 C CA . ALA B 1 110 ? -11.266 -5.664 -5.988 1 86 110 ALA B CA 1
ATOM 2669 C C . ALA B 1 110 ? -9.742 -5.535 -5.973 1 86 110 ALA B C 1
ATOM 2671 O O . ALA B 1 110 ? -9.039 -6.492 -5.645 1 86 110 ALA B O 1
ATOM 2672 N N . ASN B 1 111 ? -9.234 -4.367 -6.254 1 84.69 111 ASN B N 1
ATOM 2673 C CA . ASN B 1 111 ? -7.793 -4.16 -6.289 1 84.69 111 ASN B CA 1
ATOM 2674 C C . ASN B 1 111 ? -7.176 -4.254 -4.898 1 84.69 111 ASN B C 1
ATOM 2676 O O . ASN B 1 111 ? -6.055 -4.742 -4.746 1 84.69 111 ASN B O 1
ATOM 2680 N N . MET B 1 112 ? -7.906 -3.795 -3.941 1 91.19 112 MET B N 1
ATOM 2681 C CA . MET B 1 112 ? -7.406 -3.867 -2.57 1 91.19 112 MET B CA 1
ATOM 2682 C C . MET B 1 112 ? -7.312 -5.312 -2.102 1 91.19 112 MET B C 1
ATOM 2684 O O . MET B 1 112 ? -6.352 -5.691 -1.426 1 91.19 112 MET B O 1
ATOM 2688 N N . LEU B 1 113 ? -8.359 -6.047 -2.484 1 92.56 113 LEU B N 1
ATOM 2689 C CA . LEU B 1 113 ? -8.336 -7.465 -2.15 1 92.56 113 LEU B CA 1
ATOM 2690 C C . LEU B 1 113 ? -7.152 -8.156 -2.818 1 92.56 113 LEU B C 1
ATOM 2692 O O . LEU B 1 113 ? -6.445 -8.945 -2.18 1 92.56 113 LEU B O 1
ATOM 2696 N N . TYR B 1 114 ? -6.934 -7.82 -4.016 1 91.25 114 TYR B N 1
ATOM 2697 C CA . TYR B 1 114 ? -5.844 -8.398 -4.789 1 91.25 114 TYR B CA 1
ATOM 2698 C C . TYR B 1 114 ? -4.496 -8.086 -4.148 1 91.25 114 TYR B C 1
ATOM 2700 O O . TYR B 1 114 ? -3.672 -8.984 -3.945 1 91.25 114 TYR B O 1
ATOM 2708 N N . ASN B 1 115 ? -4.273 -6.844 -3.775 1 91.75 115 ASN B N 1
ATOM 2709 C CA . ASN B 1 115 ? -3.039 -6.445 -3.105 1 91.75 115 ASN B CA 1
ATOM 2710 C C . ASN B 1 115 ? -2.838 -7.211 -1.8 1 91.75 115 ASN B C 1
ATOM 2712 O O . ASN B 1 115 ? -1.738 -7.695 -1.521 1 91.75 115 ASN B O 1
ATOM 2716 N N . TYR B 1 116 ? -3.893 -7.281 -1.118 1 94.5 116 TYR B N 1
ATOM 2717 C CA . TYR B 1 116 ? -3.818 -7.953 0.175 1 94.5 116 TYR B CA 1
ATOM 2718 C C . TYR B 1 116 ? -3.496 -9.43 0.004 1 94.5 116 TYR B C 1
ATOM 2720 O O . TYR B 1 116 ? -2.676 -9.984 0.741 1 94.5 116 TYR B O 1
ATOM 2728 N N . MET B 1 117 ? -4.164 -10.07 -0.944 1 95.81 117 MET B N 1
ATOM 2729 C CA . MET B 1 117 ? -3.895 -11.477 -1.237 1 95.81 117 MET B CA 1
ATOM 2730 C C . MET B 1 117 ? -2.416 -11.695 -1.533 1 95.81 117 MET B C 1
ATOM 2732 O O . MET B 1 117 ? -1.797 -12.609 -0.983 1 95.81 117 MET B O 1
ATOM 2736 N N . ILE B 1 118 ? -1.848 -10.859 -2.357 1 95.62 118 ILE B N 1
ATOM 2737 C CA . ILE B 1 118 ? -0.456 -11.008 -2.77 1 95.62 118 ILE B CA 1
ATOM 2738 C C . ILE B 1 118 ? 0.464 -10.766 -1.574 1 95.62 118 ILE B C 1
ATOM 2740 O O . ILE B 1 118 ? 1.414 -11.523 -1.353 1 95.62 118 ILE B O 1
ATOM 2744 N N . GLY B 1 119 ? 0.154 -9.766 -0.801 1 96.44 119 GLY B N 1
ATOM 2745 C CA . GLY B 1 119 ? 0.935 -9.531 0.404 1 96.44 119 GLY B CA 1
ATOM 2746 C C . GLY B 1 119 ? 0.933 -10.719 1.353 1 96.44 119 GLY B C 1
ATOM 2747 O O . GLY B 1 119 ? 1.992 -11.164 1.796 1 96.44 119 GLY B O 1
ATOM 2748 N N . LEU B 1 120 ? -0.223 -11.188 1.605 1 97.12 120 LEU B N 1
ATOM 2749 C CA . LEU B 1 120 ? -0.384 -12.312 2.525 1 97.12 120 LEU B CA 1
ATOM 2750 C C . LEU B 1 120 ? 0.354 -13.539 2.014 1 97.12 120 LEU B C 1
ATOM 2752 O O . LEU B 1 120 ? 0.905 -14.312 2.805 1 97.12 120 LEU B O 1
ATOM 2756 N N . SER B 1 121 ? 0.43 -13.688 0.73 1 97.31 121 SER B N 1
ATOM 2757 C CA . SER B 1 121 ? 0.986 -14.898 0.137 1 97.31 121 SER B CA 1
ATOM 2758 C C . SER B 1 121 ? 2.498 -14.789 -0.028 1 97.31 121 SER B C 1
ATOM 2760 O O . SER B 1 121 ? 3.221 -15.766 0.158 1 97.31 121 SER B O 1
ATOM 2762 N N . LEU B 1 122 ? 3.014 -13.594 -0.296 1 98 122 LEU B N 1
ATOM 2763 C CA . LEU B 1 122 ? 4.355 -13.562 -0.867 1 98 122 LEU B CA 1
ATOM 2764 C C . LEU B 1 122 ? 5.324 -12.836 0.059 1 98 122 LEU B C 1
ATOM 2766 O O . LEU B 1 122 ? 6.543 -12.977 -0.077 1 98 122 LEU B O 1
ATOM 2770 N N . LEU B 1 123 ? 4.863 -12.039 0.966 1 98.25 123 LEU B N 1
ATOM 2771 C CA . LEU B 1 123 ? 5.75 -11.172 1.732 1 98.25 123 LEU B CA 1
ATOM 2772 C C . LEU B 1 123 ? 6.762 -12 2.525 1 98.25 123 LEU B C 1
ATOM 2774 O O . LEU B 1 123 ? 7.934 -11.625 2.615 1 98.25 123 LEU B O 1
ATOM 2778 N N . ASN B 1 124 ? 6.32 -13.062 3.129 1 97.88 124 ASN B N 1
ATOM 2779 C CA . ASN B 1 124 ? 7.234 -13.906 3.893 1 97.88 124 ASN B CA 1
ATOM 2780 C C . ASN B 1 124 ? 8.336 -14.484 3.006 1 97.88 124 ASN B C 1
ATOM 2782 O O . ASN B 1 124 ? 9.5 -14.539 3.408 1 97.88 124 ASN B O 1
ATOM 2786 N N . GLU B 1 125 ? 7.938 -14.906 1.872 1 97.88 125 GLU B N 1
ATOM 2787 C CA . GLU B 1 125 ? 8.93 -15.438 0.938 1 97.88 125 GLU B CA 1
ATOM 2788 C C . GLU B 1 125 ? 9.875 -14.344 0.461 1 97.88 125 GLU B C 1
ATOM 2790 O O . GLU B 1 125 ? 11.094 -14.539 0.428 1 97.88 125 GLU B O 1
ATOM 2795 N N . MET B 1 126 ? 9.367 -13.219 0.1 1 98.31 126 MET B N 1
ATOM 2796 C CA . MET B 1 126 ? 10.164 -12.102 -0.389 1 98.31 126 MET B CA 1
ATOM 2797 C C . MET B 1 126 ? 11.18 -11.656 0.66 1 98.31 126 MET B C 1
ATOM 2799 O O . MET B 1 126 ? 12.328 -11.344 0.33 1 98.31 126 MET B O 1
ATOM 2803 N N . ALA B 1 127 ? 10.812 -11.695 1.91 1 98.44 127 ALA B N 1
ATOM 2804 C CA . ALA B 1 127 ? 11.617 -11.18 3.014 1 98.44 127 ALA B CA 1
ATOM 2805 C C . ALA B 1 127 ? 12.875 -12.008 3.211 1 98.44 127 ALA B C 1
ATOM 2807 O O . ALA B 1 127 ? 13.812 -11.578 3.891 1 98.44 127 ALA B O 1
ATOM 2808 N N . LYS B 1 128 ? 12.93 -13.172 2.629 1 97.62 128 LYS B N 1
ATOM 2809 C CA . LYS B 1 128 ? 14.07 -14.07 2.791 1 97.62 128 LYS B CA 1
ATOM 2810 C C . LYS B 1 128 ? 15.211 -13.688 1.853 1 97.62 128 LYS B C 1
ATOM 2812 O O . LYS B 1 128 ? 16.312 -14.242 1.939 1 97.62 128 LYS B O 1
ATOM 2817 N N . HIS B 1 129 ? 14.969 -12.773 0.998 1 97.94 129 HIS B N 1
ATOM 2818 C CA . HIS B 1 129 ? 15.945 -12.469 -0.041 1 97.94 129 HIS B CA 1
ATOM 2819 C C . HIS B 1 129 ? 16.297 -10.984 -0.049 1 97.94 129 HIS B C 1
ATOM 2821 O O . HIS B 1 129 ? 15.469 -10.148 0.323 1 97.94 129 HIS B O 1
ATOM 2827 N N . ASP B 1 130 ? 17.438 -10.695 -0.532 1 97.25 130 ASP B N 1
ATOM 2828 C CA . ASP B 1 130 ? 17.906 -9.312 -0.59 1 97.25 130 ASP B CA 1
ATOM 2829 C C . ASP B 1 130 ? 17.234 -8.562 -1.743 1 97.25 130 ASP B C 1
ATOM 2831 O O . ASP B 1 130 ? 16.984 -7.355 -1.646 1 97.25 130 ASP B O 1
ATOM 2835 N N . ALA B 1 131 ? 17.047 -9.305 -2.783 1 97.38 131 ALA B N 1
ATOM 2836 C CA . ALA B 1 131 ? 16.484 -8.711 -3.994 1 97.38 131 ALA B CA 1
ATOM 2837 C C . ALA B 1 131 ? 15.461 -9.648 -4.645 1 97.38 131 ALA B C 1
ATOM 2839 O O . ALA B 1 131 ? 15.68 -10.859 -4.707 1 97.38 131 ALA B O 1
ATOM 2840 N N . ILE B 1 132 ? 14.359 -9.047 -5.07 1 97.5 132 ILE B N 1
ATOM 2841 C CA . ILE B 1 132 ? 13.305 -9.805 -5.738 1 97.5 132 ILE B CA 1
ATOM 2842 C C . ILE B 1 132 ? 12.977 -9.148 -7.082 1 97.5 132 ILE B C 1
ATOM 2844 O O . ILE B 1 132 ? 12.773 -7.934 -7.156 1 97.5 132 ILE B O 1
ATOM 2848 N N . THR B 1 133 ? 13.039 -9.898 -8.102 1 95.94 133 THR B N 1
ATOM 2849 C CA . THR B 1 133 ? 12.406 -9.516 -9.359 1 95.94 133 THR B CA 1
ATOM 2850 C C . THR B 1 133 ? 10.992 -10.094 -9.445 1 95.94 133 THR B C 1
ATOM 2852 O O . THR B 1 133 ? 10.812 -11.312 -9.5 1 95.94 133 THR B O 1
ATOM 2855 N N . PHE B 1 134 ? 10.039 -9.234 -9.461 1 94.56 134 PHE B N 1
ATOM 2856 C CA . PHE B 1 134 ? 8.625 -9.609 -9.43 1 94.56 134 PHE B CA 1
ATOM 2857 C C . PHE B 1 134 ? 7.98 -9.406 -10.797 1 94.56 134 PHE B C 1
ATOM 2859 O O . PHE B 1 134 ? 7.977 -8.297 -11.328 1 94.56 134 PHE B O 1
ATOM 2866 N N . ILE B 1 135 ? 7.406 -10.453 -11.359 1 91.62 135 ILE B N 1
ATOM 2867 C CA . ILE B 1 135 ? 6.859 -10.43 -12.711 1 91.62 135 ILE B CA 1
ATOM 2868 C C . ILE B 1 135 ? 5.406 -10.898 -12.688 1 91.62 135 ILE B C 1
ATOM 2870 O O . ILE B 1 135 ? 5.125 -12.078 -12.906 1 91.62 135 ILE B O 1
ATOM 2874 N N . PRO B 1 136 ? 4.52 -9.969 -12.43 1 87.12 136 PRO B N 1
ATOM 2875 C CA . PRO B 1 136 ? 3.098 -10.328 -12.461 1 87.12 136 PRO B CA 1
ATOM 2876 C C . PRO B 1 136 ? 2.545 -10.406 -13.883 1 87.12 136 PRO B C 1
ATOM 2878 O O . PRO B 1 136 ? 3.039 -9.719 -14.781 1 87.12 136 PRO B O 1
ATOM 2881 N N . ASP B 1 137 ? 1.574 -11.219 -14.078 1 77.69 137 ASP B N 1
ATOM 2882 C CA . ASP B 1 137 ? 0.903 -11.219 -15.375 1 77.69 137 ASP B CA 1
ATOM 2883 C C . ASP B 1 137 ? 0.179 -9.898 -15.617 1 77.69 137 ASP B C 1
ATOM 2885 O O . ASP B 1 137 ? -0.512 -9.391 -14.734 1 77.69 137 ASP B O 1
ATOM 2889 N N . PRO B 1 138 ? 0.397 -9.375 -16.766 1 62.66 138 PRO B N 1
ATOM 2890 C CA . PRO B 1 138 ? -0.147 -8.055 -17.094 1 62.66 138 PRO B CA 1
ATOM 2891 C C . PRO B 1 138 ? -1.66 -7.973 -16.891 1 62.66 138 PRO B C 1
ATOM 2893 O O . PRO B 1 138 ? -2.188 -6.91 -16.547 1 62.66 138 PRO B O 1
ATOM 2896 N N . ARG B 1 139 ? -2.379 -9.062 -17.219 1 59.16 139 ARG B N 1
ATOM 2897 C CA . ARG B 1 139 ? -3.838 -9.023 -17.172 1 59.16 139 ARG B CA 1
ATOM 2898 C C . ARG B 1 139 ? -4.332 -8.836 -15.742 1 59.16 139 ARG B C 1
ATOM 2900 O O . ARG B 1 139 ? -5.461 -8.391 -15.523 1 59.16 139 ARG B O 1
ATOM 2907 N N . SER B 1 140 ? -3.516 -9.289 -14.867 1 55.97 140 SER B N 1
ATOM 2908 C CA . SER B 1 140 ? -3.881 -9.281 -13.453 1 55.97 140 SER B CA 1
ATOM 2909 C C . SER B 1 140 ? -3.842 -7.871 -12.875 1 55.97 140 SER B C 1
ATOM 2911 O O . SER B 1 140 ? -4.613 -7.543 -11.969 1 55.97 140 SER B O 1
ATOM 2913 N N . ILE B 1 141 ? -2.789 -7.184 -13.32 1 54.91 141 ILE B N 1
ATOM 2914 C CA . ILE B 1 141 ? -2.596 -5.863 -12.734 1 54.91 141 ILE B CA 1
ATOM 2915 C C . ILE B 1 141 ? -3.225 -4.801 -13.641 1 54.91 141 ILE B C 1
ATOM 2917 O O . ILE B 1 141 ? -2.797 -4.617 -14.781 1 54.91 141 ILE B O 1
ATOM 2921 N N . LYS B 1 142 ? -4.5 -4.68 -13.398 1 52.59 142 LYS B N 1
ATOM 2922 C CA . LYS B 1 142 ? -4.938 -3.502 -14.148 1 52.59 142 LYS B CA 1
ATOM 2923 C C . LYS B 1 142 ? -3.908 -2.381 -14.055 1 52.59 142 LYS B C 1
ATOM 2925 O O . LYS B 1 142 ? -3.371 -2.105 -12.984 1 52.59 142 LYS B O 1
ATOM 2930 N N . VAL B 1 143 ? -3.273 -2.018 -15.195 1 48.19 143 VAL B N 1
ATOM 2931 C CA . VAL B 1 143 ? -2.201 -1.07 -15.477 1 48.19 143 VAL B CA 1
ATOM 2932 C C . VAL B 1 143 ? -2.199 0.039 -14.43 1 48.19 143 VAL B C 1
ATOM 2934 O O . VAL B 1 143 ? -1.142 0.424 -13.922 1 48.19 143 VAL B O 1
ATOM 2937 N N . GLU B 1 144 ? -3.311 0.568 -14.102 1 52.5 144 GLU B N 1
ATOM 2938 C CA . GLU B 1 144 ? -3.332 1.748 -13.242 1 52.5 144 GLU B CA 1
ATOM 2939 C C . GLU B 1 144 ? -2.912 1.399 -11.82 1 52.5 144 GLU B C 1
ATOM 2941 O O . GLU B 1 144 ? -2.441 2.264 -11.078 1 52.5 144 GLU B O 1
ATOM 2946 N N . SER B 1 145 ? -2.762 0.01 -11.656 1 57.12 145 SER B N 1
ATOM 2947 C CA . SER B 1 145 ? -2.584 -0.426 -10.281 1 57.12 145 SER B CA 1
ATOM 2948 C C . SER B 1 145 ? -1.228 -1.092 -10.078 1 57.12 145 SER B C 1
ATOM 2950 O O . SER B 1 145 ? -0.876 -1.473 -8.961 1 57.12 145 SER B O 1
ATOM 2952 N N . GLY B 1 146 ? -0.463 -1.111 -11.133 1 61.94 146 GLY B N 1
ATOM 2953 C CA . GLY B 1 146 ? 0.834 -1.758 -11.016 1 61.94 146 GLY B CA 1
ATOM 2954 C C . GLY B 1 146 ? 1.756 -1.066 -10.031 1 61.94 146 GLY B C 1
ATOM 2955 O O . GLY B 1 146 ? 2.406 -1.725 -9.211 1 61.94 146 GLY B O 1
ATOM 2956 N N . SER B 1 147 ? 1.649 0.182 -10.062 1 76.38 147 SER B N 1
ATOM 2957 C CA . SER B 1 147 ? 2.496 0.953 -9.156 1 76.38 147 SER B CA 1
ATOM 2958 C C . SER B 1 147 ? 2.006 0.845 -7.719 1 76.38 147 SER B C 1
ATOM 2960 O O . SER B 1 147 ? 2.811 0.765 -6.789 1 76.38 147 SER B O 1
ATOM 2962 N N . SER B 1 148 ? 0.728 0.603 -7.652 1 86.69 148 SER B N 1
ATOM 2963 C CA . SER B 1 148 ? 0.144 0.512 -6.316 1 86.69 148 SER B CA 1
ATOM 2964 C C . SER B 1 148 ? 0.555 -0.781 -5.621 1 86.69 148 SER B C 1
ATOM 2966 O O . SER B 1 148 ? 0.874 -0.777 -4.43 1 86.69 148 SER B O 1
ATOM 2968 N N . LEU B 1 149 ? 0.594 -1.819 -6.41 1 90.25 149 LEU B N 1
ATOM 2969 C CA . LEU B 1 149 ? 0.979 -3.105 -5.84 1 90.25 149 LEU B CA 1
ATOM 2970 C C . LEU B 1 149 ? 2.447 -3.1 -5.43 1 90.25 149 LEU B C 1
ATOM 2972 O O . LEU B 1 149 ? 2.789 -3.529 -4.324 1 90.25 149 LEU B O 1
ATOM 2976 N N . HIS B 1 150 ? 3.248 -2.621 -6.348 1 91.81 150 HIS B N 1
ATOM 2977 C CA . HIS B 1 150 ? 4.676 -2.529 -6.066 1 91.81 150 HIS B CA 1
ATOM 2978 C C . HIS B 1 150 ? 4.938 -1.736 -4.793 1 91.81 150 HIS B C 1
ATOM 2980 O O . HIS B 1 150 ? 5.664 -2.197 -3.908 1 91.81 150 HIS B O 1
ATOM 2986 N N . ASP B 1 151 ? 4.332 -0.594 -4.742 1 91.81 151 ASP B N 1
ATOM 2987 C CA . ASP B 1 151 ? 4.551 0.296 -3.605 1 91.81 151 ASP B CA 1
ATOM 2988 C C . ASP B 1 151 ? 4.047 -0.332 -2.309 1 91.81 151 ASP B C 1
ATOM 2990 O O . ASP B 1 151 ? 4.684 -0.208 -1.262 1 91.81 151 ASP B O 1
ATOM 2994 N N . TYR B 1 152 ? 2.939 -0.976 -2.418 1 92.69 152 TYR B N 1
ATOM 2995 C CA . TYR B 1 152 ? 2.369 -1.658 -1.263 1 92.69 152 TYR B CA 1
ATOM 2996 C C . TYR B 1 152 ? 3.324 -2.721 -0.731 1 92.69 152 TYR B C 1
ATOM 2998 O O . TYR B 1 152 ? 3.666 -2.719 0.453 1 92.69 152 TYR B O 1
ATOM 3006 N N . LEU B 1 153 ? 3.83 -3.518 -1.545 1 96 153 LEU B N 1
ATOM 3007 C CA . LEU B 1 153 ? 4.691 -4.625 -1.149 1 96 153 LEU B CA 1
ATOM 3008 C C . LEU B 1 153 ? 6.023 -4.113 -0.608 1 96 153 LEU B C 1
ATOM 3010 O O . LEU B 1 153 ? 6.5 -4.586 0.427 1 96 153 LEU B O 1
ATOM 3014 N N . GLN B 1 154 ? 6.574 -3.152 -1.319 1 96.62 154 GLN B N 1
ATOM 3015 C CA . GLN B 1 154 ? 7.859 -2.615 -0.883 1 96.62 154 GLN B CA 1
ATOM 3016 C C . GLN B 1 154 ? 7.746 -1.964 0.492 1 96.62 154 GLN B C 1
ATOM 3018 O O . GLN B 1 154 ? 8.633 -2.109 1.331 1 96.62 154 GLN B O 1
ATOM 3023 N N . THR B 1 155 ? 6.66 -1.229 0.723 1 95.75 155 THR B N 1
ATOM 3024 C CA . THR B 1 155 ? 6.41 -0.616 2.023 1 95.75 155 THR B CA 1
ATOM 3025 C C . THR B 1 155 ? 6.305 -1.681 3.111 1 95.75 155 THR B C 1
ATOM 3027 O O . THR B 1 155 ? 6.91 -1.551 4.176 1 95.75 155 THR B O 1
ATOM 3030 N N . GLN B 1 156 ? 5.59 -2.727 2.842 1 97 156 GLN B N 1
ATOM 3031 C CA . GLN B 1 156 ? 5.426 -3.811 3.805 1 97 156 GLN B CA 1
ATOM 3032 C C . GLN B 1 156 ? 6.762 -4.48 4.113 1 97 156 GLN B C 1
ATOM 3034 O O . GLN B 1 156 ? 7.055 -4.793 5.27 1 97 156 GLN B O 1
ATOM 3039 N N . LEU B 1 157 ? 7.578 -4.668 3.133 1 97.94 157 LEU B N 1
ATOM 3040 C CA . LEU B 1 157 ? 8.867 -5.324 3.316 1 97.94 157 LEU B CA 1
ATOM 3041 C C . LEU B 1 157 ? 9.781 -4.496 4.215 1 97.94 157 LEU B C 1
ATOM 3043 O O . LEU B 1 157 ? 10.344 -5.012 5.18 1 97.94 157 LEU B O 1
ATOM 3047 N N . TRP B 1 158 ? 9.828 -3.227 3.936 1 97.12 158 TRP B N 1
ATOM 3048 C CA . TRP B 1 158 ? 10.797 -2.377 4.621 1 97.12 158 TRP B CA 1
ATOM 3049 C C . TRP B 1 158 ? 10.328 -2.047 6.035 1 97.12 158 TRP B C 1
ATOM 3051 O O . TRP B 1 158 ? 11.133 -1.995 6.965 1 97.12 158 TRP B O 1
ATOM 3061 N N . PHE B 1 159 ? 8.984 -1.872 6.234 1 95.75 159 PHE B N 1
ATOM 3062 C CA . PHE B 1 159 ? 8.578 -1.234 7.484 1 95.75 159 PHE B CA 1
ATOM 3063 C C . PHE B 1 159 ? 7.785 -2.201 8.352 1 95.75 159 PHE B C 1
ATOM 3065 O O . PHE B 1 159 ? 7.793 -2.092 9.578 1 95.75 159 PHE B O 1
ATOM 3072 N N . GLU B 1 160 ? 7.074 -3.111 7.805 1 94.5 160 GLU B N 1
ATOM 3073 C CA . GLU B 1 160 ? 6.367 -4.105 8.602 1 94.5 160 GLU B CA 1
ATOM 3074 C C . GLU B 1 160 ? 7.238 -5.332 8.859 1 94.5 160 GLU B C 1
ATOM 3076 O O . GLU B 1 160 ? 7.395 -5.766 10 1 94.5 160 GLU B O 1
ATOM 3081 N N . LYS B 1 161 ? 7.805 -5.867 7.773 1 97.12 161 LYS B N 1
ATOM 3082 C CA . LYS B 1 161 ? 8.688 -7.02 7.906 1 97.12 161 LYS B CA 1
ATOM 3083 C C . LYS B 1 161 ? 10.07 -6.602 8.414 1 97.12 161 LYS B C 1
ATOM 3085 O O . LYS B 1 161 ? 10.844 -7.434 8.883 1 97.12 161 LYS B O 1
ATOM 3090 N N . GLN B 1 162 ? 10.391 -5.266 8.258 1 96.19 162 GLN B N 1
ATOM 3091 C CA . GLN B 1 162 ? 11.641 -4.672 8.719 1 96.19 162 GLN B CA 1
ATOM 3092 C C . GLN B 1 162 ? 12.844 -5.367 8.094 1 96.19 162 GLN B C 1
ATOM 3094 O O . GLN B 1 162 ? 13.789 -5.742 8.797 1 96.19 162 GLN B O 1
ATOM 3099 N N . VAL B 1 163 ? 12.758 -5.602 6.793 1 97.62 163 VAL B N 1
ATOM 3100 C CA . VAL B 1 163 ? 13.867 -6.152 6.027 1 97.62 163 VAL B CA 1
ATOM 3101 C C . VAL B 1 163 ? 14.32 -5.145 4.973 1 97.62 163 VAL B C 1
ATOM 3103 O O . VAL B 1 163 ? 13.625 -4.164 4.707 1 97.62 163 VAL B O 1
ATOM 3106 N N . THR B 1 164 ? 15.43 -5.383 4.332 1 97.25 164 THR B N 1
ATOM 3107 C CA . THR B 1 164 ? 16.016 -4.43 3.396 1 97.25 164 THR B CA 1
ATOM 3108 C C . THR B 1 164 ? 15.805 -4.887 1.956 1 97.25 164 THR B C 1
ATOM 3110 O O . THR B 1 164 ? 16.406 -4.348 1.031 1 97.25 164 THR B O 1
ATOM 3113 N N . THR B 1 165 ? 14.922 -5.902 1.801 1 98.06 165 THR B N 1
ATOM 3114 C CA . THR B 1 165 ? 14.664 -6.484 0.489 1 98.06 165 THR B CA 1
ATOM 3115 C C . THR B 1 165 ? 14.297 -5.402 -0.522 1 98.06 165 THR B C 1
ATOM 3117 O O . THR B 1 165 ? 13.477 -4.531 -0.237 1 98.06 165 THR B O 1
ATOM 3120 N N . ILE B 1 166 ? 14.945 -5.449 -1.68 1 96.94 166 ILE B N 1
ATOM 3121 C CA . ILE B 1 166 ? 14.625 -4.531 -2.768 1 96.94 166 ILE B CA 1
ATOM 3122 C C . ILE B 1 166 ? 13.766 -5.246 -3.807 1 96.94 166 ILE B C 1
ATOM 3124 O O . ILE B 1 166 ? 14.164 -6.281 -4.348 1 96.94 166 ILE B O 1
ATOM 3128 N N . LEU B 1 167 ? 12.602 -4.68 -4.066 1 96.56 167 LEU B N 1
ATOM 3129 C CA . LEU B 1 167 ? 11.648 -5.238 -5.012 1 96.56 167 LEU B CA 1
ATOM 3130 C C . LEU B 1 167 ? 11.719 -4.508 -6.348 1 96.56 167 LEU B C 1
ATOM 3132 O O . LEU B 1 167 ? 11.664 -3.277 -6.391 1 96.56 167 LEU B O 1
ATOM 3136 N N . THR B 1 168 ? 11.945 -5.223 -7.387 1 94.44 168 THR B N 1
ATOM 3137 C CA . THR B 1 168 ? 11.852 -4.707 -8.75 1 94.44 168 THR B CA 1
ATOM 3138 C C . THR B 1 168 ? 10.695 -5.363 -9.492 1 94.44 168 THR B C 1
ATOM 3140 O O . THR B 1 168 ? 10.68 -6.582 -9.688 1 94.44 168 THR B O 1
ATOM 3143 N N . THR B 1 169 ? 9.727 -4.555 -9.852 1 91 169 THR B N 1
ATOM 3144 C CA . THR B 1 169 ? 8.562 -5.078 -10.57 1 91 169 THR B CA 1
ATOM 3145 C C . THR B 1 169 ? 8.695 -4.828 -12.07 1 91 169 THR B C 1
ATOM 3147 O O . THR B 1 169 ? 8.914 -3.695 -12.5 1 91 169 THR B O 1
ATOM 3150 N N . GLN B 1 170 ? 8.617 -5.797 -12.805 1 85.69 170 GLN B N 1
ATOM 3151 C CA . GLN B 1 170 ? 8.727 -5.73 -14.258 1 85.69 170 GLN B CA 1
ATOM 3152 C C . GLN B 1 170 ? 7.488 -6.32 -14.93 1 85.69 170 GLN B C 1
ATOM 3154 O O . GLN B 1 170 ? 7.043 -7.41 -14.57 1 85.69 170 GLN B O 1
ATOM 3159 N N . PRO B 1 171 ? 6.902 -5.355 -15.805 1 74.38 171 PRO B N 1
ATOM 3160 C CA . PRO B 1 171 ? 5.816 -5.984 -16.562 1 74.38 171 PRO B CA 1
ATOM 3161 C C . PRO B 1 171 ? 6.301 -7.133 -17.438 1 74.38 171 PRO B C 1
ATOM 3163 O O . PRO B 1 171 ? 7.449 -7.125 -17.906 1 74.38 171 PRO B O 1
ATOM 3166 N N . CYS B 1 172 ? 5.547 -8.047 -17.484 1 64.12 172 CYS B N 1
ATOM 3167 C CA . CYS B 1 172 ? 5.906 -9.156 -18.359 1 64.12 172 CYS B CA 1
ATOM 3168 C C . CYS B 1 172 ? 5.98 -8.695 -19.812 1 64.12 172 CYS B C 1
ATOM 3170 O O . CYS B 1 172 ? 5.035 -8.102 -20.328 1 64.12 172 CYS B O 1
ATOM 3172 N N . ASN B 1 173 ? 7.117 -8.117 -20.297 1 56.22 173 ASN B N 1
ATOM 3173 C CA . ASN B 1 173 ? 7.207 -7.723 -21.703 1 56.22 173 ASN B CA 1
ATOM 3174 C C . ASN B 1 173 ? 6.934 -8.898 -22.625 1 56.22 173 ASN B C 1
ATOM 3176 O O . ASN B 1 173 ? 6.605 -8.711 -23.797 1 56.22 173 ASN B O 1
ATOM 3180 N N . SER B 1 174 ? 7.434 -9.977 -22.375 1 50.44 174 SER B N 1
ATOM 3181 C CA . SER B 1 174 ? 7.359 -10.969 -23.438 1 50.44 174 SER B CA 1
ATOM 3182 C C . SER B 1 174 ? 6.137 -11.867 -23.266 1 50.44 174 SER B C 1
ATOM 3184 O O . SER B 1 174 ? 5.887 -12.391 -22.188 1 50.44 174 SER B O 1
ATOM 3186 N N . ALA B 1 175 ? 5.012 -11.523 -24.016 1 48.59 175 ALA B N 1
ATOM 3187 C CA . ALA B 1 175 ? 3.863 -12.406 -24.219 1 48.59 175 ALA B CA 1
ATOM 3188 C C . ALA B 1 175 ? 4.203 -13.844 -23.859 1 48.59 175 ALA B C 1
ATOM 3190 O O . ALA B 1 175 ? 3.318 -14.633 -23.516 1 48.59 175 ALA B O 1
ATOM 3191 N N . THR B 1 176 ? 5.426 -14.109 -24 1 55.66 176 THR B N 1
ATOM 3192 C CA . THR B 1 176 ? 5.664 -15.539 -24.109 1 55.66 176 THR B CA 1
ATOM 3193 C C . THR B 1 176 ? 6.672 -16.016 -23.078 1 55.66 176 THR B C 1
ATOM 3195 O O . THR B 1 176 ? 7.574 -16.797 -23.391 1 55.66 176 THR B O 1
ATOM 3198 N N . SER B 1 177 ? 6.559 -15.484 -21.719 1 81.81 177 SER B N 1
ATOM 3199 C CA . SER B 1 177 ? 7.488 -16.094 -20.781 1 81.81 177 SER B CA 1
ATOM 3200 C C . SER B 1 177 ? 6.969 -17.453 -20.297 1 81.81 177 SER B C 1
ATOM 3202 O O . SER B 1 177 ? 5.855 -17.547 -19.781 1 81.81 177 SER B O 1
ATOM 3204 N N . LEU B 1 178 ? 7.656 -18.453 -20.75 1 90.81 178 LEU B N 1
ATOM 3205 C CA . LEU B 1 178 ? 7.336 -19.828 -20.391 1 90.81 178 LEU B CA 1
ATOM 3206 C C . LEU B 1 178 ? 7.188 -19.969 -18.875 1 90.81 178 LEU B C 1
ATOM 3208 O O . LEU B 1 178 ? 6.402 -20.797 -18.406 1 90.81 178 LEU B O 1
ATOM 3212 N N . ASN B 1 179 ? 7.797 -19.094 -18.125 1 93.62 179 ASN B N 1
ATOM 3213 C CA . ASN B 1 179 ? 7.66 -19.156 -16.672 1 93.62 179 ASN B CA 1
ATOM 3214 C C . ASN B 1 179 ? 6.352 -18.516 -16.219 1 93.62 179 ASN B C 1
ATOM 3216 O O . ASN B 1 179 ? 5.785 -18.922 -15.203 1 93.62 179 ASN B O 1
ATOM 3220 N N . VAL B 1 180 ? 5.879 -17.578 -16.969 1 91.25 180 VAL B N 1
ATOM 3221 C CA . VAL B 1 180 ? 4.547 -17.031 -16.703 1 91.25 180 VAL B CA 1
ATOM 3222 C C . VAL B 1 180 ? 3.492 -18.094 -17 1 91.25 180 VAL B C 1
ATOM 3224 O O . VAL B 1 180 ? 2.531 -18.266 -16.25 1 91.25 180 VAL B O 1
ATOM 3227 N N . GLN B 1 181 ? 3.711 -18.766 -18.125 1 92.69 181 GLN B N 1
ATOM 3228 C CA . GLN B 1 181 ? 2.818 -19.875 -18.469 1 92.69 181 GLN B CA 1
ATOM 3229 C C . GLN B 1 181 ? 2.812 -20.938 -17.375 1 92.69 181 GLN B C 1
ATOM 3231 O O . GLN B 1 181 ? 1.77 -21.516 -17.078 1 92.69 181 GLN B O 1
ATOM 3236 N N . PHE B 1 182 ? 4 -21.188 -16.828 1 96.19 182 PHE B N 1
ATOM 3237 C CA . PHE B 1 182 ? 4.102 -22.109 -15.695 1 96.19 182 PHE B CA 1
ATOM 3238 C C . PHE B 1 182 ? 3.203 -21.656 -14.547 1 96.19 182 PHE B C 1
ATOM 3240 O O . PHE B 1 182 ? 2.451 -22.453 -13.992 1 96.19 182 PHE B O 1
ATOM 3247 N N . SER B 1 183 ? 3.252 -20.391 -14.211 1 94.69 183 SER B N 1
ATOM 3248 C CA . SER B 1 183 ? 2.432 -19.844 -13.133 1 94.69 183 SER B CA 1
ATOM 3249 C C . SER B 1 183 ? 0.948 -19.922 -13.469 1 94.69 183 SER B C 1
ATOM 3251 O O . SER B 1 183 ? 0.116 -20.125 -12.578 1 94.69 183 SER B O 1
ATOM 3253 N N . ASP B 1 184 ? 0.66 -19.703 -14.742 1 93.06 184 ASP B N 1
ATOM 3254 C CA . ASP B 1 184 ? -0.715 -19.891 -15.195 1 93.06 184 ASP B CA 1
ATOM 3255 C C . ASP B 1 184 ? -1.215 -21.297 -14.906 1 93.06 184 ASP B C 1
ATOM 3257 O O . ASP B 1 184 ? -2.316 -21.484 -14.391 1 93.06 184 ASP B O 1
ATOM 3261 N N . MET B 1 185 ? -0.448 -22.219 -15.227 1 96.62 185 MET B N 1
ATOM 3262 C CA . MET B 1 185 ? -0.821 -23.625 -15.008 1 96.62 185 MET B CA 1
ATOM 3263 C C . MET B 1 185 ? -0.902 -23.938 -13.523 1 96.62 185 MET B C 1
ATOM 3265 O O . MET B 1 185 ? -1.786 -24.688 -13.094 1 96.62 185 MET B O 1
ATOM 3269 N N . LEU B 1 186 ? 0.007 -23.375 -12.734 1 97.31 186 LEU B N 1
ATOM 3270 C CA . LEU B 1 186 ? -0.048 -23.531 -11.281 1 97.31 186 LEU B CA 1
ATOM 3271 C C . LEU B 1 186 ? -1.374 -23.016 -10.727 1 97.31 186 LEU B C 1
ATOM 3273 O O . LEU B 1 186 ? -2.027 -23.703 -9.945 1 97.31 186 LEU B O 1
ATOM 3277 N N . SER B 1 187 ? -1.727 -21.812 -11.125 1 96.56 187 SER B N 1
ATOM 3278 C CA . SER B 1 187 ? -2.984 -21.25 -10.664 1 96.56 187 SER B CA 1
ATOM 3279 C C . SER B 1 187 ? -4.176 -22.094 -11.109 1 96.56 187 SER B C 1
ATOM 3281 O O . SER B 1 187 ? -5.156 -22.219 -10.375 1 96.56 187 SER B O 1
ATOM 3283 N N . GLY B 1 188 ? -4.027 -22.656 -12.273 1 96.56 188 GLY B N 1
ATOM 3284 C CA . GLY B 1 188 ? -5.07 -23.531 -12.773 1 96.56 188 GLY B CA 1
ATOM 3285 C C . GLY B 1 188 ? -5.254 -24.781 -11.938 1 96.56 188 GLY B C 1
ATOM 3286 O O . GLY B 1 188 ? -6.383 -25.219 -11.688 1 96.56 188 GLY B O 1
ATOM 3287 N N . VAL B 1 189 ? -4.195 -25.375 -11.57 1 97.75 189 VAL B N 1
ATOM 3288 C CA . VAL B 1 189 ? -4.234 -26.578 -10.742 1 97.75 189 VAL B CA 1
ATOM 3289 C C . VAL B 1 189 ? -5 -26.297 -9.453 1 97.75 189 VAL B C 1
ATOM 3291 O O . VAL B 1 189 ? -5.895 -27.062 -9.078 1 97.75 189 VAL B O 1
ATOM 3294 N N . VAL B 1 190 ? -4.719 -25.219 -8.844 1 97.88 190 VAL B N 1
ATOM 3295 C CA . VAL B 1 190 ? -5.324 -24.891 -7.559 1 97.88 190 VAL B CA 1
ATOM 3296 C C . VAL B 1 190 ? -6.785 -24.5 -7.758 1 97.88 190 VAL B C 1
ATOM 3298 O O . VAL B 1 190 ? -7.668 -25.016 -7.062 1 97.88 190 VAL B O 1
ATOM 3301 N N . GLN B 1 191 ? -7.004 -23.641 -8.727 1 96.25 191 GLN B N 1
ATOM 3302 C CA . GLN B 1 191 ? -8.359 -23.188 -9.016 1 96.25 191 GLN B CA 1
ATOM 3303 C C . GLN B 1 191 ? -9.273 -24.359 -9.367 1 96.25 191 GLN B C 1
ATOM 3305 O O . GLN B 1 191 ? -10.438 -24.375 -8.977 1 96.25 191 GLN B O 1
ATOM 3310 N N . GLY B 1 192 ? -8.734 -25.281 -10.18 1 95.56 192 GLY B N 1
ATOM 3311 C CA . GLY B 1 192 ? -9.516 -26.438 -10.586 1 95.56 192 GLY B CA 1
ATOM 3312 C C . GLY B 1 192 ? -10.008 -27.266 -9.414 1 95.56 192 GLY B C 1
ATOM 3313 O O . GLY B 1 192 ? -11.102 -27.828 -9.469 1 95.56 192 GLY B O 1
ATOM 3314 N N . HIS B 1 193 ? -9.297 -27.297 -8.375 1 96.25 193 HIS B N 1
ATOM 3315 C CA . HIS B 1 193 ? -9.688 -28.016 -7.168 1 96.25 193 HIS B CA 1
ATOM 3316 C C . HIS B 1 193 ? -10.859 -27.328 -6.477 1 96.25 193 HIS B C 1
ATOM 3318 O O . HIS B 1 193 ? -11.836 -27.984 -6.098 1 96.25 193 HIS B O 1
ATOM 3324 N N . PHE B 1 194 ? -10.836 -26.031 -6.34 1 95.19 194 PHE B N 1
ATOM 3325 C CA . PHE B 1 194 ? -11.844 -25.297 -5.582 1 95.19 194 PHE B CA 1
ATOM 3326 C C . PHE B 1 194 ? -13.07 -25.016 -6.441 1 95.19 194 PHE B C 1
ATOM 3328 O O . PHE B 1 194 ? -14.203 -25.234 -6.004 1 95.19 194 PHE B O 1
ATOM 3335 N N . GLU B 1 195 ? -12.805 -24.578 -7.695 1 93.88 195 GLU B N 1
ATOM 3336 C CA . GLU B 1 195 ? -13.867 -24.078 -8.562 1 93.88 195 GLU B CA 1
ATOM 3337 C C . GLU B 1 195 ? -14.586 -25.234 -9.266 1 93.88 195 GLU B C 1
ATOM 3339 O O . GLU B 1 195 ? -15.812 -25.219 -9.375 1 93.88 195 GLU B O 1
ATOM 3344 N N . ASP B 1 196 ? -13.789 -26.219 -9.742 1 90.44 196 ASP B N 1
ATOM 3345 C CA . ASP B 1 196 ? -14.336 -27.25 -10.625 1 90.44 196 ASP B CA 1
ATOM 3346 C C . ASP B 1 196 ? -14.461 -28.578 -9.906 1 90.44 196 ASP B C 1
ATOM 3348 O O . ASP B 1 196 ? -15.141 -29.5 -10.391 1 90.44 196 ASP B O 1
ATOM 3352 N N . GLY B 1 197 ? -13.859 -28.734 -8.773 1 88.25 197 GLY B N 1
ATOM 3353 C CA . GLY B 1 197 ? -13.875 -30 -8.07 1 88.25 197 GLY B CA 1
ATOM 3354 C C . GLY B 1 197 ? -12.961 -31.031 -8.695 1 88.25 197 GLY B C 1
ATOM 3355 O O . GLY B 1 197 ? -13.008 -32.219 -8.336 1 88.25 197 GLY B O 1
ATOM 3356 N N . ASN B 1 198 ? -12.258 -30.609 -9.742 1 86.38 198 ASN B N 1
ATOM 3357 C CA . ASN B 1 198 ? -11.281 -31.5 -10.367 1 86.38 198 ASN B CA 1
ATOM 3358 C C . ASN B 1 198 ? -9.984 -31.547 -9.562 1 86.38 198 ASN B C 1
ATOM 3360 O O . ASN B 1 198 ? -9.062 -30.781 -9.805 1 86.38 198 ASN B O 1
ATOM 3364 N N . SER B 1 199 ? -9.758 -32.625 -8.82 1 92.56 199 SER B N 1
ATOM 3365 C CA . SER B 1 199 ? -8.688 -32.656 -7.832 1 92.56 199 SER B CA 1
ATOM 3366 C C . SER B 1 199 ? -7.547 -33.562 -8.281 1 92.56 199 SER B C 1
ATOM 3368 O O . SER B 1 199 ? -6.566 -33.75 -7.551 1 92.56 199 SER B O 1
ATOM 3370 N N . SER B 1 200 ? -7.672 -34.031 -9.422 1 96.19 200 SER B N 1
ATOM 3371 C CA . SER B 1 200 ? -6.652 -34.969 -9.852 1 96.19 200 SER B CA 1
ATOM 3372 C C . SER B 1 200 ? -5.285 -34.312 -9.961 1 96.19 200 SER B C 1
ATOM 3374 O O . SER B 1 200 ? -4.312 -34.75 -9.359 1 96.19 200 SER B O 1
ATOM 3376 N N . PRO B 1 201 ? -5.223 -33.188 -10.734 1 97.5 201 PRO B N 1
ATOM 3377 C CA . PRO B 1 201 ? -3.918 -32.5 -10.75 1 97.5 201 PRO B CA 1
ATOM 3378 C C . PRO B 1 201 ? -3.504 -31.984 -9.375 1 97.5 201 PRO B C 1
ATOM 3380 O O . PRO B 1 201 ? -2.326 -32.062 -9.016 1 97.5 201 PRO B O 1
ATOM 3383 N N . TRP B 1 202 ? -4.418 -31.516 -8.609 1 97.25 202 TRP B N 1
ATOM 3384 C CA . TRP B 1 202 ? -4.18 -30.984 -7.27 1 97.25 202 TRP B CA 1
ATOM 3385 C C . TRP B 1 202 ? -3.58 -32.062 -6.363 1 97.25 202 TRP B C 1
ATOM 3387 O O . TRP B 1 202 ? -2.629 -31.797 -5.625 1 97.25 202 TRP B O 1
ATOM 3397 N N . SER B 1 203 ? -4.059 -33.219 -6.41 1 97.38 203 SER B N 1
ATOM 3398 C CA . SER B 1 203 ? -3.592 -34.312 -5.574 1 97.38 203 SER B CA 1
ATOM 3399 C C . SER B 1 203 ? -2.121 -34.625 -5.836 1 97.38 203 SER B C 1
ATOM 3401 O O . SER B 1 203 ? -1.403 -35.062 -4.938 1 97.38 203 SER B O 1
ATOM 3403 N N . LYS B 1 204 ? -1.666 -34.344 -7.066 1 97.81 204 LYS B N 1
ATOM 3404 C CA . LYS B 1 204 ? -0.284 -34.625 -7.445 1 97.81 204 LYS B CA 1
ATOM 3405 C C . LYS B 1 204 ? 0.658 -33.562 -6.93 1 97.81 204 LYS B C 1
ATOM 3407 O O . LYS B 1 204 ? 1.835 -33.812 -6.676 1 97.81 204 LYS B O 1
ATOM 3412 N N . LEU B 1 205 ? 0.105 -32.344 -6.715 1 98.06 205 LEU B N 1
ATOM 3413 C CA . LEU B 1 205 ? 0.997 -31.203 -6.551 1 98.06 205 LEU B CA 1
ATOM 3414 C C . LEU B 1 205 ? 0.772 -30.516 -5.203 1 98.06 205 LEU B C 1
ATOM 3416 O O . LEU B 1 205 ? 1.606 -29.734 -4.754 1 98.06 205 LEU B O 1
ATOM 3420 N N . ARG B 1 206 ? -0.266 -30.844 -4.512 1 96.88 206 ARG B N 1
ATOM 3421 C CA . ARG B 1 206 ? -0.731 -30.109 -3.332 1 96.88 206 ARG B CA 1
ATOM 3422 C C . ARG B 1 206 ? 0.347 -30.078 -2.254 1 96.88 206 ARG B C 1
ATOM 3424 O O . ARG B 1 206 ? 0.516 -29.062 -1.578 1 96.88 206 ARG B O 1
ATOM 3431 N N . THR B 1 207 ? 1.156 -31.078 -2.074 1 97.19 207 THR B N 1
ATOM 3432 C CA . THR B 1 207 ? 2.143 -31.156 -1.002 1 97.19 207 THR B CA 1
ATOM 3433 C C . THR B 1 207 ? 3.336 -30.25 -1.298 1 97.19 207 THR B C 1
ATOM 3435 O O . THR B 1 207 ? 4.098 -29.906 -0.393 1 97.19 207 THR B O 1
ATOM 3438 N N . GLN B 1 208 ? 3.49 -29.875 -2.557 1 98.06 208 GLN B N 1
ATOM 3439 C CA . GLN B 1 208 ? 4.625 -29.047 -2.955 1 98.06 208 GLN B CA 1
ATOM 3440 C C . GLN B 1 208 ? 4.234 -27.578 -3.039 1 98.06 208 GLN B C 1
ATOM 3442 O O . GLN B 1 208 ? 5.09 -26.719 -3.24 1 98.06 208 GLN B O 1
ATOM 3447 N N . ILE B 1 209 ? 2.955 -27.281 -2.877 1 98.06 209 ILE B N 1
ATOM 3448 C CA . ILE B 1 209 ? 2.486 -25.906 -2.951 1 98.06 209 ILE B CA 1
ATOM 3449 C C . ILE B 1 209 ? 2.232 -25.375 -1.544 1 98.06 209 ILE B C 1
ATOM 3451 O O . ILE B 1 209 ? 1.495 -25.984 -0.765 1 98.06 209 ILE B O 1
ATOM 3455 N N . SER B 1 210 ? 2.904 -24.312 -1.183 1 97.81 210 SER B N 1
ATOM 3456 C CA . SER B 1 210 ? 2.494 -23.562 0 1 97.81 210 SER B CA 1
ATOM 3457 C C . SER B 1 210 ? 1.206 -22.797 -0.255 1 97.81 210 SER B C 1
ATOM 3459 O O . SER B 1 210 ? 1.232 -21.719 -0.85 1 97.81 210 SER B O 1
ATOM 3461 N N . TYR B 1 211 ? 0.118 -23.344 0.164 1 95.38 211 TYR B N 1
ATOM 3462 C CA . TYR B 1 211 ? -1.188 -22.812 -0.212 1 95.38 211 TYR B CA 1
ATOM 3463 C C . TYR B 1 211 ? -1.884 -22.188 0.985 1 95.38 211 TYR B C 1
ATOM 3465 O O . TYR B 1 211 ? -1.796 -22.688 2.105 1 95.38 211 TYR B O 1
ATOM 3473 N N . LYS B 1 212 ? -2.518 -21 0.823 1 97.5 212 LYS B N 1
ATOM 3474 C CA . LYS B 1 212 ? -3.332 -20.297 1.817 1 97.5 212 LYS B CA 1
ATOM 3475 C C . LYS B 1 212 ? -4.758 -20.094 1.31 1 97.5 212 LYS B C 1
ATOM 3477 O O . LYS B 1 212 ? -4.992 -20.062 0.1 1 97.5 212 LYS B O 1
ATOM 3482 N N . THR B 1 213 ? -5.645 -20.078 2.219 1 97.62 213 THR B N 1
ATOM 3483 C CA . THR B 1 213 ? -7.02 -19.719 1.896 1 97.62 213 THR B CA 1
ATOM 3484 C C . THR B 1 213 ? -7.449 -18.469 2.658 1 97.62 213 THR B C 1
ATOM 3486 O O . THR B 1 213 ? -6.953 -18.203 3.758 1 97.62 213 THR B O 1
ATOM 3489 N N . LEU B 1 214 ? -8.266 -17.656 2.055 1 96.19 214 LEU B N 1
ATOM 3490 C CA . LEU B 1 214 ? -8.789 -16.422 2.623 1 96.19 214 LEU B CA 1
ATOM 3491 C C . LEU B 1 214 ? -10.297 -16.312 2.416 1 96.19 214 LEU B C 1
ATOM 3493 O O . LEU B 1 214 ? -10.789 -16.547 1.312 1 96.19 214 LEU B O 1
ATOM 3497 N N . PHE B 1 215 ? -11.102 -15.984 3.52 1 95.94 215 PHE B N 1
ATOM 3498 C CA . PHE B 1 215 ? -12.547 -15.828 3.514 1 95.94 215 PHE B CA 1
ATOM 3499 C C . PHE B 1 215 ? -13.234 -17.156 3.242 1 95.94 215 PHE B C 1
ATOM 3501 O O . PHE B 1 215 ? -14.133 -17.25 2.404 1 95.94 215 PHE B O 1
ATOM 3508 N N . PHE B 1 216 ? -12.797 -18.188 3.832 1 94.81 216 PHE B N 1
ATOM 3509 C CA . PHE B 1 216 ? -13.43 -19.484 3.703 1 94.81 216 PHE B CA 1
ATOM 3510 C C . PHE B 1 216 ? -14.414 -19.734 4.848 1 94.81 216 PHE B C 1
ATOM 3512 O O . PHE B 1 216 ? -14.242 -19.188 5.938 1 94.81 216 PHE B O 1
#

Nearest PDB structures (foldseek):
  1eke-assembly1_A  TM=6.488E-01  e=1.619E-05  Methanocaldococcus jannaschii
  1eke-assembly1_B  TM=6.507E-01  e=2.064E-05  Methanocaldococcus jannaschii
  3kxi-assembly1_A  TM=3.227E-01  e=2.669E+00  Saccharolobus solfataricus
  4qe3-assembly1_A  TM=3.672E-01  e=5.203E+00  Mycobacterium tuberculosis H37Rv
  1eke-assembly1_B  TM=6.627E-01  e=1.509E-05  Methanocaldococcus jannaschii

Sequence (432 aa):
MIIYLDESGDLGWKFTAPYRDGGSSRYITIASLAVSPDKKHLPKRLIKKLYKKFNWPIDIEKKWSNMTIDERVWFASQAATLRNRYSDDIRYISITVKKENVEPHIRSDANMLYNYMIGLSLLNEMAKHDAITFIPDPRSIKVESGSSLHDYLQTQLWFEKQVTTILTTQPCNSATSLNVQFSDMLSGVVQGHFEDGNSSPWSKLRTQISYKTLFFMIIYLDESGDLGWKFTAPYRDGGSSRYITIASLAVSPDKKHLPKRLIKKLYKKFNWPIDIEKKWSNMTIDERVWFASQAATLRNRYSDDIRYISITVKKENVEPHIRSDANMLYNYMIGLSLLNEMAKHDAITFIPDPRSIKVESGSSLHDYLQTQLWFEKQVTTILTTQPCNSATSLNVQFSDMLSGVVQGHFEDGNSSPWSKLRTQISYKTLFF

Organism: NCBI:txid111769

Foldseek 3Di:
DEKEKEKDWDLDDAPVDDPVGPGGFQKMKMKMKFFAPVCLVPLLVLLVVLCVVVVPDPVDQDFLVNDDPVSLQVLLQVVQVVCVVVVVGIAMWMEMERNVLDDPVCSVPVLVVVLVRCLVTPLVVQLVDQEYEYEYACVSQPPVCQVVSQVSSVCCNCPVVVGNYYYHYDYPPPPDDSNNSSNSSSNSQVCCCVRVVPNSSVVSHVVRYHYYYDSD/DEKEKEKDWDLDDAPVDDPVGPGGFQKMKMKMKFFAPVCLVPLLVLLVVLCVVVVPDPVDQDFLVNDDPVSLQVSLQVVQVSCVVVVVGIAMWMEMERNVLDDPVCSVPSLVVVLVRCLVTPLVVQLVDQEYEYEYACVSQPVVCQVVSQVSSVCCSCPVVVGNYYYHYDYPPPPDDSNNSSNSSSNSQVCCCVRVVPCSSVVSHVVRYHYYYDSD

InterPro domains:
  IPR024524 Protein of unknown function DUF3800 [PF12686] (2-191)